Protein AF-A0A935L9M9-F1 (afdb_monomer_lite)

Foldseek 3Di:
DDDDDDDDDDDDDDPVVVVCVCVPVQLVVLLVLLVVVVVVPDDDDDPDDDPVRSLVSNLVVQLVVLVVVVQDSVLSNQLSVQLSVQLVVCVVVVHDNVVSNVVSVVSSVVSSPDDDQPDPVSVVVVVVVPDDCVPVCLVVQCVLLVAPDPQLSVQLVVQLVVCVVVVDDNVVSSVSSSVSSVVSVVVVVVCLDPVNCVVVVPVDCVSVVPCDPQLVVQLVVCVVVVHPNVVSNVRSVVRVVVVVVVVVVLLVPVVNCVVVVNCVSVVPDPLPDQLNVQLVVCVVVVNPNVVSNVVSVVRRVVVVVVVVVVVPPPCVLDPDPDPSHQQPPDPQLVVQLVVCVVVVHDNVVSNVRSVVRVVPPPPDDPDCVNCVVRVPCVVVVCVPLQPAPQLVVQLVVCVVVVNPNVVSNVRSVVRQQVQWFKAADDPVVLVLLPPDPWDKDKAFPVRHRDDSQWDQDSVRNIITGGPQDVPNPQTWMWIDTPNDTDIDTRHPVSTDD

Radius of gyration: 37.52 Å; chains: 1; bounding box: 90×67×126 Å

pLDDT: mean 75.79, std 16.86, range [32.66, 95.81]

Secondary structure (DSSP, 8-state):
---PPP---PPPPPTHHHHGGG--HHHHHHHHHHHHHHHT---S-S-PPPHHHHHHHHHHHHHHHHHHTT--HHHHHHHHHHHHHHHHHHHHTT--HHHHHHHHHHHHHHHHHSPPPSSHHHHHHHHHHSSS-HHHHHHHHHHHHT--SHHHHHHHHHHHHHHHHTT--HHHHHHHHHHHHHHHHHHHHHHTSHHHHHHTS---GGGSTT--HHHHHHHHHHHHTT--HHHHHHHHHHHHHHHHHHHHHHHT-HHHHHHTT-GGGGGGS---SHHHHHHHHHHHTT--HHHHHHHHHHHHHHHHHHHHHHHT-TTGGGTS-STT---TT-HHHHHHHHHHHTTT--HHHHHHHHHHHHHTS------HHHHHHH-SSHHHHSTTT---HHHHHHHHHHHHTT--HHHHHHHHHHHHHHHSEEEEPPHHHHHHHTTS---EEEEETTSPBPPTTEEEETTTTEEEE-SPPTT--SEEEEEEETTEEEEEEE-GGGS--

Sequence (497 aa):
MTMVIPETSQPMAS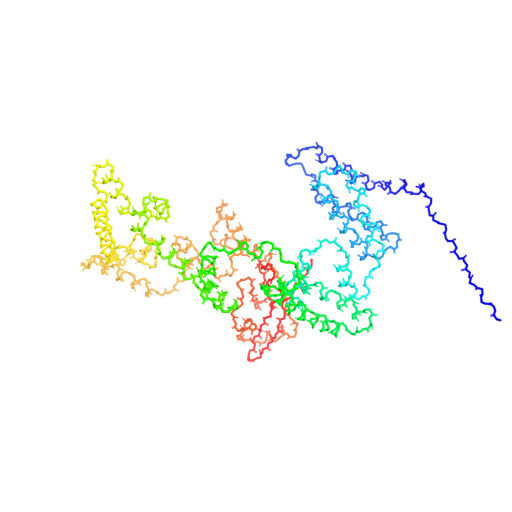PAAFANMVASPVLQVAVSSIQSQAANGGNGDSGGPSTTTALNTLSNAQVTAAVARGMPQEQAQQAGDAYTKALVQHISNGLPMGEAVALAQKTFQIEASFPVPKSPQEAVVKNIASSDMAQNVNAKLAALAGAKTSEGTQAFEKALAVAMLKGGDFSDAVKSAQNAVQQAETLARADKTPQASLANGNAKTDVFAKTSPGYQRALSSLLAKGIPIEQAMAKAEQTAADADAAAEADAKNPMVGLSSGNFSALDKFPLQGSFGKTLGVLMNRGVPAAQAMEMAVKADAEEQRAIQADARSELVGFSKGGNNALPQGDAHFDHALAQAVSRGESPANAIRIARKVVEKLPTEVQTPTTALASGKNVDTLLSSPGNSRIFKQALGNALARGVPVEEAIALARRAEAANAFRYPLPQSLAKLITSSRNKVEVTTDSGKPLPAWLRFDISSKSFVAAEVPSGALPLRAIVALSGQRFTLDVTEGAMPK

Structure (mmCIF, N/CA/C/O backbone):
data_AF-A0A935L9M9-F1
#
_entry.id   AF-A0A935L9M9-F1
#
loop_
_atom_site.group_PDB
_atom_site.id
_atom_site.type_symbol
_atom_site.label_atom_id
_atom_site.label_alt_id
_atom_site.label_comp_id
_atom_site.label_asym_id
_atom_site.label_entity_id
_atom_site.label_seq_id
_atom_site.pdbx_PDB_ins_code
_atom_site.Cartn_x
_atom_site.Cartn_y
_atom_site.Cartn_z
_atom_site.occupancy
_atom_site.B_iso_or_equiv
_atom_site.auth_seq_id
_atom_site.auth_comp_id
_atom_site.auth_asym_id
_atom_site.auth_atom_id
_atom_site.pdbx_PDB_model_num
ATOM 1 N N . MET A 1 1 ? -7.836 -3.723 72.150 1.00 43.94 1 MET A N 1
ATOM 2 C CA . MET A 1 1 ? -8.580 -3.963 70.896 1.00 43.94 1 MET A CA 1
ATOM 3 C C . MET A 1 1 ? -7.611 -4.660 69.959 1.00 43.94 1 MET A C 1
ATOM 5 O O . MET A 1 1 ? -6.756 -4.012 69.375 1.00 43.94 1 MET A O 1
ATOM 9 N N . THR A 1 2 ? -7.622 -5.989 69.980 1.00 33.41 2 THR A N 1
ATOM 10 C CA . THR A 1 2 ? -6.597 -6.836 69.358 1.00 33.41 2 THR A CA 1
ATOM 11 C C . THR A 1 2 ? -7.203 -7.401 68.081 1.00 33.41 2 THR A C 1
ATOM 13 O O . THR A 1 2 ? -8.191 -8.128 68.143 1.00 33.41 2 THR A O 1
ATOM 16 N N . MET A 1 3 ? -6.687 -6.975 66.929 1.00 32.66 3 MET A N 1
ATOM 17 C CA . MET A 1 3 ? -7.228 -7.317 65.615 1.00 32.66 3 MET A CA 1
ATOM 18 C C . MET A 1 3 ? -6.626 -8.652 65.166 1.00 32.66 3 MET A C 1
ATOM 20 O O . MET A 1 3 ? -5.425 -8.750 64.933 1.00 32.66 3 MET A O 1
ATOM 24 N N . VAL A 1 4 ? -7.464 -9.687 65.113 1.00 44.75 4 VAL A N 1
ATOM 25 C CA . VAL A 1 4 ? -7.120 -11.032 64.637 1.00 44.75 4 VAL A CA 1
ATOM 26 C C . VAL A 1 4 ? -7.320 -11.066 63.122 1.00 44.75 4 VAL A C 1
ATOM 28 O O . VAL A 1 4 ? -8.420 -10.799 62.642 1.00 44.75 4 VAL A O 1
ATOM 31 N N . ILE A 1 5 ? -6.260 -11.377 62.377 1.00 42.44 5 ILE A N 1
ATOM 32 C CA . ILE A 1 5 ? -6.297 -11.616 60.927 1.00 42.44 5 ILE A CA 1
ATOM 33 C C . ILE A 1 5 ? -6.445 -13.132 60.719 1.00 42.44 5 ILE A C 1
ATOM 35 O O . ILE A 1 5 ? -5.634 -13.874 61.275 1.00 42.44 5 ILE A O 1
ATOM 39 N N . PRO A 1 6 ? -7.444 -13.625 59.964 1.00 49.66 6 PRO A N 1
ATOM 40 C CA . PRO A 1 6 ? -7.553 -15.044 59.664 1.00 49.66 6 PRO A CA 1
ATOM 41 C C . PRO A 1 6 ? -6.632 -15.417 58.496 1.00 49.66 6 PRO A C 1
ATOM 43 O O . PRO A 1 6 ? -6.707 -14.853 57.406 1.00 49.66 6 PRO A O 1
ATOM 46 N N . GLU A 1 7 ? -5.767 -16.393 58.744 1.00 36.22 7 GLU A N 1
ATOM 47 C CA . GLU A 1 7 ? -4.876 -17.017 57.772 1.00 36.22 7 GLU A CA 1
ATOM 48 C C . GLU A 1 7 ? -5.657 -18.115 57.025 1.00 36.22 7 GLU A C 1
ATOM 50 O O . GLU A 1 7 ? -5.886 -19.208 57.541 1.00 36.22 7 GLU A O 1
ATOM 55 N N . THR A 1 8 ? -6.147 -17.818 55.819 1.00 40.50 8 THR A N 1
ATOM 56 C CA . THR A 1 8 ? -6.743 -18.826 54.925 1.00 40.50 8 THR A CA 1
ATOM 57 C C . THR A 1 8 ? -5.687 -19.377 53.977 1.00 40.50 8 THR A C 1
ATOM 59 O O . THR A 1 8 ? -5.472 -18.848 52.887 1.00 40.50 8 THR A O 1
ATOM 62 N N . SER A 1 9 ? -5.050 -20.468 54.391 1.00 35.41 9 SER A N 1
ATOM 63 C CA . SER A 1 9 ? -4.172 -21.289 53.556 1.00 35.41 9 SER A CA 1
ATOM 64 C C . SER A 1 9 ? -5.013 -22.183 52.639 1.00 35.41 9 SER A C 1
ATOM 66 O O . SER A 1 9 ? -5.570 -23.188 53.080 1.00 35.41 9 SER A O 1
ATOM 68 N N . GLN A 1 10 ? -5.127 -21.824 51.357 1.00 43.59 10 GLN A N 1
ATOM 69 C CA . GLN A 1 10 ? -5.647 -22.731 50.329 1.00 43.59 10 GLN A CA 1
ATOM 70 C C . GLN A 1 10 ? -4.564 -23.749 49.926 1.00 43.59 10 GLN A C 1
ATOM 72 O O . GLN A 1 10 ? -3.423 -23.353 49.674 1.00 43.59 10 GLN A O 1
ATOM 77 N N . PRO A 1 11 ? -4.884 -25.053 49.834 1.00 42.06 11 PRO A N 1
ATOM 78 C CA . PRO A 1 11 ? -3.923 -26.060 49.408 1.00 42.06 11 PRO A CA 1
ATOM 79 C C . PRO A 1 11 ? -3.643 -25.937 47.905 1.00 42.06 11 PRO A C 1
ATOM 81 O O . PRO A 1 11 ? -4.541 -26.051 47.071 1.00 42.06 11 PRO A O 1
ATOM 84 N N . MET A 1 12 ? -2.369 -25.735 47.566 1.00 37.91 12 MET A N 1
ATOM 85 C CA . MET A 1 12 ? -1.852 -25.843 46.202 1.00 37.91 12 MET A CA 1
ATOM 86 C C . MET A 1 12 ? -2.135 -27.248 45.655 1.00 37.91 12 MET A C 1
ATOM 88 O O . MET A 1 12 ? -1.786 -28.253 46.281 1.00 37.91 12 MET A O 1
ATOM 92 N N . ALA A 1 13 ? -2.778 -27.313 44.489 1.00 40.38 13 ALA A N 1
ATOM 93 C CA . ALA A 1 13 ? -3.101 -28.559 43.808 1.00 40.38 13 ALA A CA 1
ATOM 94 C C . ALA A 1 13 ? -1.836 -29.397 43.555 1.00 40.38 13 ALA A C 1
ATOM 96 O O . ALA A 1 13 ? -0.820 -28.905 43.064 1.00 40.38 13 ALA A O 1
ATOM 97 N N . SER A 1 14 ? -1.911 -30.679 43.905 1.00 37.25 14 SER A N 1
ATOM 98 C CA . SER A 1 14 ? -0.801 -31.628 43.845 1.00 37.25 14 SER A CA 1
ATOM 99 C C . SER A 1 14 ? -0.334 -31.878 42.397 1.00 37.25 14 SER A C 1
ATOM 101 O O . SER A 1 14 ? -1.169 -31.902 41.489 1.00 37.25 14 SER A O 1
ATOM 103 N N . PRO A 1 15 ? 0.957 -32.196 42.163 1.00 42.34 15 PRO A N 1
ATOM 104 C CA . PRO A 1 15 ? 1.513 -32.530 40.841 1.00 42.34 15 PRO A CA 1
ATOM 105 C C . PRO A 1 15 ? 0.754 -33.635 40.079 1.00 42.34 15 PRO A C 1
ATOM 107 O O . PRO A 1 15 ? 0.772 -33.670 38.853 1.00 42.34 15 PRO A O 1
ATOM 110 N N . ALA A 1 16 ? 0.033 -34.514 40.783 1.00 36.12 16 ALA A N 1
ATOM 111 C CA . ALA A 1 16 ? -0.784 -35.570 40.182 1.00 36.12 16 ALA A CA 1
ATOM 112 C C . ALA A 1 16 ? -2.016 -35.047 39.410 1.00 36.12 16 ALA A C 1
ATOM 114 O O . ALA A 1 16 ? -2.468 -35.697 38.470 1.00 36.12 16 ALA A O 1
ATOM 115 N N . ALA A 1 17 ? -2.525 -33.851 39.730 1.00 43.69 17 ALA A N 1
ATOM 116 C CA . ALA A 1 17 ? -3.598 -33.217 38.959 1.00 43.69 17 ALA A CA 1
ATOM 117 C C . ALA A 1 17 ? -3.123 -32.741 37.568 1.00 43.69 17 ALA A C 1
ATOM 119 O O . ALA A 1 17 ? -3.931 -32.593 36.652 1.00 43.69 17 ALA A O 1
ATOM 120 N N . PHE A 1 18 ? -1.810 -32.557 37.380 1.00 42.91 18 PHE A N 1
ATOM 121 C CA . PHE A 1 18 ? -1.228 -32.026 36.145 1.00 42.91 18 PHE A CA 1
ATOM 122 C C . PHE A 1 18 ? -1.063 -33.078 35.039 1.00 42.91 18 PHE A C 1
ATOM 124 O O . PHE A 1 18 ? -1.150 -32.732 33.862 1.00 42.91 18 PHE A O 1
ATOM 131 N N . ALA A 1 19 ? -0.918 -34.364 35.378 1.00 42.16 19 ALA A N 1
ATOM 132 C CA . ALA A 1 19 ? -0.866 -35.440 34.380 1.00 42.16 19 ALA A CA 1
ATOM 133 C C . ALA A 1 19 ? -2.224 -35.660 33.678 1.00 42.16 19 ALA A C 1
ATOM 135 O O . ALA A 1 19 ? -2.266 -36.016 32.502 1.00 42.16 19 ALA A O 1
ATOM 136 N N . ASN A 1 20 ? -3.337 -35.348 34.352 1.00 44.62 20 ASN A N 1
ATOM 137 C CA . ASN A 1 20 ? -4.683 -35.445 33.779 1.00 44.62 20 ASN A CA 1
ATOM 138 C C . ASN A 1 20 ? -5.081 -34.241 32.898 1.00 44.62 20 ASN A C 1
ATOM 140 O O . ASN A 1 20 ? -6.114 -34.297 32.233 1.00 44.62 20 ASN A O 1
ATOM 144 N N . MET A 1 21 ? -4.282 -33.164 32.825 1.00 42.84 21 MET A N 1
ATOM 145 C CA . MET A 1 21 ? -4.597 -31.988 31.989 1.00 42.84 21 MET A CA 1
ATOM 146 C C . MET A 1 21 ? -4.291 -32.179 30.493 1.00 42.84 21 MET A C 1
ATOM 148 O O . MET A 1 21 ? -4.889 -31.492 29.668 1.00 42.84 21 MET A O 1
ATOM 152 N N . VAL A 1 22 ? -3.422 -33.128 30.126 1.00 46.25 22 VAL A N 1
ATOM 153 C CA . VAL A 1 22 ? -3.147 -33.508 28.719 1.00 46.25 22 VAL A CA 1
ATOM 154 C C . VAL A 1 22 ? -4.148 -34.565 28.214 1.00 46.25 22 VAL A C 1
ATOM 156 O O . VAL A 1 22 ? -4.186 -34.900 27.032 1.00 46.25 22 VAL A O 1
ATOM 159 N N . ALA A 1 23 ? -5.022 -35.065 29.091 1.00 48.28 23 ALA A N 1
ATOM 160 C CA . ALA A 1 23 ? -5.981 -36.123 28.792 1.00 48.28 23 ALA A CA 1
ATOM 161 C C . ALA A 1 23 ? -7.360 -35.599 28.362 1.00 48.28 23 ALA A C 1
ATOM 163 O O . ALA A 1 23 ? -8.355 -36.301 28.520 1.00 48.28 23 ALA A O 1
ATOM 164 N N . SER A 1 24 ? -7.464 -34.375 27.827 1.00 65.12 24 SER A N 1
ATOM 165 C CA . SER A 1 24 ? -8.711 -34.014 27.152 1.00 65.12 24 SER A CA 1
ATOM 166 C C . SER A 1 24 ? -8.757 -34.788 25.829 1.00 65.12 24 SER A C 1
ATOM 168 O O . SER A 1 24 ? -7.894 -34.546 24.977 1.00 65.12 24 SER A O 1
ATOM 170 N N . PRO A 1 25 ? -9.715 -35.714 25.624 1.00 70.69 25 PRO A N 1
ATOM 171 C CA . PRO A 1 25 ? -9.761 -36.547 24.420 1.00 70.69 25 PRO A CA 1
ATOM 172 C C . PRO A 1 25 ? -9.815 -35.699 23.141 1.00 70.69 25 PRO A C 1
ATOM 174 O O . PRO A 1 25 ? -9.278 -36.091 22.113 1.00 70.69 25 PRO A O 1
ATOM 177 N N . VAL A 1 26 ? -10.360 -34.481 23.225 1.00 66.56 26 VAL A N 1
ATOM 178 C CA . VAL A 1 26 ? -10.398 -33.507 22.125 1.00 66.56 26 VAL A CA 1
ATOM 179 C C . VAL A 1 26 ? -8.996 -33.036 21.715 1.00 66.56 26 VAL A C 1
ATOM 181 O O . VAL A 1 26 ? -8.702 -32.952 20.525 1.00 66.56 26 VAL A O 1
ATOM 184 N N . LEU A 1 27 ? -8.109 -32.765 22.681 1.00 68.31 27 LEU A N 1
ATOM 185 C CA . LEU A 1 27 ? -6.730 -32.350 22.400 1.00 68.31 27 LEU A CA 1
ATOM 186 C C . LEU A 1 27 ? -5.915 -33.505 21.823 1.00 68.31 27 LEU A C 1
ATOM 188 O O . LEU A 1 27 ? -5.141 -33.291 20.898 1.00 68.31 27 LEU A O 1
ATOM 192 N N . GLN A 1 28 ? -6.124 -34.728 22.315 1.00 74.12 28 GLN A N 1
ATOM 193 C CA . GLN A 1 28 ? -5.462 -35.907 21.757 1.00 74.12 28 GLN A CA 1
ATOM 194 C C . GLN A 1 28 ? -5.887 -36.147 20.306 1.00 74.12 28 GLN A C 1
ATOM 196 O O . GLN A 1 28 ? -5.026 -36.289 19.446 1.00 74.12 28 GLN A O 1
ATOM 201 N N . VAL A 1 29 ? -7.189 -36.081 20.004 1.00 76.38 29 VAL A N 1
ATOM 202 C CA . VAL A 1 29 ? -7.703 -36.235 18.631 1.00 76.38 29 VAL A CA 1
ATOM 203 C C . VAL A 1 29 ? -7.146 -35.158 17.693 1.00 76.38 29 VAL A C 1
ATOM 205 O O . VAL A 1 29 ? -6.733 -35.475 16.578 1.00 76.38 29 VAL A O 1
ATOM 208 N N . ALA A 1 30 ? -7.083 -33.901 18.138 1.00 71.62 30 ALA A N 1
ATOM 209 C CA . ALA A 1 30 ? -6.547 -32.800 17.337 1.00 71.62 30 ALA A CA 1
ATOM 210 C C . ALA A 1 30 ? -5.020 -32.880 17.144 1.00 71.62 30 ALA A C 1
ATOM 212 O O . ALA A 1 30 ? -4.516 -32.584 16.064 1.00 71.62 30 ALA A O 1
ATOM 213 N N . VAL A 1 31 ? -4.261 -33.319 18.150 1.00 77.19 31 VAL A N 1
ATOM 214 C CA . VAL A 1 31 ? -2.811 -33.529 18.004 1.00 77.19 31 VAL A CA 1
ATOM 215 C C . VAL A 1 31 ? -2.526 -34.721 17.087 1.00 77.19 31 VAL A C 1
ATOM 217 O O . VAL A 1 31 ? -1.656 -34.626 16.223 1.00 77.19 31 VAL A O 1
ATOM 220 N N . SER A 1 32 ? -3.283 -35.815 17.206 1.00 78.88 32 SER A N 1
ATOM 221 C CA . SER A 1 32 ? -3.149 -36.985 16.332 1.00 78.88 32 SER A CA 1
ATOM 222 C C . SER A 1 32 ? -3.530 -36.685 14.878 1.00 78.88 32 SER A C 1
ATOM 224 O O . SER A 1 32 ? -2.888 -37.201 13.960 1.00 78.88 32 SER A O 1
ATOM 226 N N . SER A 1 33 ? -4.525 -35.824 14.630 1.00 75.81 33 SER A N 1
ATOM 227 C CA . SER A 1 33 ? -4.865 -35.396 13.266 1.00 75.81 33 SER A CA 1
ATOM 228 C C . SER A 1 33 ? -3.763 -34.530 12.645 1.00 75.81 33 SER A C 1
ATOM 230 O O . SER A 1 33 ? -3.410 -34.737 11.487 1.00 75.81 33 SER A O 1
ATOM 232 N N . ILE A 1 34 ? -3.130 -33.644 13.423 1.00 75.56 34 ILE A N 1
ATOM 233 C CA . ILE A 1 34 ? -1.978 -32.854 12.957 1.00 75.56 34 ILE A CA 1
ATOM 234 C C . ILE A 1 34 ? -0.762 -33.752 12.689 1.00 75.56 34 ILE A C 1
ATOM 236 O O . ILE A 1 34 ? -0.104 -33.616 11.659 1.00 75.56 34 ILE A O 1
ATOM 240 N N . GLN A 1 35 ? -0.466 -34.699 13.585 1.00 78.75 35 GLN A N 1
ATOM 241 C CA . GLN A 1 35 ? 0.668 -35.617 13.426 1.00 78.75 35 GLN A CA 1
ATOM 242 C C . GLN A 1 35 ? 0.505 -36.550 12.223 1.00 78.75 35 GLN A C 1
ATOM 244 O O . GLN A 1 35 ? 1.461 -36.748 11.477 1.00 78.75 35 GLN A O 1
ATOM 249 N N . SER A 1 36 ? -0.695 -37.093 12.002 1.00 77.44 36 SER A N 1
ATOM 250 C CA . SER A 1 36 ? -0.966 -37.952 10.840 1.00 77.44 36 SER A CA 1
ATOM 251 C C . SER A 1 36 ? -0.861 -37.195 9.513 1.00 77.44 36 SER A C 1
ATOM 253 O O . SER A 1 36 ? -0.368 -37.753 8.536 1.00 77.44 36 SER A O 1
ATOM 255 N N . GLN A 1 37 ? -1.226 -35.910 9.476 1.00 72.50 37 GLN A N 1
ATOM 256 C CA . GLN A 1 37 ? -1.020 -35.060 8.298 1.00 72.50 37 GLN A CA 1
ATOM 257 C C . GLN A 1 37 ? 0.452 -34.718 8.057 1.00 72.50 37 GLN A C 1
ATOM 259 O O . GLN A 1 37 ? 0.903 -34.749 6.915 1.00 72.50 37 GLN A O 1
ATOM 264 N N . ALA A 1 38 ? 1.212 -34.427 9.117 1.00 69.69 38 ALA A N 1
ATOM 265 C CA . ALA A 1 38 ? 2.644 -34.158 9.006 1.00 69.69 38 ALA A CA 1
ATOM 266 C C . ALA A 1 38 ? 3.433 -35.399 8.545 1.00 69.69 38 ALA A C 1
ATOM 268 O O . ALA A 1 38 ? 4.372 -35.274 7.762 1.00 69.69 38 ALA A O 1
ATOM 269 N N . ALA A 1 39 ? 3.032 -36.596 8.990 1.00 71.94 39 ALA A N 1
ATOM 270 C CA . ALA A 1 39 ? 3.665 -37.858 8.607 1.00 71.94 39 ALA A CA 1
ATOM 271 C C . ALA A 1 39 ? 3.357 -38.282 7.159 1.00 71.94 39 ALA A C 1
ATOM 273 O O . ALA A 1 39 ? 4.190 -38.927 6.526 1.00 71.94 39 ALA A O 1
ATOM 274 N N . ASN A 1 40 ? 2.199 -37.895 6.614 1.00 69.50 40 ASN A N 1
ATOM 275 C CA . ASN A 1 40 ? 1.755 -38.303 5.276 1.00 69.50 40 ASN A CA 1
ATOM 276 C C . ASN A 1 40 ? 2.281 -37.437 4.120 1.00 69.50 40 ASN A C 1
ATOM 278 O O . ASN A 1 40 ? 1.771 -37.568 3.014 1.00 69.50 40 ASN A O 1
ATOM 282 N N . GLY A 1 41 ? 3.303 -36.601 4.351 1.00 52.03 41 GLY A N 1
ATOM 283 C CA . GLY A 1 41 ? 4.137 -36.000 3.303 1.00 52.03 41 GLY A CA 1
ATOM 284 C C . GLY A 1 41 ? 3.346 -35.350 2.165 1.00 52.03 41 GLY A C 1
ATOM 285 O O . GLY A 1 41 ? 3.110 -35.980 1.141 1.00 52.03 41 GLY A O 1
ATOM 286 N N . GLY A 1 42 ? 2.967 -34.083 2.352 1.00 55.19 42 GLY A N 1
ATOM 287 C CA . GLY A 1 42 ? 2.162 -33.285 1.427 1.00 55.19 42 GLY A CA 1
ATOM 288 C C . GLY A 1 42 ? 2.428 -33.534 -0.060 1.00 55.19 42 GLY A C 1
ATOM 289 O O . GLY A 1 42 ? 3.315 -32.931 -0.652 1.00 55.19 42 GLY A O 1
ATOM 290 N N . ASN A 1 43 ? 1.570 -34.347 -0.667 1.00 45.03 43 ASN A N 1
ATOM 291 C CA . ASN A 1 43 ? 1.175 -34.216 -2.057 1.00 45.03 43 ASN A CA 1
ATOM 292 C C . ASN A 1 43 ? -0.340 -34.046 -2.052 1.00 45.03 43 ASN A C 1
ATOM 294 O O . ASN A 1 43 ? -1.071 -34.857 -1.485 1.00 45.03 43 ASN A O 1
ATOM 298 N N . GLY A 1 44 ? -0.769 -32.893 -2.560 1.00 51.53 44 GLY A N 1
ATOM 299 C CA . GLY A 1 44 ? -2.120 -32.381 -2.408 1.00 51.53 44 GLY A CA 1
ATOM 300 C C . GLY A 1 44 ? -3.198 -33.294 -2.981 1.00 51.53 44 GLY A C 1
ATOM 301 O O . GLY A 1 44 ? -2.939 -34.112 -3.859 1.00 51.53 44 GLY A O 1
ATOM 302 N N . ASP A 1 45 ? -4.412 -33.045 -2.488 1.00 49.22 45 ASP A N 1
ATOM 303 C CA . ASP A 1 45 ? -5.715 -33.473 -3.022 1.00 49.22 45 ASP A CA 1
ATOM 304 C C . ASP A 1 45 ? -6.486 -34.571 -2.262 1.00 49.22 45 ASP A C 1
ATOM 306 O O . ASP A 1 45 ? -7.517 -35.049 -2.724 1.00 49.22 45 ASP A O 1
ATOM 310 N N . SER A 1 46 ? -6.094 -34.914 -1.030 1.00 47.16 46 SER A N 1
ATOM 311 C CA . SER A 1 46 ? -6.999 -35.626 -0.111 1.00 47.16 46 SER A CA 1
ATOM 312 C C . SER A 1 46 ? -7.637 -34.631 0.860 1.00 47.16 46 SER A C 1
ATOM 314 O O . SER A 1 46 ? -6.909 -34.011 1.632 1.00 47.16 46 SER A O 1
ATOM 316 N N . GLY A 1 47 ? -8.968 -34.480 0.817 1.00 59.03 47 GLY A N 1
ATOM 317 C CA . GLY A 1 47 ? -9.802 -33.496 1.537 1.00 59.03 47 GLY A CA 1
ATOM 318 C C . GLY A 1 47 ? -9.772 -33.510 3.076 1.00 59.03 47 GLY A C 1
ATOM 319 O O . GLY A 1 47 ? -10.820 -33.476 3.717 1.00 59.03 47 GLY A O 1
ATOM 320 N N . GLY A 1 48 ? -8.587 -33.552 3.683 1.00 56.53 48 GLY A N 1
ATOM 321 C CA . GLY A 1 48 ? -8.374 -33.329 5.106 1.00 56.53 48 GLY A CA 1
ATOM 322 C C . GLY A 1 48 ? -8.357 -31.833 5.457 1.00 56.53 48 GLY A C 1
ATOM 323 O O . GLY A 1 48 ? -8.053 -30.996 4.605 1.00 56.53 48 GLY A O 1
ATOM 324 N N . PRO A 1 49 ? -8.672 -31.473 6.715 1.00 62.00 49 PRO A N 1
ATOM 325 C CA . PRO A 1 49 ? -8.588 -30.092 7.185 1.00 62.00 49 PRO A CA 1
ATOM 326 C C . PRO A 1 49 ? -7.155 -29.568 7.037 1.00 62.00 49 PRO A C 1
ATOM 328 O O . PRO A 1 49 ? -6.213 -30.286 7.351 1.00 62.00 49 PRO A O 1
ATOM 331 N N . SER A 1 50 ? -6.971 -28.330 6.574 1.00 79.56 50 SER A N 1
ATOM 332 C CA . SER A 1 50 ? -5.630 -27.740 6.464 1.00 79.56 50 SER A CA 1
ATOM 333 C C . SER A 1 50 ? -4.967 -27.613 7.844 1.00 79.56 50 SER A C 1
ATOM 335 O O . SER A 1 50 ? -5.656 -27.520 8.864 1.00 79.56 50 SER A O 1
ATOM 337 N N . THR A 1 51 ? -3.633 -27.534 7.893 1.00 79.81 51 THR A N 1
ATOM 338 C CA . THR A 1 51 ? -2.874 -27.289 9.135 1.00 79.81 51 THR A CA 1
ATOM 339 C C . THR A 1 51 ? -3.418 -26.078 9.901 1.00 79.81 51 THR A C 1
ATOM 341 O O . THR A 1 51 ? -3.526 -26.107 11.123 1.00 79.81 51 THR A O 1
ATOM 344 N N . THR A 1 52 ? -3.850 -25.035 9.186 1.00 81.75 52 THR A N 1
ATOM 345 C CA . THR A 1 52 ? -4.505 -23.853 9.762 1.00 81.75 52 THR A CA 1
ATOM 346 C C . THR A 1 52 ? -5.829 -24.199 10.446 1.00 81.75 52 THR A C 1
ATOM 348 O O . THR A 1 52 ? -6.079 -23.753 11.563 1.00 81.75 52 THR A O 1
ATOM 351 N N . THR A 1 53 ? -6.673 -25.025 9.822 1.00 85.19 53 THR A N 1
ATOM 352 C CA . THR A 1 53 ? -7.933 -25.492 10.421 1.00 85.19 53 THR A CA 1
ATOM 353 C C . THR A 1 53 ? -7.684 -26.317 11.685 1.00 85.19 53 THR A C 1
ATOM 355 O O . THR A 1 53 ? -8.387 -26.141 12.683 1.00 85.19 53 THR A O 1
ATOM 358 N N . ALA A 1 54 ? -6.670 -27.183 11.678 1.00 83.88 54 ALA A N 1
ATOM 359 C CA . ALA A 1 54 ? -6.327 -28.000 12.836 1.00 83.88 54 ALA A CA 1
ATOM 360 C C . ALA A 1 54 ? -5.783 -27.156 14.007 1.00 83.88 54 ALA A C 1
ATOM 362 O O . ALA A 1 54 ? -6.216 -27.336 15.147 1.00 83.88 54 ALA A O 1
ATOM 363 N N . LEU A 1 55 ? -4.921 -26.171 13.725 1.00 88.19 55 LEU A N 1
ATOM 364 C CA . LEU A 1 55 ? -4.423 -25.211 14.719 1.00 88.19 55 LEU A CA 1
ATOM 365 C C . LEU A 1 55 ? -5.556 -24.369 15.325 1.00 88.19 55 LEU A C 1
ATOM 367 O O . LEU A 1 55 ? -5.635 -24.237 16.546 1.00 88.19 55 LEU A O 1
ATOM 371 N N . ASN A 1 56 ? -6.480 -23.872 14.497 1.00 87.44 56 ASN A N 1
ATOM 372 C CA . ASN A 1 56 ? -7.647 -23.122 14.969 1.00 87.44 56 ASN A CA 1
ATOM 373 C C . ASN A 1 56 ? -8.560 -23.980 15.853 1.00 87.44 56 ASN A C 1
ATOM 375 O O . ASN A 1 56 ? -9.075 -23.505 16.862 1.00 87.44 56 ASN A O 1
ATOM 379 N N . THR A 1 57 ? -8.737 -25.259 15.511 1.00 88.25 57 THR A N 1
ATOM 380 C CA . THR A 1 57 ? -9.536 -26.196 16.316 1.00 88.25 57 THR A CA 1
ATOM 381 C C . THR A 1 57 ? -8.903 -26.417 17.690 1.00 88.25 57 THR A C 1
ATOM 383 O O . THR A 1 57 ? -9.600 -26.389 18.704 1.00 88.25 57 THR A O 1
ATOM 386 N N . LEU A 1 58 ? -7.580 -26.584 17.736 1.00 88.81 58 LEU A N 1
ATOM 387 C CA . LEU A 1 58 ? -6.839 -26.770 18.980 1.00 88.81 58 LEU A CA 1
ATOM 388 C C . LEU A 1 58 ? -6.887 -25.513 19.866 1.00 88.81 58 LEU A C 1
ATOM 390 O O . LEU A 1 58 ? -7.142 -25.617 21.066 1.00 88.81 58 LEU A O 1
ATOM 394 N N . SER A 1 59 ? -6.715 -24.329 19.269 1.00 92.88 59 SER A N 1
ATOM 395 C CA . SER A 1 59 ? -6.862 -23.043 19.960 1.00 92.88 59 SER A CA 1
ATOM 396 C C . SER A 1 59 ? -8.270 -22.876 20.536 1.00 92.88 59 SER A C 1
ATOM 398 O O . SER A 1 59 ? -8.430 -22.671 21.739 1.00 92.88 59 SER A O 1
ATOM 400 N N . ASN A 1 60 ? -9.310 -23.095 19.727 1.00 92.88 60 ASN A N 1
ATOM 401 C CA . ASN A 1 60 ? -10.702 -23.000 20.170 1.00 92.88 60 ASN A CA 1
ATOM 402 C C . ASN A 1 60 ? -11.032 -23.986 21.300 1.00 92.88 60 ASN A C 1
ATOM 404 O O . ASN A 1 60 ? -11.791 -23.644 22.210 1.00 92.88 60 ASN A O 1
ATOM 408 N N . ALA A 1 61 ? -10.451 -25.189 21.286 1.00 91.88 61 ALA A N 1
ATOM 409 C CA . ALA A 1 61 ? -10.604 -26.149 22.375 1.00 91.88 61 ALA A CA 1
ATOM 410 C C . ALA A 1 61 ? -9.985 -25.634 23.689 1.00 91.88 61 ALA A C 1
ATOM 412 O O . ALA A 1 61 ? -10.607 -25.765 24.744 1.00 91.88 61 ALA A O 1
ATOM 413 N N . GLN A 1 62 ? -8.809 -24.996 23.635 1.00 93.88 62 GLN A N 1
ATOM 414 C CA . GLN A 1 62 ? -8.170 -24.374 24.805 1.00 93.88 62 GLN A CA 1
ATOM 415 C C . GLN A 1 62 ? -8.983 -23.194 25.342 1.00 93.88 62 GLN A C 1
ATOM 417 O O . GLN A 1 62 ? -9.223 -23.116 26.548 1.00 93.88 62 GLN A O 1
ATOM 422 N N . VAL A 1 63 ? -9.473 -22.323 24.453 1.00 95.25 63 VAL A N 1
ATOM 423 C CA . VAL A 1 63 ? -10.355 -21.200 24.811 1.00 95.25 63 VAL A CA 1
ATOM 424 C C . VAL A 1 63 ? -11.614 -21.724 25.502 1.00 95.25 63 VAL A C 1
ATOM 426 O O . VAL A 1 63 ? -11.942 -21.293 26.605 1.00 95.25 63 VA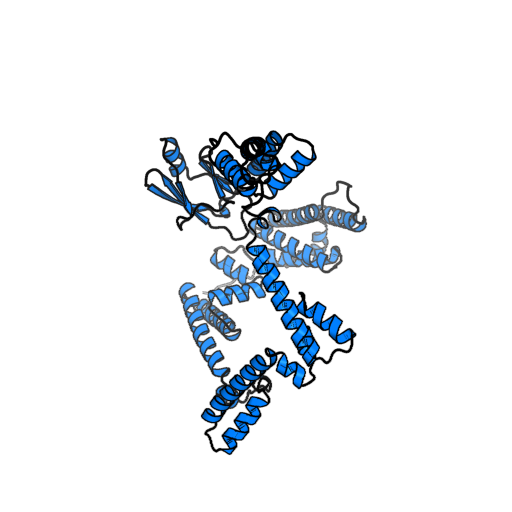L A O 1
ATOM 429 N N . THR A 1 64 ? -12.286 -22.711 24.904 1.00 94.19 64 THR A N 1
ATOM 430 C CA . THR A 1 64 ? -13.514 -23.307 25.455 1.00 94.19 64 THR A CA 1
ATOM 431 C C . THR A 1 64 ? -13.264 -23.937 26.826 1.00 94.19 64 THR A C 1
ATOM 433 O O . THR A 1 64 ? -14.034 -23.719 27.761 1.00 94.19 64 THR A O 1
ATOM 436 N N . ALA A 1 65 ? -12.159 -24.673 26.982 1.00 91.75 65 ALA A N 1
ATOM 437 C CA . ALA A 1 65 ? -11.781 -25.279 28.255 1.00 91.75 65 ALA A CA 1
ATOM 438 C C . ALA A 1 65 ? -11.457 -24.232 29.333 1.00 91.75 65 ALA A C 1
ATOM 440 O O . ALA A 1 65 ? -11.765 -24.448 30.504 1.00 91.75 65 ALA A O 1
ATOM 441 N N . ALA A 1 66 ? -10.847 -23.103 28.968 1.00 93.44 66 ALA A N 1
ATOM 442 C CA . ALA A 1 66 ? -10.558 -22.018 29.899 1.00 93.44 66 ALA A CA 1
ATOM 443 C C . ALA A 1 66 ? -11.828 -21.278 30.340 1.00 93.44 66 ALA A C 1
ATOM 445 O O . ALA A 1 66 ? -12.008 -21.045 31.536 1.00 93.44 66 ALA A O 1
ATOM 446 N N . VAL A 1 67 ? -12.745 -20.994 29.411 1.00 95.50 67 VAL A N 1
ATOM 447 C CA . VAL A 1 67 ? -14.054 -20.400 29.730 1.00 95.50 67 VAL A CA 1
ATOM 448 C C . VAL A 1 67 ? -14.861 -21.315 30.651 1.00 95.50 67 VAL A C 1
ATOM 450 O O . VAL A 1 67 ? -15.419 -20.852 31.643 1.00 95.50 67 VAL A O 1
ATOM 453 N N . ALA A 1 68 ? -14.850 -22.629 30.405 1.00 92.06 68 ALA A N 1
ATOM 454 C CA . ALA A 1 68 ? -15.506 -23.606 31.276 1.00 92.06 68 ALA A CA 1
ATOM 455 C C . ALA A 1 68 ? -14.933 -23.637 32.710 1.00 92.06 68 ALA A C 1
ATOM 457 O O . ALA A 1 68 ? -15.629 -24.040 33.638 1.00 92.06 68 ALA A O 1
ATOM 458 N N . ARG A 1 69 ? -13.687 -23.183 32.913 1.00 94.31 69 ARG A N 1
ATOM 459 C CA . ARG A 1 69 ? -13.057 -23.019 34.238 1.00 94.31 69 ARG A CA 1
ATOM 460 C C . ARG A 1 69 ? -13.333 -21.652 34.880 1.00 94.31 69 ARG A C 1
ATOM 462 O O . ARG A 1 69 ? -12.738 -21.339 35.906 1.00 94.31 69 ARG A O 1
ATOM 469 N N . GLY A 1 70 ? -14.212 -20.840 34.292 1.00 94.00 70 GLY A N 1
ATOM 470 C CA . GLY A 1 70 ? -14.585 -19.521 34.808 1.00 94.00 70 GLY A CA 1
ATOM 471 C C . GLY A 1 70 ? -13.684 -18.376 34.343 1.00 94.00 70 GLY A C 1
ATOM 472 O O . GLY A 1 70 ? -13.790 -17.274 34.875 1.00 94.00 70 GLY A O 1
ATOM 473 N N . MET A 1 71 ? -12.807 -18.601 33.359 1.00 94.44 71 MET A N 1
ATOM 474 C CA . MET A 1 71 ? -12.037 -17.514 32.755 1.00 94.44 71 MET A CA 1
ATOM 475 C C . MET A 1 71 ? -12.958 -16.615 31.911 1.00 94.44 71 MET A C 1
ATOM 477 O O . MET A 1 71 ? -13.748 -17.142 31.122 1.00 94.44 71 MET A O 1
ATOM 481 N N . PRO A 1 72 ? -12.853 -15.277 32.013 1.00 95.00 72 PRO A N 1
ATOM 482 C CA . PRO A 1 72 ? -13.537 -14.359 31.108 1.00 95.00 72 PRO A CA 1
ATOM 483 C C . PRO A 1 72 ? -13.268 -14.709 29.640 1.00 95.00 72 PRO A C 1
ATOM 485 O O . PRO A 1 72 ? -12.128 -14.979 29.263 1.00 95.00 72 PRO A O 1
ATOM 488 N N . GLN A 1 73 ? -14.306 -14.673 28.800 1.00 93.38 73 GLN A N 1
ATOM 489 C CA . GLN A 1 73 ? -14.212 -15.071 27.390 1.00 93.38 73 GLN A CA 1
ATOM 490 C C . GLN A 1 73 ? -13.121 -14.307 26.628 1.00 93.38 73 GLN A C 1
ATOM 492 O O . GLN A 1 73 ? -12.382 -14.909 25.856 1.00 93.38 73 GLN A O 1
ATOM 497 N N . GLU A 1 74 ? -12.987 -13.006 26.880 1.00 90.00 74 GLU A N 1
ATOM 498 C CA . GLU A 1 74 ? -11.972 -12.157 26.250 1.00 90.00 74 GLU A CA 1
ATOM 499 C C . GLU A 1 74 ? -10.546 -12.553 26.665 1.00 90.00 74 GLU A C 1
ATOM 501 O O . GLU A 1 74 ? -9.660 -12.671 25.823 1.00 90.00 74 GLU A O 1
ATOM 506 N N . GLN A 1 75 ? -10.340 -12.865 27.948 1.00 92.12 75 GLN A N 1
ATOM 507 C CA . GLN A 1 75 ? -9.057 -13.347 28.466 1.00 92.12 75 GLN A CA 1
ATOM 508 C C . GLN A 1 75 ? -8.695 -14.720 27.888 1.00 92.12 75 GLN A C 1
ATOM 510 O O . GLN A 1 75 ? -7.552 -14.957 27.501 1.00 92.12 75 GLN A O 1
ATOM 515 N N . ALA A 1 76 ? -9.682 -15.614 27.785 1.00 94.69 76 ALA A N 1
ATOM 516 C CA . ALA A 1 76 ? -9.499 -16.935 27.201 1.00 94.69 76 ALA A CA 1
ATOM 517 C C . ALA A 1 76 ? -9.139 -16.846 25.713 1.00 94.69 76 ALA A C 1
ATOM 519 O O . ALA A 1 76 ? -8.221 -17.537 25.276 1.00 94.69 76 ALA A O 1
ATOM 520 N N . GLN A 1 77 ? -9.810 -15.971 24.953 1.00 94.75 77 GLN A N 1
ATOM 521 C CA . GLN A 1 77 ? -9.491 -15.702 23.547 1.00 94.75 77 GLN A CA 1
ATOM 522 C C . GLN A 1 77 ? -8.075 -15.141 23.393 1.00 94.75 77 GLN A C 1
ATOM 524 O O . GLN A 1 77 ? -7.301 -15.668 22.597 1.00 94.75 77 GLN A O 1
ATOM 529 N N . GLN A 1 78 ? -7.699 -14.152 24.211 1.00 89.94 78 GLN A N 1
ATOM 530 C CA . GLN A 1 78 ? -6.359 -13.566 24.180 1.00 89.94 78 GLN A CA 1
ATOM 531 C C . GLN A 1 78 ? -5.268 -14.619 24.455 1.00 89.94 78 GLN A C 1
ATOM 533 O O . GLN A 1 78 ? -4.261 -14.681 23.745 1.00 89.94 78 GLN A O 1
ATOM 538 N N . ALA A 1 79 ? -5.486 -15.490 25.444 1.00 93.19 79 ALA A N 1
ATOM 539 C CA . ALA A 1 79 ? -4.578 -16.594 25.739 1.00 93.19 79 ALA A CA 1
ATOM 540 C C . ALA A 1 79 ? -4.518 -17.622 24.591 1.00 93.19 79 ALA A C 1
ATOM 542 O O . ALA A 1 79 ? -3.435 -18.116 24.268 1.00 93.19 79 ALA A O 1
ATOM 543 N N . GLY A 1 80 ? -5.647 -17.914 23.934 1.00 95.19 80 GLY A N 1
ATOM 544 C CA . GLY A 1 80 ? -5.718 -18.798 22.762 1.00 95.19 80 GLY A CA 1
ATOM 545 C C . GLY A 1 80 ? -4.942 -18.268 21.551 1.00 95.19 80 GLY A C 1
ATOM 546 O O . GLY A 1 80 ? -4.224 -19.018 20.879 1.00 95.19 80 GLY A O 1
ATOM 547 N N . ASP A 1 81 ? -4.999 -16.959 21.309 1.00 93.81 81 ASP A N 1
ATOM 548 C CA . ASP A 1 81 ? -4.225 -16.308 20.249 1.00 93.81 81 ASP A CA 1
ATOM 549 C C . ASP A 1 81 ? -2.717 -16.377 20.529 1.00 93.81 81 ASP A C 1
ATOM 551 O O . ASP A 1 81 ? -1.927 -16.716 19.640 1.00 93.81 81 ASP A O 1
ATOM 555 N N . ALA A 1 82 ? -2.307 -16.103 21.773 1.00 91.00 82 ALA A N 1
ATOM 556 C CA . ALA A 1 82 ? -0.912 -16.208 22.204 1.00 91.00 82 ALA A CA 1
ATOM 557 C C . ALA A 1 82 ? -0.384 -17.648 22.080 1.00 91.00 82 ALA A C 1
ATOM 559 O O . ALA A 1 82 ? 0.716 -17.870 21.569 1.00 91.00 82 ALA A O 1
ATOM 560 N N . TYR A 1 83 ? -1.200 -18.633 22.467 1.00 95.69 83 TYR A N 1
ATOM 561 C CA . TYR A 1 83 ? -0.910 -20.053 22.286 1.00 95.69 83 TYR A CA 1
ATOM 562 C C . TYR A 1 83 ? -0.673 -20.409 20.816 1.00 95.69 83 TYR A C 1
ATOM 564 O O . TYR A 1 83 ? 0.317 -21.059 20.489 1.00 95.69 83 TYR A O 1
ATOM 572 N N . THR A 1 84 ? -1.555 -19.960 19.919 1.00 94.12 84 THR A N 1
ATOM 573 C CA . THR A 1 84 ? -1.470 -20.282 18.485 1.00 94.12 84 THR A CA 1
ATOM 574 C C . THR A 1 84 ? -0.192 -19.718 17.872 1.00 94.12 84 THR A C 1
ATOM 576 O O . THR A 1 84 ? 0.510 -20.424 17.148 1.00 94.12 84 THR A O 1
ATOM 579 N N . LYS A 1 85 ? 0.154 -18.468 18.205 1.00 93.12 85 LYS A N 1
ATOM 580 C CA . LYS A 1 85 ? 1.396 -17.827 17.749 1.00 93.12 85 LYS A CA 1
ATOM 581 C C . LYS A 1 85 ? 2.634 -18.571 18.245 1.00 93.12 85 LYS A C 1
ATOM 583 O O . LYS A 1 85 ? 3.498 -18.894 17.434 1.00 93.12 85 LYS A O 1
ATOM 588 N N . ALA A 1 86 ? 2.687 -18.891 19.539 1.00 92.88 86 ALA A N 1
ATOM 589 C CA . ALA A 1 86 ? 3.799 -19.639 20.120 1.00 92.88 86 ALA A CA 1
ATOM 590 C C . ALA A 1 86 ? 3.938 -21.028 19.479 1.00 92.88 86 ALA A C 1
ATOM 592 O O . ALA A 1 86 ? 5.040 -21.444 19.130 1.00 92.88 86 ALA A O 1
ATOM 593 N N . LEU A 1 87 ? 2.823 -21.728 19.254 1.00 94.25 87 LEU A N 1
ATOM 594 C CA . LEU A 1 87 ? 2.825 -23.044 18.622 1.00 94.25 87 LEU A CA 1
ATOM 595 C C . LEU A 1 87 ? 3.381 -22.986 17.193 1.00 94.25 87 LEU A C 1
ATOM 597 O O . LEU A 1 87 ? 4.269 -23.765 16.856 1.00 94.25 87 LEU A O 1
ATOM 601 N N . VAL A 1 88 ? 2.912 -22.038 16.374 1.00 93.62 88 VAL A N 1
ATOM 602 C CA . VAL A 1 88 ? 3.422 -21.834 15.008 1.00 93.62 88 VAL A CA 1
ATOM 603 C C . VAL A 1 88 ? 4.915 -21.509 15.027 1.00 93.62 88 VAL A C 1
ATOM 605 O O . VAL A 1 88 ? 5.666 -22.105 14.260 1.00 93.62 88 VAL A O 1
ATOM 608 N N . GLN A 1 89 ? 5.354 -20.626 15.928 1.00 93.75 89 GLN A N 1
ATOM 609 C CA . GLN A 1 89 ? 6.758 -20.232 16.059 1.00 93.75 89 GLN A CA 1
ATOM 610 C C . GLN A 1 89 ? 7.659 -21.414 16.448 1.00 93.75 89 GLN A C 1
ATOM 612 O O . GLN A 1 89 ? 8.723 -21.612 15.860 1.00 93.75 89 GLN A O 1
ATOM 617 N N . HIS A 1 90 ? 7.240 -22.237 17.411 1.00 94.56 90 HIS A N 1
ATOM 618 C CA . HIS A 1 90 ? 8.009 -23.411 17.821 1.00 94.56 90 HIS A CA 1
ATOM 619 C C . HIS A 1 90 ? 8.071 -24.470 16.715 1.00 94.56 90 HIS A C 1
ATOM 621 O O . HIS A 1 90 ? 9.149 -25.005 16.456 1.00 94.56 90 HIS A O 1
ATOM 627 N N . ILE A 1 91 ? 6.966 -24.716 16.004 1.00 93.25 91 ILE A N 1
ATOM 628 C CA . ILE A 1 91 ? 6.955 -25.626 14.849 1.00 93.25 91 ILE A CA 1
ATOM 629 C C . ILE A 1 91 ? 7.873 -25.096 13.737 1.00 93.25 91 ILE A C 1
ATOM 631 O O . ILE A 1 91 ? 8.657 -25.863 13.181 1.00 93.25 91 ILE A O 1
ATOM 635 N N . SER A 1 92 ? 7.842 -23.791 13.438 1.00 89.88 92 SER A N 1
ATOM 636 C CA . SER A 1 92 ? 8.722 -23.194 12.421 1.00 89.88 92 SER A CA 1
ATOM 637 C C . SER A 1 92 ? 10.204 -23.254 12.794 1.00 89.88 92 SER A C 1
ATOM 639 O O . SER A 1 92 ? 11.052 -23.315 11.909 1.00 89.88 92 SER A O 1
ATOM 641 N N . ASN A 1 93 ? 10.515 -23.301 14.091 1.00 93.19 93 ASN A N 1
ATOM 642 C CA . ASN A 1 93 ? 11.875 -23.482 14.601 1.00 93.19 93 ASN A CA 1
ATOM 643 C C . ASN A 1 93 ? 12.321 -24.956 14.611 1.00 93.19 93 ASN A C 1
ATOM 645 O O . ASN A 1 93 ? 13.392 -25.266 15.128 1.00 93.19 93 ASN A O 1
ATOM 649 N N . GLY A 1 94 ? 11.515 -25.867 14.058 1.00 94.75 94 GLY A N 1
ATOM 650 C CA . GLY A 1 94 ? 11.840 -27.286 13.954 1.00 94.75 94 GLY A CA 1
ATOM 651 C C . GLY A 1 94 ? 11.637 -28.077 15.247 1.00 94.75 94 GLY A C 1
ATOM 652 O O . GLY A 1 94 ? 12.129 -29.202 15.336 1.00 94.75 94 GLY A O 1
ATOM 653 N N . LEU A 1 95 ? 10.928 -27.533 16.247 1.00 94.06 95 LEU A N 1
ATOM 654 C CA . LEU A 1 95 ? 10.622 -28.302 17.452 1.00 94.06 95 LEU A CA 1
ATOM 655 C C . LEU A 1 95 ? 9.615 -29.416 17.129 1.00 94.06 95 LEU A C 1
ATOM 657 O O . LEU A 1 95 ? 8.649 -29.189 16.391 1.00 94.06 95 LEU A O 1
ATOM 661 N N . PRO A 1 96 ? 9.782 -30.613 17.718 1.00 92.12 96 PRO A N 1
ATOM 662 C CA . PRO A 1 96 ? 8.802 -31.676 17.577 1.00 92.12 96 PRO A CA 1
ATOM 663 C C . PRO A 1 96 ? 7.454 -31.229 18.157 1.00 92.12 96 PRO A C 1
ATOM 665 O O . PRO A 1 96 ? 7.393 -30.573 19.197 1.00 92.12 96 PRO A O 1
ATOM 668 N N . MET A 1 97 ? 6.353 -31.622 17.505 1.00 88.25 97 MET A N 1
ATOM 669 C CA . MET A 1 97 ? 4.995 -31.149 17.823 1.00 88.25 97 MET A CA 1
ATOM 670 C C . MET A 1 97 ? 4.637 -31.266 19.315 1.00 88.25 97 MET A C 1
ATOM 672 O O . MET A 1 97 ? 4.025 -30.362 19.873 1.00 88.25 97 MET A O 1
ATOM 676 N N . GLY A 1 98 ? 5.040 -32.354 19.982 1.00 89.38 98 GLY A N 1
ATOM 677 C CA . GLY A 1 98 ? 4.776 -32.540 21.413 1.00 89.38 98 GLY A CA 1
ATOM 678 C C . GLY A 1 98 ? 5.458 -31.491 22.299 1.00 89.38 98 GLY A C 1
ATOM 679 O O . GLY A 1 98 ? 4.843 -30.980 23.233 1.00 89.38 98 GLY A O 1
ATOM 680 N N . GLU A 1 99 ? 6.698 -31.120 21.978 1.00 93.44 99 GLU A N 1
ATOM 681 C CA . GLU A 1 99 ? 7.451 -30.096 22.708 1.00 93.44 99 GLU A CA 1
ATOM 682 C C . GLU A 1 99 ? 6.932 -28.690 22.387 1.00 93.44 99 GLU A C 1
ATOM 684 O O . GLU A 1 99 ? 6.723 -27.883 23.292 1.00 93.44 99 GLU A O 1
ATOM 689 N N . ALA A 1 100 ? 6.619 -28.427 21.114 1.00 93.62 100 ALA A N 1
ATOM 690 C CA . ALA A 1 100 ? 6.013 -27.174 20.676 1.00 93.62 100 ALA A CA 1
ATOM 691 C C . ALA A 1 100 ? 4.663 -26.912 21.372 1.00 93.62 100 ALA A C 1
ATOM 693 O O . ALA A 1 100 ? 4.422 -25.809 21.860 1.00 93.62 100 ALA A O 1
ATOM 694 N N . VAL A 1 101 ? 3.809 -27.938 21.491 1.00 93.25 101 VAL A N 1
ATOM 695 C CA . VAL A 1 101 ? 2.536 -27.870 22.229 1.00 93.25 101 VAL A CA 1
ATOM 696 C C . VAL A 1 101 ? 2.766 -27.613 23.717 1.00 93.25 101 VAL A C 1
ATOM 698 O O . VAL A 1 101 ? 2.058 -26.793 24.300 1.00 93.25 101 VAL A O 1
ATOM 701 N N . ALA A 1 102 ? 3.752 -28.267 24.338 1.00 92.62 102 ALA A N 1
ATOM 702 C CA . ALA A 1 102 ? 4.063 -28.069 25.752 1.00 92.62 102 ALA A CA 1
ATOM 703 C C . ALA A 1 102 ? 4.555 -26.640 26.049 1.00 92.62 102 ALA A C 1
ATOM 705 O O . ALA A 1 102 ? 4.145 -26.041 27.045 1.00 92.62 102 ALA A O 1
ATOM 706 N N . LEU A 1 103 ? 5.397 -26.071 25.180 1.00 93.56 103 LEU A N 1
ATOM 707 C CA . LEU A 1 103 ? 5.864 -24.687 25.305 1.00 93.56 103 LEU A CA 1
ATOM 708 C C . LEU A 1 103 ? 4.744 -23.680 25.032 1.00 93.56 103 LEU A C 1
ATOM 710 O O . LEU A 1 103 ? 4.539 -22.772 25.835 1.00 93.56 103 LEU A O 1
ATOM 714 N N . ALA A 1 104 ? 3.947 -23.889 23.982 1.00 93.94 104 ALA A N 1
ATOM 715 C CA . ALA A 1 104 ? 2.779 -23.058 23.705 1.00 93.94 104 ALA A CA 1
ATOM 716 C C . ALA A 1 104 ? 1.773 -23.079 24.869 1.00 93.94 104 ALA A C 1
ATOM 718 O O . ALA A 1 104 ? 1.207 -22.044 25.221 1.00 93.94 104 ALA A O 1
ATOM 719 N N . GLN A 1 105 ? 1.594 -24.227 25.534 1.00 95.31 105 GLN A N 1
ATOM 720 C CA . GLN A 1 105 ? 0.739 -24.336 26.718 1.00 95.31 105 GLN A CA 1
ATOM 721 C C . GLN A 1 105 ? 1.254 -23.485 27.885 1.00 95.31 105 GLN A C 1
ATOM 723 O O . GLN A 1 105 ? 0.444 -22.894 28.601 1.00 95.31 105 GLN A O 1
ATOM 728 N N . LYS A 1 106 ? 2.577 -23.387 28.079 1.00 93.06 106 LYS A N 1
ATOM 729 C CA . LYS A 1 106 ? 3.154 -22.472 29.078 1.00 93.06 106 LYS A CA 1
ATOM 730 C C . LYS A 1 106 ? 2.819 -21.022 28.739 1.00 93.06 106 LYS A C 1
ATOM 732 O O . LYS A 1 106 ? 2.382 -20.293 29.623 1.00 93.06 106 LYS A O 1
ATOM 737 N N . THR A 1 107 ? 2.931 -20.630 27.469 1.00 92.50 107 THR A N 1
ATOM 738 C CA . THR A 1 107 ? 2.534 -19.290 27.005 1.00 92.50 107 THR A CA 1
ATOM 739 C C . THR A 1 107 ? 1.053 -19.018 27.264 1.00 92.50 107 THR A C 1
ATOM 741 O O . THR A 1 107 ? 0.715 -17.958 27.784 1.00 92.50 107 THR A O 1
ATOM 744 N N . PHE A 1 108 ? 0.172 -19.989 26.997 1.00 94.50 108 PHE A N 1
ATOM 745 C CA . PHE A 1 108 ? -1.252 -19.873 27.326 1.00 94.50 108 PHE A CA 1
ATOM 746 C C . PHE A 1 108 ? -1.474 -19.625 28.816 1.00 94.50 108 PHE A C 1
ATOM 748 O O . PHE A 1 108 ? -2.254 -18.755 29.170 1.00 94.50 108 PHE A O 1
ATOM 755 N N . GLN A 1 109 ? -0.800 -20.374 29.695 1.00 92.12 109 GLN A N 1
ATOM 756 C CA . GLN A 1 109 ? -0.949 -20.225 31.148 1.00 92.12 109 GLN A CA 1
ATOM 757 C C . GLN A 1 109 ? -0.445 -18.870 31.651 1.00 92.12 109 GLN A C 1
ATOM 759 O O . GLN A 1 109 ? -1.079 -18.267 32.514 1.00 92.12 109 GLN A O 1
ATOM 764 N N . ILE A 1 110 ? 0.670 -18.389 31.097 1.00 90.06 110 ILE A N 1
ATOM 765 C CA . ILE A 1 110 ? 1.205 -17.061 31.393 1.00 90.06 110 ILE A CA 1
ATOM 766 C C . ILE A 1 110 ? 0.179 -16.001 30.984 1.00 90.06 110 ILE A C 1
ATOM 768 O O . ILE A 1 110 ? -0.229 -15.205 31.827 1.00 90.06 110 ILE A O 1
ATOM 772 N N . GLU A 1 111 ? -0.328 -16.042 29.748 1.00 89.94 111 GLU A N 1
ATOM 773 C CA . GLU A 1 111 ? -1.299 -15.050 29.269 1.00 89.94 111 GLU A CA 1
ATOM 774 C C . GLU A 1 111 ? -2.630 -15.120 30.035 1.00 89.94 111 GLU A C 1
ATOM 776 O O . GLU A 1 111 ? -3.190 -14.101 30.436 1.00 89.94 111 GLU A O 1
ATOM 781 N N . ALA A 1 112 ? -3.086 -16.336 30.336 1.00 90.19 112 ALA A N 1
ATOM 782 C CA . ALA A 1 112 ? -4.258 -16.618 31.155 1.00 90.19 112 ALA A CA 1
ATOM 783 C C . ALA A 1 112 ? -4.153 -16.099 32.596 1.00 90.19 112 ALA A C 1
ATOM 785 O O . ALA A 1 112 ? -5.178 -15.955 33.257 1.00 90.19 112 ALA A O 1
ATOM 786 N N . SER A 1 113 ? -2.950 -15.840 33.110 1.00 88.56 113 SER A N 1
ATOM 787 C CA . SER A 1 113 ? -2.765 -15.294 34.459 1.00 88.56 113 SER A CA 1
ATOM 788 C C . SER A 1 113 ? -2.863 -13.766 34.510 1.00 88.56 113 SER A C 1
ATOM 790 O O . SER A 1 113 ? -3.070 -13.204 35.586 1.00 88.56 113 SER A O 1
ATOM 792 N N . PHE A 1 114 ? -2.775 -13.082 33.363 1.00 82.88 114 PHE A N 1
ATOM 793 C CA . PHE A 1 114 ? -2.886 -11.629 33.322 1.00 82.88 114 PHE A CA 1
ATOM 794 C C . PHE A 1 114 ? -4.352 -11.193 33.336 1.00 82.88 114 PHE A C 1
ATOM 796 O O . PHE A 1 114 ? -5.089 -11.554 32.416 1.00 82.88 114 PHE A O 1
ATOM 803 N N . PRO A 1 115 ? -4.787 -10.378 34.314 1.00 79.25 115 PRO A N 1
ATOM 804 C CA . PRO A 1 115 ? -6.142 -9.846 34.320 1.00 79.25 115 PRO A CA 1
ATOM 805 C C . PRO A 1 115 ? -6.410 -9.030 33.048 1.00 79.25 115 PRO A C 1
ATOM 807 O O . PRO A 1 115 ? -5.511 -8.377 32.508 1.00 79.25 115 PRO A O 1
ATOM 810 N N . VAL A 1 116 ? -7.658 -9.066 32.572 1.00 75.25 116 VAL A N 1
ATOM 811 C CA . VAL A 1 116 ? -8.099 -8.218 31.457 1.00 75.25 116 VAL A CA 1
ATOM 812 C C . VAL A 1 116 ? -7.900 -6.754 31.867 1.00 75.25 116 VAL A C 1
ATOM 814 O O . VAL A 1 116 ? -8.376 -6.373 32.943 1.00 75.25 116 VAL A O 1
ATOM 817 N N . PRO A 1 117 ? -7.188 -5.938 31.068 1.00 66.19 117 PRO A N 1
ATOM 818 C CA . PRO A 1 117 ? -7.013 -4.525 31.374 1.00 66.19 117 PRO A CA 1
ATOM 819 C C . PRO A 1 117 ? -8.387 -3.855 31.453 1.00 66.19 117 PRO A C 1
ATOM 821 O O . PRO A 1 117 ? -9.193 -3.943 30.530 1.00 66.19 117 PRO A O 1
ATOM 824 N N . LYS A 1 118 ? -8.666 -3.189 32.574 1.00 70.81 118 LYS A N 1
ATOM 825 C CA . LYS A 1 118 ? -9.958 -2.545 32.848 1.00 70.81 118 LYS A CA 1
ATOM 826 C C . LYS A 1 118 ? -10.101 -1.214 32.116 1.00 70.81 118 LYS A C 1
ATOM 828 O O . LYS A 1 118 ? -11.176 -0.619 32.124 1.00 70.81 118 LYS A O 1
ATOM 833 N N . SER A 1 119 ? -9.018 -0.727 31.511 1.00 69.88 119 SER A N 1
ATOM 834 C CA . SER A 1 119 ? -8.987 0.529 30.776 1.00 69.88 119 SER A CA 1
ATOM 835 C C . SER A 1 119 ? -8.122 0.439 29.510 1.00 69.88 119 SER A C 1
ATOM 837 O O . SER A 1 119 ? -7.149 -0.321 29.474 1.00 69.88 119 SER A O 1
ATOM 839 N N . PRO A 1 120 ? -8.416 1.252 28.478 1.00 51.41 120 PRO A N 1
ATOM 840 C CA . PRO A 1 120 ? -7.550 1.406 27.308 1.00 51.41 120 PRO A CA 1
ATOM 841 C C . PRO A 1 120 ? -6.105 1.784 27.671 1.00 51.41 120 PRO A C 1
ATOM 843 O O . PRO A 1 120 ? -5.168 1.386 26.988 1.00 51.41 120 PRO A O 1
ATOM 846 N N . GLN A 1 121 ? -5.911 2.514 28.770 1.00 51.34 121 GLN A N 1
ATOM 847 C CA . GLN A 1 121 ? -4.605 2.916 29.286 1.00 51.34 121 GLN A CA 1
ATOM 848 C C . GLN A 1 121 ? -3.833 1.720 29.866 1.00 51.34 121 GLN A C 1
ATOM 850 O O . GLN A 1 121 ? -2.656 1.549 29.554 1.00 51.34 121 GLN A O 1
ATOM 855 N N . GLU A 1 122 ? -4.493 0.841 30.627 1.00 57.41 122 GLU A N 1
ATOM 856 C CA . GLU A 1 122 ? -3.902 -0.430 31.078 1.00 57.41 122 GLU A CA 1
ATOM 857 C C . GLU A 1 122 ? -3.606 -1.369 29.902 1.00 57.41 122 GLU A C 1
ATOM 859 O O . GLU A 1 122 ? -2.599 -2.072 29.922 1.00 57.41 122 GLU A O 1
ATOM 864 N N . ALA A 1 123 ? -4.424 -1.346 28.844 1.00 54.88 123 ALA A N 1
ATOM 865 C CA . ALA A 1 123 ? -4.176 -2.123 27.631 1.00 54.88 123 ALA A CA 1
ATOM 866 C C . ALA A 1 123 ? -2.927 -1.632 26.878 1.00 54.88 123 ALA A C 1
ATOM 868 O O . ALA A 1 123 ? -2.152 -2.441 26.371 1.00 54.88 123 ALA A O 1
ATOM 869 N N . VAL A 1 124 ? -2.683 -0.317 26.846 1.00 54.09 124 VAL A N 1
ATOM 870 C CA . VAL A 1 124 ? -1.459 0.267 26.274 1.00 54.09 124 VAL A CA 1
ATOM 871 C C . VAL A 1 124 ? -0.233 -0.106 27.110 1.00 54.09 124 VAL A C 1
ATOM 873 O O . VAL A 1 124 ? 0.763 -0.548 26.546 1.00 54.09 124 VAL A O 1
ATOM 876 N N . VAL A 1 125 ? -0.311 -0.018 28.441 1.00 52.28 125 VAL A N 1
ATOM 877 C CA . VAL A 1 125 ? 0.789 -0.418 29.340 1.00 52.28 125 VAL A CA 1
ATOM 878 C C . VAL A 1 125 ? 1.074 -1.925 29.246 1.00 52.28 125 VAL A C 1
ATOM 880 O O . VAL A 1 125 ? 2.236 -2.323 29.200 1.00 52.28 125 VAL A O 1
ATOM 883 N N . LYS A 1 126 ? 0.041 -2.771 29.121 1.00 54.09 126 LYS A N 1
ATOM 884 C CA . LYS A 1 126 ? 0.182 -4.225 28.921 1.00 54.09 126 LYS A CA 1
ATOM 885 C C . LYS A 1 126 ? 0.809 -4.561 27.563 1.00 54.09 126 LYS A C 1
ATOM 887 O O . LYS A 1 126 ? 1.729 -5.369 27.516 1.00 54.09 126 LYS A O 1
ATOM 892 N N . ASN A 1 127 ? 0.391 -3.891 26.486 1.00 53.53 127 ASN A N 1
ATOM 893 C CA . ASN A 1 127 ? 0.982 -4.057 25.151 1.00 53.53 127 ASN A CA 1
ATOM 894 C C . ASN A 1 127 ? 2.450 -3.601 25.079 1.00 53.53 127 ASN A C 1
ATOM 896 O O . ASN A 1 127 ? 3.190 -4.059 24.211 1.00 53.53 127 ASN A O 1
ATOM 900 N N . ILE A 1 128 ? 2.871 -2.709 25.979 1.00 52.72 128 ILE A N 1
ATOM 901 C CA . ILE A 1 128 ? 4.276 -2.317 26.152 1.00 52.72 128 ILE A CA 1
ATOM 902 C C . ILE A 1 128 ? 5.049 -3.380 26.960 1.00 52.72 128 ILE A C 1
ATOM 904 O O . ILE A 1 128 ? 6.229 -3.598 26.697 1.00 52.72 128 ILE A O 1
ATOM 908 N N . ALA A 1 129 ? 4.399 -4.067 27.908 1.00 47.91 129 ALA A N 1
ATOM 909 C CA . ALA A 1 129 ? 5.028 -5.041 28.806 1.00 47.91 129 ALA A CA 1
ATOM 910 C C . ALA A 1 129 ? 5.119 -6.480 28.250 1.00 47.91 129 ALA A C 1
ATOM 912 O O . ALA A 1 129 ? 6.031 -7.215 28.628 1.00 47.91 129 ALA A O 1
ATOM 913 N N . SER A 1 130 ? 4.214 -6.907 27.361 1.00 49.78 130 SER A N 1
ATOM 914 C CA . SER A 1 130 ? 4.257 -8.240 26.738 1.00 49.78 130 SER A CA 1
ATOM 915 C C . SER A 1 130 ? 5.191 -8.242 25.518 1.00 49.78 130 SER A C 1
ATOM 917 O O . SER A 1 130 ? 4.842 -7.783 24.429 1.00 49.78 130 SER A O 1
ATOM 919 N N . SER A 1 131 ? 6.411 -8.723 25.730 1.00 53.91 131 SER A N 1
ATOM 920 C CA . SER A 1 131 ? 7.551 -8.717 24.811 1.00 53.91 131 SER A CA 1
ATOM 921 C C . SER A 1 131 ? 7.363 -9.567 23.544 1.00 53.91 131 SER A C 1
ATOM 923 O O . SER A 1 131 ? 7.352 -10.789 23.648 1.00 53.91 131 SER A O 1
ATOM 925 N N . ASP A 1 132 ? 7.304 -8.920 22.367 1.00 43.50 132 ASP A N 1
ATOM 926 C CA . ASP A 1 132 ? 8.134 -9.273 21.184 1.00 43.50 132 ASP A CA 1
ATOM 927 C C . ASP A 1 132 ? 8.171 -8.177 20.076 1.00 43.50 132 ASP A C 1
ATOM 929 O O . ASP A 1 132 ? 8.370 -8.443 18.893 1.00 43.50 132 ASP A O 1
ATOM 933 N N . MET A 1 133 ? 7.979 -6.894 20.427 1.00 44.38 133 MET A N 1
ATOM 934 C CA . MET A 1 133 ? 8.029 -5.761 19.477 1.00 44.38 133 MET A CA 1
ATOM 935 C C . MET A 1 133 ? 9.214 -4.804 19.711 1.00 44.38 133 MET A C 1
ATOM 937 O O . MET A 1 133 ? 9.103 -3.611 19.444 1.00 44.38 133 MET A O 1
ATOM 941 N N . ALA A 1 134 ? 10.374 -5.280 20.172 1.00 46.22 134 ALA A N 1
ATOM 942 C CA . ALA A 1 134 ? 11.496 -4.408 20.558 1.00 46.22 134 ALA A CA 1
ATOM 943 C C . ALA A 1 134 ? 11.967 -3.432 19.450 1.00 46.22 134 ALA A C 1
ATOM 945 O O . ALA A 1 134 ? 12.294 -2.283 19.735 1.00 46.22 134 ALA A O 1
ATOM 946 N N . GLN A 1 135 ? 11.940 -3.829 18.171 1.00 51.28 135 GLN A N 1
ATOM 947 C CA . GLN A 1 135 ? 12.368 -2.937 17.079 1.00 51.28 135 GLN A CA 1
ATOM 948 C C . GLN A 1 135 ? 11.308 -1.902 16.678 1.00 51.28 135 GLN A C 1
ATOM 950 O O . GLN A 1 135 ? 11.637 -0.761 16.358 1.00 51.28 135 GLN A O 1
ATOM 955 N N . ASN A 1 136 ? 10.027 -2.273 16.725 1.00 51.19 136 ASN A N 1
ATOM 956 C CA . ASN A 1 136 ? 8.930 -1.390 16.321 1.00 51.19 136 ASN A CA 1
ATOM 957 C C . ASN A 1 136 ? 8.498 -0.457 17.463 1.00 51.19 136 ASN A C 1
ATOM 959 O O . ASN A 1 136 ? 8.066 0.668 17.222 1.00 51.19 136 ASN A O 1
ATOM 963 N N . VAL A 1 137 ? 8.663 -0.903 18.711 1.00 56.12 137 VAL A N 1
ATOM 964 C CA . VAL A 1 137 ? 8.456 -0.107 19.925 1.00 56.12 137 VAL A CA 1
ATOM 965 C C . VAL A 1 137 ? 9.543 0.950 20.045 1.00 56.12 137 VAL A C 1
ATOM 967 O O . VAL A 1 137 ? 9.181 2.104 20.206 1.00 56.12 137 VAL A O 1
ATOM 970 N N . ASN A 1 138 ? 10.826 0.634 19.823 1.00 55.50 138 ASN A N 1
ATOM 971 C CA . ASN A 1 138 ? 11.875 1.662 19.803 1.00 55.50 138 ASN A CA 1
ATOM 972 C C . ASN A 1 138 ? 11.650 2.704 18.705 1.00 55.50 138 ASN A C 1
ATOM 974 O O . ASN A 1 138 ? 11.816 3.889 18.960 1.00 55.50 138 ASN A O 1
ATOM 978 N N . ALA A 1 139 ? 11.218 2.299 17.507 1.00 57.41 139 ALA A N 1
ATOM 979 C CA . ALA A 1 139 ? 10.916 3.246 16.434 1.00 57.41 139 ALA A CA 1
ATOM 980 C C . ALA A 1 139 ? 9.697 4.131 16.758 1.00 57.41 139 ALA A C 1
ATOM 982 O O . ALA A 1 139 ? 9.728 5.337 16.516 1.00 57.41 139 ALA A O 1
ATOM 983 N N . LYS A 1 140 ? 8.633 3.559 17.341 1.00 59.81 140 LYS A N 1
ATOM 984 C CA . LYS A 1 140 ? 7.426 4.304 17.732 1.00 59.81 140 LYS A CA 1
ATOM 985 C C . LYS A 1 140 ? 7.640 5.168 18.975 1.00 59.81 140 LYS A C 1
ATOM 987 O O . LYS A 1 140 ? 7.165 6.297 18.983 1.00 59.81 140 LYS A O 1
ATOM 992 N N . LEU A 1 141 ? 8.379 4.694 19.981 1.00 57.44 141 LEU A N 1
ATOM 993 C CA . LEU A 1 141 ? 8.795 5.496 21.133 1.00 57.44 141 LEU A CA 1
ATOM 994 C C . LEU A 1 141 ? 9.749 6.602 20.703 1.00 57.44 141 LEU A C 1
ATOM 996 O O . LEU A 1 141 ? 9.520 7.735 21.092 1.00 57.44 141 LEU A O 1
ATOM 1000 N N . ALA A 1 142 ? 10.746 6.333 19.855 1.00 61.97 142 ALA A N 1
ATOM 1001 C CA . ALA A 1 142 ? 11.623 7.375 19.322 1.00 61.97 142 ALA A CA 1
ATOM 1002 C C . ALA A 1 142 ? 10.836 8.419 18.514 1.00 61.97 142 ALA A C 1
ATOM 1004 O O . ALA A 1 142 ? 11.088 9.615 18.654 1.00 61.97 142 ALA A O 1
ATOM 1005 N N . ALA A 1 143 ? 9.830 7.994 17.739 1.00 70.44 143 ALA A N 1
ATOM 1006 C CA . ALA A 1 143 ? 8.938 8.898 17.013 1.00 70.44 143 ALA A CA 1
ATOM 1007 C C . ALA A 1 143 ? 8.042 9.739 17.945 1.00 70.44 143 ALA A C 1
ATOM 1009 O O . ALA A 1 143 ? 7.889 10.936 17.714 1.00 70.44 143 ALA A O 1
ATOM 1010 N N . LEU A 1 144 ? 7.487 9.152 19.013 1.00 70.62 144 LEU A N 1
ATOM 1011 C CA . LEU A 1 144 ? 6.705 9.867 20.037 1.00 70.62 144 LEU A CA 1
ATOM 1012 C C . LEU A 1 144 ? 7.571 10.789 20.915 1.00 70.62 144 LEU A C 1
ATOM 1014 O O . LEU A 1 144 ? 7.113 11.838 21.371 1.00 70.62 144 LEU A O 1
ATOM 1018 N N . ALA A 1 145 ? 8.822 10.400 21.145 1.00 74.25 145 ALA A N 1
ATOM 1019 C CA . ALA A 1 145 ? 9.785 11.103 21.980 1.00 74.25 145 ALA A CA 1
ATOM 1020 C C . ALA A 1 145 ? 10.571 12.186 21.223 1.00 74.25 145 ALA A C 1
ATOM 1022 O O . ALA A 1 145 ? 11.181 13.049 21.850 1.00 74.25 145 ALA A O 1
ATOM 1023 N N . GLY A 1 146 ? 10.595 12.134 19.886 1.00 86.88 146 GLY A N 1
ATOM 1024 C CA . GLY A 1 146 ? 11.482 12.951 19.054 1.00 86.88 146 GLY A CA 1
ATOM 1025 C C . GLY A 1 146 ? 12.970 12.603 19.207 1.00 86.88 146 GLY A C 1
ATOM 1026 O O . GLY A 1 146 ? 13.824 13.409 18.829 1.00 86.88 146 GLY A O 1
ATOM 1027 N N . ALA A 1 147 ? 13.291 11.432 19.766 1.00 89.38 147 ALA A N 1
ATOM 1028 C CA . ALA A 1 147 ? 14.661 10.984 19.996 1.00 89.38 147 ALA A CA 1
ATOM 1029 C C . ALA A 1 147 ? 15.329 10.570 18.676 1.00 89.38 147 ALA A C 1
ATOM 1031 O O . ALA A 1 147 ? 14.770 9.811 17.886 1.00 89.38 147 ALA A O 1
ATOM 1032 N N . LYS A 1 148 ? 16.544 11.069 18.438 1.00 90.25 148 LYS A N 1
ATOM 1033 C CA . LYS A 1 148 ? 17.384 10.742 17.272 1.00 90.25 148 LYS A CA 1
ATOM 1034 C C . LYS A 1 148 ? 18.544 9.815 17.639 1.00 90.25 148 LYS A C 1
ATOM 1036 O O . LYS A 1 148 ? 19.246 9.329 16.755 1.00 90.25 148 LYS A O 1
ATOM 1041 N N . THR A 1 149 ? 18.757 9.596 18.932 1.00 89.25 149 THR A N 1
ATOM 1042 C CA . THR A 1 149 ? 19.850 8.815 19.506 1.00 89.25 149 THR A CA 1
ATOM 1043 C C . THR A 1 149 ? 19.324 7.752 20.472 1.00 89.25 149 THR A C 1
ATOM 1045 O O . THR A 1 149 ? 18.215 7.850 21.012 1.00 89.25 149 THR A O 1
ATOM 1048 N N . SER A 1 150 ? 20.133 6.716 20.703 1.00 84.00 150 SER A N 1
ATOM 1049 C CA . SER A 1 150 ? 19.870 5.689 21.719 1.00 84.00 150 SER A CA 1
ATOM 1050 C C . SER A 1 150 ? 19.768 6.293 23.120 1.00 84.00 150 SER A C 1
ATOM 1052 O O . SER A 1 150 ? 18.906 5.910 23.906 1.00 84.00 150 SER A O 1
ATOM 1054 N N . GLU A 1 151 ? 20.604 7.286 23.403 1.00 86.94 151 GLU A N 1
ATOM 1055 C CA . GLU A 1 151 ? 20.674 8.031 24.654 1.00 86.94 151 GLU A CA 1
ATOM 1056 C C . GLU A 1 151 ? 19.392 8.840 24.879 1.00 86.94 151 GLU A C 1
ATOM 1058 O O . GLU A 1 151 ? 18.818 8.796 25.967 1.00 86.94 151 GLU A O 1
ATOM 1063 N N . GLY A 1 152 ? 18.884 9.503 23.833 1.00 90.81 152 GLY A N 1
ATOM 1064 C CA . GLY A 1 152 ? 17.588 10.182 23.861 1.00 90.81 152 GLY A CA 1
ATOM 1065 C C . GLY A 1 152 ? 16.424 9.228 24.145 1.00 90.81 152 GLY A C 1
ATOM 1066 O O . GLY A 1 152 ? 15.533 9.556 24.924 1.00 90.81 152 GLY A O 1
ATOM 1067 N N . THR A 1 153 ? 16.456 8.018 23.582 1.00 87.75 153 THR A N 1
ATOM 1068 C CA . THR A 1 153 ? 15.408 7.003 23.806 1.00 87.75 153 THR A CA 1
ATOM 1069 C C . THR A 1 153 ? 15.416 6.510 25.258 1.00 87.75 153 THR A C 1
ATOM 1071 O O . THR A 1 153 ? 14.379 6.497 25.917 1.00 87.75 153 THR A O 1
ATOM 1074 N N . GLN A 1 154 ? 16.596 6.211 25.810 1.00 86.19 154 GLN A N 1
ATOM 1075 C CA . GLN A 1 154 ? 16.735 5.808 27.214 1.00 86.19 154 GLN A CA 1
ATOM 1076 C C . GLN A 1 154 ? 16.349 6.926 28.194 1.00 86.19 154 GLN A C 1
ATOM 1078 O O . GLN A 1 154 ? 15.781 6.657 29.255 1.00 86.19 154 GLN A O 1
ATOM 1083 N N . ALA A 1 155 ? 16.658 8.184 27.861 1.00 89.31 155 ALA A N 1
ATOM 1084 C CA . ALA A 1 155 ? 16.265 9.335 28.668 1.00 89.31 155 ALA A CA 1
ATOM 1085 C C . ALA A 1 155 ? 14.739 9.494 28.717 1.00 89.31 155 ALA A C 1
ATOM 1087 O O . ALA A 1 155 ? 14.193 9.735 29.795 1.00 89.31 155 ALA A O 1
ATOM 1088 N N . PHE A 1 156 ? 14.055 9.287 27.585 1.00 93.50 156 PHE A N 1
ATOM 1089 C CA . PHE A 1 156 ? 12.595 9.289 27.523 1.00 93.50 156 PHE A CA 1
ATOM 1090 C C . PHE A 1 156 ? 11.990 8.219 28.433 1.00 93.50 156 PHE A C 1
ATOM 1092 O O . PHE A 1 156 ? 11.145 8.528 29.267 1.00 93.50 156 PHE A O 1
ATOM 1099 N N . GLU A 1 157 ? 12.445 6.971 28.305 1.00 89.69 157 GLU A N 1
ATOM 1100 C CA . GLU A 1 157 ? 11.915 5.840 29.073 1.00 89.69 157 GLU A CA 1
ATOM 1101 C C . GLU A 1 157 ? 12.077 6.048 30.581 1.00 89.69 157 GLU A C 1
ATOM 1103 O O . GLU A 1 157 ? 11.119 5.886 31.340 1.00 89.69 157 GLU A O 1
ATOM 1108 N N . LYS A 1 158 ? 13.266 6.480 31.025 1.00 90.19 158 LYS A N 1
ATOM 1109 C CA . LYS A 1 158 ? 13.532 6.760 32.443 1.00 90.19 158 LYS A CA 1
ATOM 1110 C C . LYS A 1 158 ? 12.670 7.903 32.967 1.00 90.19 158 LYS A C 1
ATOM 1112 O O . LYS A 1 158 ? 12.098 7.791 34.050 1.00 90.19 158 LYS A O 1
ATOM 1117 N N . ALA A 1 159 ? 12.570 8.998 32.217 1.00 91.50 159 ALA A N 1
ATOM 1118 C CA . ALA A 1 159 ? 11.802 10.162 32.637 1.00 91.50 159 ALA A CA 1
ATOM 1119 C C . ALA A 1 159 ? 10.293 9.877 32.662 1.00 91.50 159 ALA A C 1
ATOM 1121 O O . ALA A 1 159 ? 9.617 10.286 33.607 1.00 91.50 159 ALA A O 1
ATOM 1122 N N . LEU A 1 160 ? 9.785 9.114 31.690 1.00 92.31 160 LEU A N 1
ATOM 1123 C CA . LEU A 1 160 ? 8.395 8.670 31.658 1.00 92.31 160 LEU A CA 1
ATOM 1124 C C . LEU A 1 160 ? 8.094 7.744 32.841 1.00 92.31 160 LEU A C 1
ATOM 1126 O O . LEU A 1 160 ? 7.127 7.977 33.561 1.00 92.31 160 LEU A O 1
ATOM 1130 N N . ALA A 1 161 ? 8.947 6.750 33.101 1.00 88.38 161 ALA A N 1
ATOM 1131 C CA . ALA A 1 161 ? 8.780 5.835 34.229 1.00 88.38 161 ALA A CA 1
ATOM 1132 C C . ALA A 1 161 ? 8.766 6.576 35.577 1.00 88.38 161 ALA A C 1
ATOM 1134 O O . ALA A 1 161 ? 7.888 6.343 36.407 1.00 88.38 161 ALA A O 1
ATOM 1135 N N . VAL A 1 162 ? 9.688 7.522 35.783 1.00 91.31 162 VAL A N 1
ATOM 1136 C CA . VAL A 1 162 ? 9.738 8.339 37.006 1.00 91.31 162 VAL A CA 1
ATOM 1137 C C . VAL A 1 162 ? 8.503 9.231 37.141 1.00 91.31 162 VAL A C 1
ATOM 1139 O O . VAL A 1 162 ? 7.977 9.377 38.243 1.00 91.31 162 VAL A O 1
ATOM 1142 N N . ALA A 1 163 ? 8.028 9.835 36.052 1.00 91.81 163 ALA A N 1
ATOM 1143 C CA . ALA A 1 163 ? 6.845 10.689 36.090 1.00 91.81 163 ALA A CA 1
ATOM 1144 C C . ALA A 1 163 ? 5.557 9.892 36.366 1.00 91.81 163 ALA A C 1
ATOM 1146 O O . ALA A 1 163 ? 4.724 10.337 37.155 1.00 91.81 163 ALA A O 1
ATOM 1147 N N . MET A 1 164 ? 5.443 8.684 35.809 1.00 91.38 164 MET A N 1
ATOM 1148 C CA . MET A 1 164 ? 4.336 7.764 36.085 1.00 91.38 164 MET A CA 1
ATOM 1149 C C . MET A 1 164 ? 4.355 7.263 37.535 1.00 91.38 164 MET A C 1
ATOM 1151 O O . MET A 1 164 ? 3.314 7.231 38.186 1.00 91.38 164 MET A O 1
ATOM 1155 N N . LEU A 1 165 ? 5.534 6.951 38.088 1.00 87.94 165 LEU A N 1
ATOM 1156 C CA . LEU A 1 165 ? 5.681 6.559 39.498 1.00 87.94 165 LEU A CA 1
ATOM 1157 C C . LEU A 1 165 ? 5.293 7.673 40.476 1.00 87.94 165 LEU A C 1
ATOM 1159 O O . LEU A 1 165 ? 4.848 7.392 41.585 1.00 87.94 165 LEU A O 1
ATOM 1163 N N . LYS A 1 166 ? 5.437 8.938 40.072 1.00 93.12 166 LYS A N 1
ATOM 1164 C CA . LYS A 1 166 ? 5.008 10.099 40.866 1.00 93.12 166 LYS A CA 1
ATOM 1165 C C . LYS A 1 166 ? 3.495 10.344 40.817 1.00 93.12 166 LYS A C 1
ATOM 1167 O O . LYS A 1 166 ? 3.032 11.283 41.456 1.00 93.12 166 LYS A O 1
ATOM 1172 N N . GLY A 1 167 ? 2.737 9.529 40.078 1.00 92.94 167 GLY A N 1
ATOM 1173 C CA . GLY A 1 167 ? 1.284 9.656 39.957 1.00 92.94 167 GLY A CA 1
ATOM 1174 C C . GLY A 1 167 ? 0.833 10.892 39.175 1.00 92.94 167 GLY A C 1
ATOM 1175 O O . GLY A 1 167 ? -0.281 11.365 39.384 1.00 92.94 167 GLY A O 1
ATOM 1176 N N . GLY A 1 168 ? 1.700 11.448 38.321 1.00 88.06 168 GLY A N 1
ATOM 1177 C CA . GLY A 1 168 ? 1.345 12.574 37.457 1.00 88.06 168 GLY A CA 1
ATOM 1178 C C . GLY A 1 168 ? 0.393 12.165 36.332 1.00 88.06 168 GLY A C 1
ATOM 1179 O O . GLY A 1 168 ? 0.320 10.992 35.961 1.00 88.06 168 GLY A O 1
ATOM 1180 N N . ASP A 1 169 ? -0.313 13.144 35.763 1.00 92.94 169 ASP A N 1
ATOM 1181 C CA . ASP A 1 169 ? -1.095 12.926 34.546 1.00 92.94 169 ASP A CA 1
ATOM 1182 C C . ASP A 1 169 ? -0.182 12.456 33.401 1.00 92.94 169 ASP A C 1
ATOM 1184 O O . ASP A 1 169 ? 0.951 12.925 33.249 1.00 92.94 169 ASP A O 1
ATOM 1188 N N . PHE A 1 170 ? -0.671 11.524 32.581 1.00 87.31 170 PHE A N 1
ATOM 1189 C CA . PHE A 1 170 ? 0.115 10.933 31.499 1.00 87.31 170 PHE A CA 1
ATOM 1190 C C . PHE A 1 170 ? 0.614 11.985 30.496 1.00 87.31 170 PHE A C 1
ATOM 1192 O O . PHE A 1 170 ? 1.750 11.896 30.034 1.00 87.31 170 PHE A O 1
ATOM 1199 N N . SER A 1 171 ? -0.186 13.013 30.186 1.00 88.06 171 SER A N 1
ATOM 1200 C CA . SER A 1 171 ? 0.235 14.102 29.295 1.00 88.06 171 SER A CA 1
ATOM 1201 C C . SER A 1 171 ? 1.429 14.867 29.877 1.00 88.06 171 SER A C 1
ATOM 1203 O O . SER A 1 171 ? 2.369 15.203 29.152 1.00 88.06 171 SER A O 1
ATOM 1205 N N . ASP A 1 172 ? 1.436 15.112 31.187 1.00 90.94 172 ASP A N 1
ATOM 1206 C CA . ASP A 1 172 ? 2.542 15.798 31.859 1.00 90.94 172 ASP A CA 1
ATOM 1207 C C . ASP A 1 172 ? 3.779 14.900 31.981 1.00 90.94 172 ASP A C 1
ATOM 1209 O O . ASP A 1 172 ? 4.911 15.366 31.811 1.00 90.94 172 ASP A O 1
ATOM 1213 N N . ALA A 1 173 ? 3.576 13.594 32.173 1.00 92.12 173 ALA A N 1
ATOM 1214 C CA . ALA A 1 173 ? 4.640 12.598 32.157 1.00 92.12 173 ALA A CA 1
ATOM 1215 C C . ALA A 1 173 ? 5.335 12.514 30.788 1.00 92.12 173 ALA A C 1
ATOM 1217 O O . ALA A 1 173 ? 6.566 12.507 30.721 1.00 92.12 173 ALA A O 1
ATOM 1218 N N . VAL A 1 174 ? 4.568 12.543 29.693 1.00 92.12 174 VAL A N 1
ATOM 1219 C CA . VAL A 1 174 ? 5.107 12.568 28.324 1.00 92.12 174 VAL A CA 1
ATOM 1220 C C . VAL A 1 174 ? 5.872 13.863 28.044 1.00 92.12 174 VAL A C 1
ATOM 1222 O O . VAL A 1 174 ? 6.975 13.801 27.504 1.00 92.12 174 VAL A O 1
ATOM 1225 N N . LYS A 1 175 ? 5.358 15.033 28.452 1.00 92.75 175 LYS A N 1
ATOM 1226 C CA . LYS A 1 175 ? 6.079 16.315 28.296 1.00 92.75 175 LYS A CA 1
ATOM 1227 C C . LYS A 1 175 ? 7.400 16.330 29.066 1.00 92.75 175 LYS A C 1
ATOM 1229 O O . LYS A 1 175 ? 8.423 16.754 28.533 1.00 92.75 175 LYS A O 1
ATOM 1234 N N . SER A 1 176 ? 7.389 15.842 30.307 1.00 92.75 176 SER A N 1
ATOM 1235 C CA . SER A 1 176 ? 8.599 15.697 31.124 1.00 92.75 176 SER A CA 1
ATOM 1236 C C . SER A 1 176 ? 9.621 14.778 30.446 1.00 92.75 176 SER A C 1
ATOM 1238 O O . SER A 1 176 ? 10.804 15.111 30.353 1.00 92.75 176 SER A O 1
ATOM 1240 N N . ALA A 1 177 ? 9.152 13.663 29.879 1.00 93.25 177 ALA A N 1
ATOM 1241 C CA . ALA A 1 177 ? 9.994 12.733 29.143 1.00 93.25 177 ALA A CA 1
ATOM 1242 C C . ALA A 1 177 ? 10.582 13.341 27.861 1.00 93.25 177 ALA A C 1
ATOM 1244 O O . ALA A 1 177 ? 11.775 13.185 27.612 1.00 93.25 177 ALA A O 1
ATOM 1245 N N . GLN A 1 178 ? 9.803 14.102 27.087 1.00 95.06 178 GLN A N 1
ATOM 1246 C CA . GLN A 1 178 ? 10.294 14.817 25.899 1.00 95.06 178 GLN A CA 1
ATOM 1247 C C . GLN A 1 178 ? 11.365 15.865 26.244 1.00 95.06 178 GLN A C 1
ATOM 1249 O O . GLN A 1 178 ? 12.359 15.985 25.528 1.00 95.06 178 GLN A O 1
ATOM 1254 N N . ASN A 1 179 ? 11.222 16.582 27.363 1.00 94.25 179 ASN A N 1
ATOM 1255 C CA . ASN A 1 179 ? 12.249 17.520 27.828 1.00 94.25 179 ASN A CA 1
ATOM 1256 C C . ASN A 1 179 ? 13.562 16.802 28.183 1.00 94.25 179 ASN A C 1
ATOM 1258 O O . ASN A 1 179 ? 14.642 17.286 27.843 1.00 94.25 179 ASN A O 1
ATOM 1262 N N . ALA A 1 180 ? 13.479 15.623 28.810 1.00 93.06 180 ALA A N 1
ATOM 1263 C CA . ALA A 1 180 ? 14.651 14.798 29.100 1.00 93.06 180 ALA A CA 1
ATOM 1264 C C . ALA A 1 180 ? 15.352 14.317 27.816 1.00 93.06 180 ALA A C 1
ATOM 1266 O O . ALA A 1 180 ? 16.582 14.302 27.761 1.00 93.06 180 ALA A O 1
ATOM 1267 N N . VAL A 1 181 ? 14.594 14.002 26.756 1.00 95.12 181 VAL A N 1
ATOM 1268 C CA . VAL A 1 181 ? 15.167 13.684 25.436 1.00 95.12 181 VAL A CA 1
ATOM 1269 C C . VAL A 1 181 ? 15.929 14.858 24.861 1.00 95.12 181 VAL A C 1
ATOM 1271 O O . VAL A 1 181 ? 17.055 14.676 24.414 1.00 95.12 181 VAL A O 1
ATOM 1274 N N . GLN A 1 182 ? 15.356 16.062 24.879 1.00 94.25 182 GLN A N 1
ATOM 1275 C CA . GLN A 1 182 ? 16.035 17.240 24.336 1.00 94.25 182 GLN A CA 1
ATOM 1276 C C . GLN A 1 182 ? 17.371 17.486 25.044 1.00 94.25 182 GLN A C 1
ATOM 1278 O O . GLN A 1 182 ? 18.378 17.721 24.380 1.00 94.25 182 GLN A O 1
ATOM 1283 N N . GLN A 1 183 ? 17.404 17.350 26.372 1.00 93.31 183 GLN A N 1
ATOM 1284 C CA . GLN A 1 183 ? 18.637 17.472 27.149 1.00 93.31 183 GLN A CA 1
ATOM 1285 C C . GLN A 1 183 ? 19.652 16.376 26.793 1.00 93.31 183 GLN A C 1
ATOM 1287 O O . GLN A 1 183 ? 20.814 16.677 26.514 1.00 93.31 183 GLN A O 1
ATOM 1292 N N . ALA A 1 184 ? 19.219 15.117 26.718 1.00 92.12 184 ALA A N 1
ATOM 1293 C CA . ALA A 1 184 ? 20.087 14.004 26.339 1.00 92.12 184 ALA A CA 1
ATOM 1294 C C . ALA A 1 184 ? 20.645 14.153 24.913 1.00 92.12 184 ALA A C 1
ATOM 1296 O O . ALA A 1 184 ? 21.828 13.922 24.688 1.00 92.12 184 ALA A O 1
ATOM 1297 N N . GLU A 1 185 ? 19.837 14.621 23.962 1.00 92.50 185 GLU A N 1
ATOM 1298 C CA . GLU A 1 185 ? 20.264 14.915 22.590 1.00 92.50 185 GLU A CA 1
ATOM 1299 C C . GLU A 1 185 ? 21.284 16.058 22.536 1.00 92.50 185 GLU A C 1
ATOM 1301 O O . GLU A 1 185 ? 22.239 15.999 21.760 1.00 92.50 185 GLU A O 1
ATOM 1306 N N . THR A 1 186 ? 21.117 17.100 23.361 1.00 88.88 186 THR A N 1
ATOM 1307 C CA . THR A 1 186 ? 22.104 18.187 23.443 1.00 88.88 186 THR A CA 1
ATOM 1308 C C . THR A 1 186 ? 23.437 17.713 24.015 1.00 88.88 186 THR A C 1
ATOM 1310 O O . THR A 1 186 ? 24.480 18.068 23.470 1.00 88.88 186 THR A O 1
ATOM 1313 N N . LEU A 1 187 ? 23.412 16.851 25.036 1.00 85.44 187 LEU A N 1
ATOM 1314 C CA . LEU A 1 187 ? 24.618 16.266 25.629 1.00 85.44 187 LEU A CA 1
ATOM 1315 C C . LEU A 1 187 ? 25.302 15.295 24.660 1.00 85.44 187 LEU A C 1
ATOM 1317 O O . LEU A 1 187 ? 26.497 15.416 24.413 1.00 85.44 187 LEU A O 1
ATOM 1321 N N . ALA A 1 188 ? 24.538 14.423 24.000 1.00 85.38 188 ALA A N 1
ATOM 1322 C CA . ALA A 1 188 ? 25.065 13.491 23.007 1.00 85.38 188 ALA A CA 1
ATOM 1323 C C . ALA A 1 188 ? 25.680 14.202 21.786 1.00 85.38 188 ALA A C 1
ATOM 1325 O O . ALA A 1 188 ? 26.596 13.676 21.152 1.00 85.38 188 ALA A O 1
ATOM 1326 N N . ARG A 1 189 ? 25.196 15.401 21.431 1.00 82.50 189 ARG A N 1
ATOM 1327 C CA . ARG A 1 189 ? 25.830 16.249 20.406 1.00 82.50 189 ARG A CA 1
ATOM 1328 C C . ARG A 1 189 ? 27.103 16.914 20.911 1.00 82.50 189 ARG A C 1
ATOM 1330 O O . ARG A 1 189 ? 28.065 16.980 20.151 1.00 82.50 189 ARG A O 1
ATOM 1337 N N . ALA A 1 190 ? 27.113 17.386 22.156 1.00 76.00 190 ALA A N 1
ATOM 1338 C CA . ALA A 1 190 ? 28.297 17.980 22.768 1.00 76.00 190 ALA A CA 1
ATOM 1339 C C . ALA A 1 190 ? 29.438 16.954 22.889 1.00 76.00 190 ALA A C 1
ATOM 1341 O O . ALA A 1 190 ? 30.568 17.261 22.513 1.00 76.00 190 ALA A O 1
ATOM 1342 N N . ASP A 1 191 ? 29.131 15.716 23.284 1.00 75.81 191 ASP A N 1
ATOM 1343 C CA . ASP A 1 191 ? 30.109 14.629 23.445 1.00 75.81 191 ASP A CA 1
ATOM 1344 C C . ASP A 1 191 ? 30.743 14.168 22.125 1.00 75.81 191 ASP A C 1
ATOM 1346 O O . ASP A 1 191 ? 31.894 13.726 22.098 1.00 75.81 191 ASP A O 1
ATOM 1350 N N . LYS A 1 192 ? 30.029 14.321 21.004 1.00 69.56 192 LYS A N 1
ATOM 1351 C CA . LYS A 1 192 ? 30.543 14.006 19.661 1.00 69.56 192 LYS A CA 1
ATOM 1352 C C . LYS A 1 192 ? 31.477 15.073 19.094 1.00 69.56 192 LYS A C 1
ATOM 1354 O O . LYS A 1 192 ? 31.995 14.893 17.993 1.00 69.56 192 LYS A O 1
ATOM 1359 N N . THR A 1 193 ? 31.710 16.173 19.809 1.00 72.69 193 THR A N 1
ATOM 1360 C CA . THR A 1 193 ? 32.739 17.127 19.397 1.00 72.69 193 THR A CA 1
ATOM 1361 C C . THR A 1 193 ? 34.131 16.539 19.674 1.00 72.69 193 THR A C 1
ATOM 1363 O O . THR A 1 193 ? 34.344 15.934 20.731 1.00 72.69 193 THR A O 1
ATOM 1366 N N . PRO A 1 194 ? 35.112 16.726 18.769 1.00 61.00 194 PRO A N 1
ATOM 1367 C CA . PRO A 1 194 ? 36.489 16.275 18.996 1.00 61.00 194 PRO A CA 1
ATOM 1368 C C . PRO A 1 194 ? 37.068 16.793 20.321 1.00 61.00 194 PRO A C 1
ATOM 1370 O O . PRO A 1 194 ? 37.827 16.099 20.991 1.00 61.00 194 PRO A O 1
ATOM 1373 N N . GLN A 1 195 ? 36.650 17.994 20.726 1.00 64.94 195 GLN A N 1
ATOM 1374 C CA . GLN A 1 195 ? 37.073 18.664 21.951 1.00 64.94 195 GLN A CA 1
ATOM 1375 C C . GLN A 1 195 ? 36.514 17.985 23.214 1.00 64.94 195 GLN A C 1
ATOM 1377 O O . GLN A 1 195 ? 37.269 17.762 24.157 1.00 64.94 195 GLN A O 1
ATOM 1382 N N . ALA A 1 196 ? 35.242 17.564 23.220 1.00 61.16 196 ALA A N 1
ATOM 1383 C CA . ALA A 1 196 ? 34.659 16.797 24.326 1.00 61.16 196 ALA A CA 1
ATOM 1384 C C . ALA A 1 196 ? 35.210 15.365 24.402 1.00 61.16 196 ALA A C 1
ATOM 1386 O O . ALA A 1 196 ? 35.478 14.857 25.488 1.00 61.16 196 ALA A O 1
ATOM 1387 N N . SER A 1 197 ? 35.462 14.735 23.251 1.00 57.91 197 SER A N 1
ATOM 1388 C CA . SER A 1 197 ? 36.098 13.412 23.191 1.00 57.91 197 SER A CA 1
ATOM 1389 C C . SER A 1 197 ? 37.530 13.423 23.748 1.00 57.91 197 SER A C 1
ATOM 1391 O O . SER A 1 197 ? 37.947 12.456 24.386 1.00 57.91 197 SER A O 1
ATOM 1393 N N . LEU A 1 198 ? 38.264 14.527 23.560 1.00 59.69 198 LEU A N 1
ATOM 1394 C CA . LEU A 1 198 ? 39.581 14.755 24.164 1.00 59.69 198 LEU A CA 1
ATOM 1395 C C . LEU A 1 198 ? 39.488 15.095 25.660 1.00 59.69 198 LEU A C 1
ATOM 1397 O O . LEU A 1 198 ? 40.269 14.569 26.448 1.00 59.69 198 LEU A O 1
ATOM 1401 N N . ALA A 1 199 ? 38.529 15.933 26.062 1.00 67.00 199 ALA A N 1
ATOM 1402 C CA . ALA A 1 199 ? 38.355 16.347 27.455 1.00 67.00 199 ALA A CA 1
ATOM 1403 C C . ALA A 1 199 ? 37.889 15.201 28.374 1.00 67.00 199 ALA A C 1
ATOM 1405 O O . ALA A 1 199 ? 38.289 15.143 29.534 1.00 67.00 199 ALA A O 1
ATOM 1406 N N . ASN A 1 200 ? 37.088 14.266 27.852 1.00 58.31 200 ASN A N 1
ATOM 1407 C CA . ASN A 1 200 ? 36.488 13.178 28.630 1.00 58.31 200 ASN A CA 1
ATOM 1408 C C . ASN A 1 200 ? 37.353 11.902 28.692 1.00 58.31 200 ASN A C 1
ATOM 1410 O O . ASN A 1 200 ? 36.897 10.890 29.219 1.00 58.31 200 ASN A O 1
ATOM 1414 N N . GLY A 1 201 ? 38.569 11.901 28.126 1.00 51.19 201 GLY A N 1
ATOM 1415 C CA . GLY A 1 201 ? 39.497 10.756 28.170 1.00 51.19 201 GLY A CA 1
ATOM 1416 C C . GLY A 1 201 ? 39.019 9.483 27.448 1.00 51.19 201 GLY A C 1
ATOM 1417 O O . GLY A 1 201 ? 39.706 8.467 27.477 1.00 51.19 201 GLY A O 1
ATOM 1418 N N . ASN A 1 202 ? 37.866 9.540 26.774 1.00 51.38 202 ASN A N 1
ATOM 1419 C CA . ASN A 1 202 ? 37.189 8.419 26.114 1.00 51.38 202 ASN A CA 1
ATOM 1420 C C . ASN A 1 202 ? 37.341 8.451 24.584 1.00 51.38 202 ASN A C 1
ATOM 1422 O O . ASN A 1 202 ? 36.488 7.943 23.851 1.00 51.38 202 ASN A O 1
ATOM 1426 N N . ALA A 1 203 ? 38.417 9.056 24.081 1.00 51.81 203 ALA A N 1
ATOM 1427 C CA . ALA A 1 203 ? 38.701 9.112 22.656 1.00 51.81 203 ALA A CA 1
ATOM 1428 C C . ALA A 1 203 ? 38.947 7.699 22.094 1.00 51.81 203 ALA A C 1
ATOM 1430 O O . ALA A 1 203 ? 40.059 7.174 22.132 1.00 51.81 203 ALA A O 1
ATOM 1431 N N . LYS A 1 204 ? 37.899 7.071 21.550 1.00 51.56 204 LYS A N 1
ATOM 1432 C CA . LYS A 1 204 ? 38.047 5.876 20.715 1.00 51.56 204 LYS A CA 1
ATOM 1433 C C . LYS A 1 204 ? 38.830 6.267 19.462 1.00 51.56 204 LYS A C 1
ATOM 1435 O O . LYS A 1 204 ? 38.499 7.258 18.810 1.00 51.56 204 LYS A O 1
ATOM 1440 N N . THR A 1 205 ? 39.836 5.472 19.104 1.00 50.72 205 THR A N 1
ATOM 1441 C CA . THR A 1 205 ? 40.668 5.637 17.893 1.00 50.72 205 THR A CA 1
ATOM 1442 C C . THR A 1 205 ? 39.843 5.771 16.611 1.00 50.72 205 THR A C 1
ATOM 1444 O O . THR A 1 205 ? 40.275 6.400 15.648 1.00 50.72 205 THR A O 1
ATOM 1447 N N . ASP A 1 206 ? 38.613 5.267 16.632 1.00 54.28 206 ASP A N 1
ATOM 1448 C CA . ASP A 1 206 ? 37.675 5.267 15.512 1.00 54.28 206 ASP A CA 1
ATOM 1449 C C . ASP A 1 206 ? 37.093 6.662 15.213 1.00 54.28 206 ASP A C 1
ATOM 1451 O O . ASP A 1 206 ? 36.677 6.927 14.087 1.00 54.28 206 ASP A O 1
ATOM 1455 N N . VAL A 1 207 ? 37.123 7.592 16.180 1.00 52.84 207 VAL A N 1
ATOM 1456 C CA . VAL A 1 207 ? 36.734 9.001 15.965 1.00 52.84 207 VAL A CA 1
ATOM 1457 C C . VAL A 1 207 ? 37.784 9.734 15.115 1.00 52.84 207 VAL A C 1
ATOM 1459 O O . VAL A 1 207 ? 37.454 10.660 14.378 1.00 52.84 207 VAL A O 1
ATOM 1462 N N . PHE A 1 208 ? 39.035 9.261 15.126 1.00 52.03 20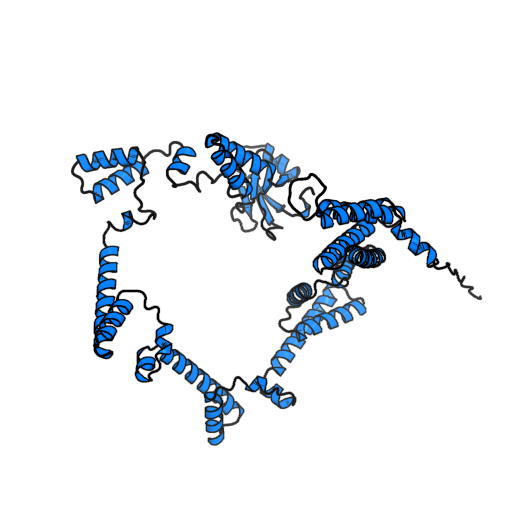8 PHE A N 1
ATOM 1463 C CA . PHE A 1 208 ? 40.124 9.759 14.278 1.00 52.03 208 PHE A CA 1
ATOM 1464 C C . PHE A 1 208 ? 40.353 8.915 13.013 1.00 52.03 208 PHE A C 1
ATOM 1466 O O . PHE A 1 208 ? 41.147 9.304 12.153 1.00 52.03 208 PHE A O 1
ATOM 1473 N N . ALA A 1 209 ? 39.638 7.796 12.842 1.00 46.50 209 ALA A N 1
ATOM 1474 C CA . ALA A 1 209 ? 39.804 6.879 11.709 1.00 46.50 209 ALA A CA 1
ATOM 1475 C C . ALA A 1 209 ? 39.311 7.444 10.358 1.00 46.50 209 ALA A C 1
ATOM 1477 O O . ALA A 1 209 ? 39.558 6.845 9.315 1.00 46.50 209 ALA A O 1
ATOM 1478 N N . LYS A 1 210 ? 38.677 8.627 10.351 1.00 48.59 210 LYS A N 1
ATOM 1479 C CA . LYS A 1 210 ? 38.415 9.426 9.138 1.00 48.59 210 LYS A CA 1
ATOM 1480 C C . LYS A 1 210 ? 39.417 10.563 8.909 1.00 48.59 210 LYS A C 1
ATOM 1482 O O . LYS A 1 210 ? 39.136 11.475 8.139 1.00 48.59 210 LYS A O 1
ATOM 1487 N N . THR A 1 211 ? 40.590 10.547 9.538 1.00 59.56 211 THR A N 1
ATOM 1488 C CA . THR A 1 211 ? 41.639 11.506 9.169 1.00 59.56 211 THR A CA 1
ATOM 1489 C C . THR A 1 211 ? 42.302 11.035 7.880 1.00 59.56 211 THR A C 1
ATOM 1491 O O . THR A 1 211 ? 43.211 10.207 7.892 1.00 59.56 211 THR A O 1
ATOM 1494 N N . SER A 1 212 ? 41.809 11.531 6.741 1.00 76.75 212 SER A N 1
ATOM 1495 C CA . SER A 1 212 ? 42.453 11.289 5.451 1.00 76.75 212 SER A CA 1
ATOM 1496 C C . SER A 1 212 ? 43.947 11.647 5.557 1.00 76.75 212 SER A C 1
ATOM 1498 O O . SER A 1 212 ? 44.314 12.579 6.287 1.00 76.75 212 SER A O 1
ATOM 1500 N N . PRO A 1 213 ? 44.851 10.957 4.838 1.00 82.88 213 PRO A N 1
ATOM 1501 C CA . PRO A 1 213 ? 46.270 11.317 4.822 1.00 82.88 213 PRO A CA 1
ATOM 1502 C C . PRO A 1 213 ? 46.522 12.787 4.439 1.00 82.88 213 PRO A C 1
ATOM 1504 O O . PRO A 1 213 ? 47.595 13.322 4.722 1.00 82.88 213 PRO A O 1
ATOM 1507 N N . GLY A 1 214 ? 45.555 13.436 3.775 1.00 84.19 214 GLY A N 1
ATOM 1508 C CA . GLY A 1 214 ? 45.543 14.873 3.503 1.00 84.19 214 GLY A CA 1
ATOM 1509 C C . GLY A 1 214 ? 45.340 15.716 4.765 1.00 84.19 214 GLY A C 1
ATOM 1510 O O . GLY A 1 214 ? 46.127 16.629 5.005 1.00 84.19 214 GLY A O 1
ATOM 1511 N N . TYR A 1 215 ? 44.376 15.364 5.621 1.00 89.44 215 TYR A N 1
ATOM 1512 C CA . TYR A 1 215 ? 44.123 16.060 6.887 1.00 89.44 215 TYR A CA 1
ATOM 1513 C C . TYR A 1 215 ? 45.341 16.038 7.818 1.00 89.44 215 TYR A C 1
ATOM 1515 O O . TYR A 1 215 ? 45.739 17.074 8.340 1.00 89.44 215 TYR A O 1
ATOM 1523 N N . GLN A 1 216 ? 45.990 14.880 7.990 1.00 89.19 216 GLN A N 1
ATOM 1524 C CA . GLN A 1 216 ? 47.158 14.761 8.876 1.00 89.19 216 GLN A CA 1
ATOM 1525 C C . GLN A 1 216 ? 48.361 15.581 8.377 1.00 89.19 216 GLN A C 1
ATOM 1527 O O . GLN A 1 216 ? 49.078 16.189 9.175 1.00 89.19 216 GLN A O 1
ATOM 1532 N N . ARG A 1 217 ? 48.569 15.641 7.054 1.00 89.12 217 ARG A N 1
ATOM 1533 C CA . ARG A 1 217 ? 49.606 16.480 6.428 1.00 89.12 217 ARG A CA 1
ATOM 1534 C C . ARG A 1 217 ? 49.286 17.970 6.535 1.00 89.12 217 ARG A C 1
ATOM 1536 O O . ARG A 1 217 ? 50.179 18.765 6.821 1.00 89.12 217 ARG A O 1
ATOM 1543 N N . ALA A 1 218 ? 48.024 18.349 6.342 1.00 91.69 218 ALA A N 1
ATOM 1544 C CA . ALA A 1 218 ? 47.588 19.730 6.497 1.00 91.69 218 ALA A CA 1
ATOM 1545 C C . ALA A 1 218 ? 47.721 20.183 7.957 1.00 91.69 218 ALA A C 1
ATOM 1547 O O . ALA A 1 218 ? 48.320 21.222 8.226 1.00 91.69 218 ALA A O 1
ATOM 1548 N N . LEU A 1 219 ? 47.258 19.370 8.908 1.00 91.88 219 LEU A N 1
ATOM 1549 C CA . LEU A 1 219 ? 47.326 19.677 10.332 1.00 91.88 219 LEU A CA 1
ATOM 1550 C C . LEU A 1 219 ? 48.773 19.791 10.820 1.00 91.88 219 LEU A C 1
ATOM 1552 O O . LEU A 1 219 ? 49.112 20.775 11.471 1.00 91.88 219 LEU A O 1
ATOM 1556 N N . SER A 1 220 ? 49.651 18.846 10.463 1.00 88.44 220 SER A N 1
ATOM 1557 C CA . SER A 1 220 ? 51.067 18.919 10.849 1.00 88.44 220 SER A CA 1
ATOM 1558 C C . SER A 1 220 ? 51.764 20.152 10.265 1.00 88.44 220 SER A C 1
ATOM 1560 O O . SER A 1 220 ? 52.510 20.823 10.977 1.00 88.44 220 SER A O 1
ATOM 1562 N N . SER A 1 221 ? 51.462 20.524 9.015 1.00 94.69 221 SER A N 1
ATOM 1563 C CA . SER A 1 221 ? 51.977 21.752 8.395 1.00 94.69 221 SER A CA 1
ATOM 1564 C C . SER A 1 221 ? 51.477 23.022 9.091 1.00 94.69 221 SER A C 1
ATOM 1566 O O . SER A 1 221 ? 52.245 23.962 9.288 1.00 94.69 221 SER A O 1
ATOM 1568 N N . LEU A 1 222 ? 50.200 23.070 9.476 1.00 94.62 222 LEU A N 1
ATOM 1569 C CA . LEU A 1 222 ? 49.595 24.233 10.133 1.00 94.62 222 LEU A CA 1
ATOM 1570 C C . LEU A 1 222 ? 50.102 24.396 11.572 1.00 94.62 222 LEU A C 1
ATOM 1572 O O . LEU A 1 222 ? 50.393 25.516 11.991 1.00 94.62 222 LEU A O 1
ATOM 1576 N N . LEU A 1 223 ? 50.291 23.289 12.293 1.00 93.75 223 LEU A N 1
ATOM 1577 C CA . LEU A 1 223 ? 50.900 23.294 13.624 1.00 93.75 223 LEU A CA 1
ATOM 1578 C C . LEU A 1 223 ? 52.380 23.692 13.568 1.00 93.75 223 LEU A C 1
ATOM 1580 O O . LEU A 1 223 ? 52.819 24.507 14.375 1.00 93.75 223 LEU A O 1
ATOM 1584 N N . ALA A 1 224 ? 53.134 23.215 12.571 1.00 92.44 224 ALA A N 1
ATOM 1585 C CA . ALA A 1 224 ? 54.519 23.642 12.352 1.00 92.44 224 ALA A CA 1
ATOM 1586 C C . ALA A 1 224 ? 54.640 25.148 12.043 1.00 92.44 224 ALA A C 1
ATOM 1588 O O . ALA A 1 224 ? 55.676 25.753 12.306 1.00 92.44 224 ALA A O 1
ATOM 1589 N N . LYS A 1 225 ? 53.573 25.772 11.525 1.00 95.81 225 LYS A N 1
ATOM 1590 C CA . LYS A 1 225 ? 53.473 27.223 11.292 1.00 95.81 225 LYS A CA 1
ATOM 1591 C C . LYS A 1 225 ? 53.033 28.017 12.531 1.00 95.81 225 LYS A C 1
ATOM 1593 O O . LYS A 1 225 ? 52.817 29.221 12.421 1.00 95.81 225 LYS A O 1
ATOM 1598 N N . GLY A 1 226 ? 52.878 27.370 13.688 1.00 94.56 226 GLY A N 1
ATOM 1599 C CA . GLY A 1 226 ? 52.481 28.019 14.939 1.00 94.56 226 GLY A CA 1
ATOM 1600 C C . GLY A 1 226 ? 51.022 28.482 14.970 1.00 94.56 226 GLY A C 1
ATOM 1601 O O . GLY A 1 226 ? 50.673 29.351 15.767 1.00 94.56 226 GLY A O 1
ATOM 1602 N N . ILE A 1 227 ? 50.161 27.942 14.102 1.00 94.25 227 ILE A N 1
ATOM 1603 C CA . ILE A 1 227 ? 48.734 28.280 14.101 1.00 94.25 227 ILE A CA 1
ATOM 1604 C C . ILE A 1 227 ? 48.080 27.644 15.340 1.00 94.25 227 ILE A C 1
ATOM 1606 O O . ILE A 1 227 ? 48.317 26.459 15.593 1.00 94.25 227 ILE A O 1
ATOM 1610 N N . PRO A 1 228 ? 47.245 28.383 16.101 1.00 94.06 228 PRO A N 1
ATOM 1611 C CA . PRO A 1 228 ? 46.527 27.832 17.246 1.00 94.06 228 PRO A CA 1
ATOM 1612 C C . PRO A 1 228 ? 45.752 26.573 16.866 1.00 94.06 228 PRO A C 1
ATOM 1614 O O . PRO A 1 228 ? 45.139 26.525 15.799 1.00 94.06 228 PRO A O 1
ATOM 1617 N N . ILE A 1 229 ? 45.756 25.569 17.744 1.00 86.06 229 ILE A N 1
ATOM 1618 C CA . ILE A 1 229 ? 45.261 24.223 17.424 1.00 86.06 229 ILE A CA 1
ATOM 1619 C C . ILE A 1 229 ? 43.822 24.219 16.886 1.00 86.06 229 ILE A C 1
ATOM 1621 O O . ILE A 1 229 ? 43.547 23.531 15.908 1.00 86.06 229 ILE A O 1
ATOM 1625 N N . GLU A 1 230 ? 42.939 25.065 17.424 1.00 84.25 230 GLU A N 1
ATOM 1626 C CA . GLU A 1 230 ? 41.554 25.187 16.946 1.00 84.25 230 GLU A CA 1
ATOM 1627 C C . GLU A 1 230 ? 41.477 25.707 15.501 1.00 84.25 230 GLU A C 1
ATOM 1629 O O . GLU A 1 230 ? 40.759 25.157 14.666 1.00 84.25 230 GLU A O 1
ATOM 1634 N N . GLN A 1 231 ? 42.279 26.720 15.161 1.00 90.00 231 GLN A N 1
ATOM 1635 C CA . GLN A 1 231 ? 42.347 27.255 13.798 1.00 90.00 231 GLN A CA 1
ATOM 1636 C C . GLN A 1 231 ? 43.062 26.298 12.837 1.00 90.00 231 GLN A C 1
ATOM 1638 O O . GLN A 1 231 ? 42.729 26.249 11.651 1.00 90.00 231 GLN A O 1
ATOM 1643 N N . ALA A 1 232 ? 44.048 25.546 13.331 1.00 90.94 232 ALA A N 1
ATOM 1644 C CA . ALA A 1 232 ? 44.780 24.557 12.551 1.00 90.94 232 ALA A CA 1
ATOM 1645 C C . ALA A 1 232 ? 43.882 23.370 12.174 1.00 90.94 232 ALA A C 1
ATOM 1647 O O . ALA A 1 232 ? 43.928 22.922 11.033 1.00 90.94 232 ALA A O 1
ATOM 1648 N N . MET A 1 233 ? 43.021 22.912 13.087 1.00 87.75 233 MET A N 1
ATOM 1649 C CA . MET A 1 233 ? 42.059 21.839 12.818 1.00 87.75 233 MET A CA 1
ATOM 1650 C C . MET A 1 233 ? 41.016 22.253 11.777 1.00 87.75 233 MET A C 1
ATOM 1652 O O . MET A 1 233 ? 40.856 21.554 10.779 1.00 87.75 233 MET A O 1
ATOM 1656 N N . ALA A 1 234 ? 40.392 23.427 11.933 1.00 86.69 234 ALA A N 1
ATOM 1657 C CA . ALA A 1 234 ? 39.404 23.923 10.970 1.00 86.69 234 ALA A CA 1
ATOM 1658 C C . ALA A 1 234 ? 39.997 24.098 9.557 1.00 86.69 234 ALA A C 1
ATOM 1660 O O . ALA A 1 234 ? 39.397 23.696 8.561 1.00 86.69 234 ALA A O 1
ATOM 1661 N N . LYS A 1 235 ? 41.217 24.647 9.460 1.00 90.69 235 LYS A N 1
ATOM 1662 C CA . LYS A 1 235 ? 41.917 24.793 8.174 1.00 90.69 235 LYS A CA 1
ATOM 1663 C C . LYS A 1 235 ? 42.357 23.453 7.588 1.00 90.69 235 LYS A C 1
ATOM 1665 O O . LYS A 1 235 ? 42.328 23.298 6.368 1.00 90.69 235 LYS A O 1
ATOM 1670 N N . ALA A 1 236 ? 42.771 22.494 8.416 1.00 91.44 236 ALA A N 1
ATOM 1671 C CA . ALA A 1 236 ? 43.144 21.162 7.952 1.00 91.44 236 ALA A CA 1
ATOM 1672 C C . ALA A 1 236 ? 41.939 20.401 7.387 1.00 91.44 236 ALA A C 1
ATOM 1674 O O . ALA A 1 236 ? 42.077 19.726 6.370 1.00 91.44 236 ALA A O 1
ATOM 1675 N N . GLU A 1 237 ? 40.765 20.548 8.003 1.00 88.81 237 GLU A N 1
ATOM 1676 C CA . GLU A 1 237 ? 39.516 19.939 7.539 1.00 88.81 237 GLU A CA 1
ATOM 1677 C C . GLU A 1 237 ? 39.072 20.527 6.200 1.00 88.81 237 GLU A C 1
ATOM 1679 O O . GLU A 1 237 ? 38.814 19.779 5.261 1.00 88.81 237 GLU A O 1
ATOM 1684 N N . GLN A 1 238 ? 39.105 21.856 6.070 1.00 88.75 238 GLN A N 1
ATOM 1685 C CA . GLN A 1 238 ? 38.830 22.528 4.800 1.00 88.75 238 GLN A CA 1
ATOM 1686 C C . GLN A 1 238 ? 39.809 22.091 3.699 1.00 88.75 238 GLN A C 1
ATOM 1688 O O . GLN A 1 238 ? 39.389 21.720 2.609 1.00 88.75 238 GLN A O 1
ATOM 1693 N N . THR A 1 239 ? 41.110 22.051 4.001 1.00 89.25 239 THR A N 1
ATOM 1694 C CA . THR A 1 239 ? 42.139 21.632 3.032 1.00 89.25 239 THR A CA 1
ATOM 1695 C C . THR A 1 239 ? 41.952 20.174 2.602 1.00 89.25 239 THR A C 1
ATOM 1697 O O . THR A 1 239 ? 42.187 19.835 1.444 1.00 89.25 239 THR A O 1
ATOM 1700 N N . ALA A 1 240 ? 41.542 19.296 3.522 1.00 87.00 240 ALA A N 1
ATOM 1701 C CA . ALA A 1 240 ? 41.251 17.904 3.206 1.00 87.00 240 ALA A CA 1
ATOM 1702 C C . ALA A 1 240 ? 39.999 17.772 2.326 1.00 87.00 240 ALA A C 1
ATOM 1704 O O . ALA A 1 240 ? 40.038 17.044 1.340 1.00 87.00 240 ALA A O 1
ATOM 1705 N N . ALA A 1 241 ? 38.935 18.520 2.631 1.00 82.31 241 ALA A N 1
ATOM 1706 C CA . ALA A 1 241 ? 37.716 18.541 1.828 1.00 82.31 241 ALA A CA 1
ATOM 1707 C C . ALA A 1 241 ? 37.965 19.068 0.404 1.00 82.31 241 ALA A C 1
ATOM 1709 O O . ALA A 1 241 ? 37.487 18.475 -0.561 1.00 82.31 241 ALA A O 1
ATOM 1710 N N . ASP A 1 242 ? 38.762 20.130 0.260 1.00 83.81 242 ASP A N 1
ATOM 1711 C CA . ASP A 1 242 ? 39.136 20.686 -1.045 1.00 83.81 242 ASP A CA 1
ATOM 1712 C C . ASP A 1 242 ? 39.986 19.693 -1.858 1.00 83.81 242 ASP A C 1
ATOM 1714 O O . ASP A 1 242 ? 39.802 19.554 -3.068 1.00 83.81 242 ASP A O 1
ATOM 1718 N N . ALA A 1 243 ? 40.890 18.960 -1.199 1.00 83.75 243 ALA A N 1
ATOM 1719 C CA . ALA A 1 243 ? 41.700 17.926 -1.838 1.00 83.75 243 ALA A CA 1
ATOM 1720 C C . ALA A 1 243 ? 40.864 16.716 -2.286 1.00 83.75 243 ALA A C 1
ATOM 1722 O O . ALA A 1 243 ? 41.085 16.201 -3.382 1.00 83.75 243 ALA A O 1
ATOM 1723 N N . ASP A 1 244 ? 39.892 16.286 -1.480 1.00 79.25 244 ASP A N 1
ATOM 1724 C CA . ASP A 1 244 ? 38.978 15.199 -1.840 1.00 79.25 244 ASP A CA 1
ATOM 1725 C C . ASP A 1 244 ? 38.056 15.618 -3.001 1.00 79.25 244 ASP A C 1
ATOM 1727 O O . ASP A 1 244 ? 37.858 14.849 -3.942 1.00 79.25 244 ASP A O 1
ATOM 1731 N N . ALA A 1 245 ? 37.564 16.863 -3.001 1.00 78.50 245 ALA A N 1
ATOM 1732 C CA . ALA A 1 245 ? 36.774 17.418 -4.100 1.00 78.50 245 ALA A CA 1
ATOM 1733 C C . ALA A 1 245 ? 37.586 17.535 -5.403 1.00 78.50 245 ALA A C 1
ATOM 1735 O O . ALA A 1 245 ? 37.074 17.221 -6.481 1.00 78.50 245 ALA A O 1
ATOM 1736 N N . ALA A 1 246 ? 38.857 17.939 -5.316 1.00 78.69 246 ALA A N 1
ATOM 1737 C CA . ALA A 1 246 ? 39.769 17.966 -6.456 1.00 78.69 246 ALA A CA 1
ATOM 1738 C C . ALA A 1 246 ? 40.060 16.551 -6.980 1.00 78.69 246 ALA A C 1
ATOM 1740 O O . ALA A 1 246 ? 39.966 16.317 -8.182 1.00 78.69 246 ALA A O 1
ATOM 1741 N N . ALA A 1 247 ? 40.314 15.584 -6.093 1.00 78.00 247 ALA A N 1
ATOM 1742 C CA . ALA A 1 247 ? 40.518 14.188 -6.473 1.00 78.00 247 ALA A CA 1
ATOM 1743 C C . ALA A 1 247 ? 39.270 13.575 -7.132 1.00 78.00 247 ALA A C 1
ATOM 1745 O O . ALA A 1 247 ? 39.386 12.798 -8.079 1.00 78.00 247 ALA A O 1
ATOM 1746 N N . GLU A 1 248 ? 38.068 13.938 -6.677 1.00 77.94 248 GLU A N 1
ATOM 1747 C CA . GLU A 1 248 ? 36.818 13.506 -7.303 1.00 77.94 248 GLU A CA 1
ATOM 1748 C C . GLU A 1 248 ? 36.596 14.168 -8.674 1.00 77.94 248 GLU A C 1
ATOM 1750 O O . GLU A 1 248 ? 36.118 13.517 -9.607 1.00 77.94 248 GLU A O 1
ATOM 1755 N N . ALA A 1 249 ? 36.956 15.445 -8.826 1.00 74.69 249 ALA A N 1
ATOM 1756 C CA . ALA A 1 249 ? 36.921 16.143 -10.110 1.00 74.69 249 ALA A CA 1
ATOM 1757 C C . ALA A 1 249 ? 37.923 15.540 -11.112 1.00 74.69 249 ALA A C 1
ATOM 1759 O O . ALA A 1 249 ? 37.570 15.307 -12.270 1.00 74.69 249 ALA A O 1
ATOM 1760 N N . ASP A 1 250 ? 39.126 15.198 -10.653 1.00 75.94 250 ASP A N 1
ATOM 1761 C CA . ASP A 1 250 ? 40.157 14.532 -11.450 1.00 75.94 250 ASP A CA 1
ATOM 1762 C C . ASP A 1 250 ? 39.752 13.102 -11.827 1.00 75.94 250 ASP A C 1
ATOM 1764 O O . ASP A 1 250 ? 39.942 12.687 -12.969 1.00 75.94 250 ASP A O 1
ATOM 1768 N N . ALA A 1 251 ? 39.100 12.365 -10.921 1.00 70.44 251 ALA A N 1
ATOM 1769 C CA . ALA A 1 251 ? 38.555 11.036 -11.206 1.00 70.44 251 ALA A CA 1
ATOM 1770 C C . ALA A 1 251 ? 37.436 11.057 -12.266 1.00 70.44 251 ALA A C 1
ATOM 1772 O O . ALA A 1 251 ? 37.186 10.044 -12.921 1.00 70.44 251 ALA A O 1
ATOM 1773 N N . LYS A 1 252 ? 36.768 12.203 -12.453 1.00 74.56 252 LYS A N 1
ATOM 1774 C CA . LYS A 1 252 ? 35.773 12.422 -13.515 1.00 74.56 252 LYS A CA 1
ATOM 1775 C C . LYS A 1 252 ? 36.407 12.846 -14.843 1.00 74.56 252 LYS A C 1
ATOM 1777 O O . LYS A 1 252 ? 35.717 12.827 -15.861 1.00 74.56 252 LYS A O 1
ATOM 1782 N N . ASN A 1 253 ? 37.694 13.200 -14.862 1.00 73.75 253 ASN A N 1
ATOM 1783 C CA . ASN A 1 253 ? 38.413 13.567 -16.075 1.00 73.75 253 ASN A CA 1
ATOM 1784 C C . ASN A 1 253 ? 39.151 12.343 -16.664 1.00 73.75 253 ASN A C 1
ATOM 1786 O O . ASN A 1 253 ? 40.194 11.935 -16.143 1.00 73.75 253 ASN A O 1
ATOM 1790 N N . PRO A 1 254 ? 38.672 11.760 -17.780 1.00 62.34 254 PRO A N 1
ATOM 1791 C CA . PRO A 1 254 ? 39.245 10.534 -18.342 1.00 62.34 254 PRO A CA 1
ATOM 1792 C C . PRO A 1 254 ? 40.711 10.696 -18.774 1.00 62.34 254 PRO A C 1
ATOM 1794 O O . PRO A 1 254 ? 41.465 9.723 -18.772 1.00 62.34 254 PRO A O 1
ATOM 1797 N N . MET A 1 255 ? 41.153 11.923 -19.072 1.00 62.59 255 MET A N 1
ATOM 1798 C CA . MET A 1 255 ? 42.543 12.206 -19.444 1.00 62.59 255 MET A CA 1
ATOM 1799 C C . MET A 1 255 ? 43.529 11.985 -18.287 1.00 62.59 255 MET A C 1
ATOM 1801 O O . MET A 1 255 ? 44.682 11.635 -18.535 1.00 62.59 255 MET A O 1
ATOM 1805 N N . VAL A 1 256 ? 43.086 12.144 -17.033 1.00 64.25 256 VAL A N 1
ATOM 1806 C CA . VAL A 1 256 ? 43.926 11.966 -15.833 1.00 64.25 256 VAL A CA 1
ATOM 1807 C C . VAL A 1 256 ? 44.104 10.479 -15.497 1.00 64.25 256 VAL A C 1
ATOM 1809 O O . VAL A 1 256 ? 45.192 10.044 -15.115 1.00 64.25 256 VAL A O 1
ATOM 1812 N N . GLY A 1 257 ? 43.071 9.659 -15.719 1.00 59.97 257 GLY A N 1
ATOM 1813 C CA . GLY A 1 257 ? 43.173 8.197 -15.605 1.00 59.97 257 GLY A CA 1
ATOM 1814 C C . GLY A 1 257 ? 44.104 7.584 -16.659 1.00 59.97 257 GLY A C 1
ATOM 1815 O O . GLY A 1 257 ? 44.881 6.678 -16.361 1.00 59.97 257 GLY A O 1
ATOM 1816 N N . LEU A 1 258 ? 44.089 8.133 -17.879 1.00 60.81 258 LEU A N 1
ATOM 1817 C CA . LEU A 1 258 ? 44.924 7.667 -18.990 1.00 60.81 258 LEU A CA 1
ATOM 1818 C C . LEU A 1 258 ? 46.401 8.066 -18.848 1.00 60.81 258 LEU A C 1
ATOM 1820 O O . LEU A 1 258 ? 47.274 7.261 -19.161 1.00 60.81 258 LEU A O 1
ATOM 1824 N N . SER A 1 259 ? 46.702 9.271 -18.350 1.00 62.72 259 SER A N 1
ATOM 1825 C CA . SER A 1 259 ? 48.088 9.718 -18.134 1.00 62.72 259 SER A CA 1
ATOM 1826 C C . SER A 1 259 ? 48.756 9.059 -16.922 1.00 62.72 259 SER A C 1
ATOM 1828 O O . SER A 1 259 ? 49.976 8.909 -16.902 1.00 62.72 259 SER A O 1
ATOM 1830 N N . SER A 1 260 ? 47.965 8.621 -15.938 1.00 63.12 260 SER A N 1
ATOM 1831 C CA . SER A 1 260 ? 48.442 7.892 -14.754 1.00 63.12 260 SER A CA 1
ATOM 1832 C C . SER A 1 260 ? 48.580 6.377 -14.967 1.00 63.12 260 SER A C 1
ATOM 1834 O O . SER A 1 260 ? 49.015 5.674 -14.056 1.00 63.12 260 SER A O 1
ATOM 1836 N N . GLY A 1 261 ? 48.223 5.858 -16.151 1.00 62.69 261 GLY A N 1
ATOM 1837 C CA . GLY A 1 261 ? 48.261 4.423 -16.456 1.00 62.69 261 GLY A CA 1
ATOM 1838 C C . GLY A 1 261 ? 47.212 3.592 -15.704 1.00 62.69 261 GLY A C 1
ATOM 1839 O O . GLY A 1 261 ? 47.301 2.365 -15.689 1.00 62.69 261 GLY A O 1
ATOM 1840 N N . ASN A 1 262 ? 46.220 4.234 -15.074 1.00 62.72 262 ASN A N 1
ATOM 1841 C CA . ASN A 1 262 ? 45.178 3.562 -14.307 1.00 62.72 262 ASN A CA 1
ATOM 1842 C C . ASN A 1 262 ? 43.903 3.385 -15.148 1.00 62.72 262 ASN A C 1
ATOM 1844 O O . ASN A 1 262 ? 42.998 4.221 -15.147 1.00 62.72 262 ASN A O 1
ATOM 1848 N N . PHE A 1 263 ? 43.816 2.249 -15.844 1.00 61.97 263 PHE A N 1
ATOM 1849 C CA . PHE A 1 263 ? 42.689 1.912 -16.721 1.00 61.97 263 PHE A CA 1
ATOM 1850 C C . PHE A 1 263 ? 41.392 1.557 -15.975 1.00 61.97 263 PHE A C 1
ATOM 1852 O O . PHE A 1 263 ? 40.336 1.499 -16.594 1.00 61.97 263 PHE A O 1
ATOM 1859 N N . SER A 1 264 ? 41.423 1.404 -14.648 1.00 59.47 264 SER A N 1
ATOM 1860 C CA . SER A 1 264 ? 40.241 1.077 -13.827 1.00 59.47 264 SER A CA 1
ATOM 1861 C C . SER A 1 264 ? 39.145 2.157 -13.881 1.00 59.47 264 SER A C 1
ATOM 1863 O O . SER A 1 264 ? 37.989 1.902 -13.551 1.00 59.47 264 SER A O 1
ATOM 1865 N N . ALA A 1 265 ? 39.494 3.383 -14.290 1.00 60.91 265 ALA A N 1
ATOM 1866 C CA . ALA A 1 265 ? 38.532 4.462 -14.517 1.00 60.91 265 ALA A CA 1
ATOM 1867 C C . ALA A 1 265 ? 37.687 4.254 -15.792 1.00 60.91 265 ALA A C 1
ATOM 1869 O O . ALA A 1 265 ? 36.572 4.771 -15.872 1.00 60.91 265 ALA A O 1
ATOM 1870 N N . LEU A 1 266 ? 38.176 3.471 -16.764 1.00 57.00 266 LEU A N 1
ATOM 1871 C CA . LEU A 1 266 ? 37.452 3.159 -18.003 1.00 57.00 266 LEU A CA 1
ATOM 1872 C C . LEU A 1 266 ? 36.329 2.138 -17.786 1.00 57.00 266 LEU A C 1
ATOM 1874 O O . LEU A 1 266 ? 35.321 2.223 -18.479 1.00 57.00 266 LEU A O 1
ATOM 1878 N N . ASP A 1 267 ? 36.435 1.256 -16.787 1.00 57.62 267 ASP A N 1
ATOM 1879 C CA . ASP A 1 267 ? 35.387 0.270 -16.457 1.00 57.62 267 ASP A CA 1
ATOM 1880 C C . ASP A 1 267 ? 34.075 0.917 -15.983 1.00 57.62 267 ASP A C 1
ATOM 1882 O O . ASP A 1 267 ? 33.008 0.304 -16.034 1.00 57.62 267 ASP A O 1
ATOM 1886 N N . LYS A 1 268 ? 34.135 2.171 -15.520 1.00 58.28 268 LYS A N 1
ATOM 1887 C CA . LYS A 1 268 ? 32.962 2.942 -15.082 1.00 58.28 268 LYS A CA 1
ATOM 1888 C C . LYS A 1 268 ? 32.349 3.794 -16.189 1.00 58.28 268 LYS A C 1
ATOM 1890 O O . LYS A 1 268 ? 31.261 4.333 -15.992 1.00 58.28 268 LYS A O 1
ATOM 1895 N N . PHE A 1 269 ? 33.017 3.925 -17.335 1.00 58.72 269 PHE A N 1
ATOM 1896 C CA . PHE A 1 269 ? 32.445 4.608 -18.485 1.00 58.72 269 PHE A CA 1
ATOM 1897 C C . PHE A 1 269 ? 31.568 3.621 -19.261 1.00 58.72 269 PHE A C 1
ATOM 1899 O O . PHE A 1 269 ? 32.064 2.589 -19.715 1.00 58.72 269 PHE A O 1
ATOM 1906 N N . PRO A 1 270 ? 30.264 3.896 -19.440 1.00 53.31 270 PRO A N 1
ATOM 1907 C CA . PRO A 1 270 ? 29.428 3.059 -20.280 1.00 53.31 270 PRO A CA 1
ATOM 1908 C C . PRO A 1 270 ? 29.932 3.175 -21.723 1.00 53.31 270 PRO A C 1
ATOM 1910 O O . PRO A 1 270 ? 29.616 4.128 -22.426 1.00 53.31 270 PRO A O 1
ATOM 1913 N N . LEU A 1 271 ? 30.712 2.193 -22.183 1.00 63.28 271 LEU A N 1
ATOM 1914 C CA . LEU A 1 271 ? 31.192 2.072 -23.567 1.00 63.28 271 LEU A CA 1
ATOM 1915 C C . LEU A 1 271 ? 30.060 1.672 -24.539 1.00 63.28 271 LEU A C 1
ATOM 1917 O O . LEU A 1 271 ? 30.268 0.907 -25.480 1.00 63.28 271 LEU A O 1
ATOM 1921 N N . GLN A 1 272 ? 28.836 2.146 -24.302 1.00 61.75 272 GLN A N 1
ATOM 1922 C CA . GLN A 1 272 ? 27.711 1.939 -25.205 1.00 61.75 272 GLN A CA 1
ATOM 1923 C C . GLN A 1 272 ? 27.680 3.063 -26.246 1.00 61.75 272 GLN A C 1
ATOM 1925 O O . GLN A 1 272 ? 27.771 4.232 -25.893 1.00 61.75 272 GLN A O 1
ATOM 1930 N N . GLY A 1 273 ? 27.558 2.697 -27.526 1.00 80.00 273 GLY A N 1
ATOM 1931 C CA . GLY A 1 273 ? 27.535 3.634 -28.660 1.00 80.00 273 GLY A CA 1
ATOM 1932 C C . GLY A 1 273 ? 28.653 3.386 -29.676 1.00 80.00 273 GLY A C 1
ATOM 1933 O O . GLY A 1 273 ? 29.425 2.425 -29.562 1.00 80.00 273 GLY A O 1
ATOM 1934 N N . SER A 1 274 ? 28.732 4.226 -30.706 1.00 85.00 274 SER A N 1
ATOM 1935 C CA . SER A 1 274 ? 29.784 4.157 -31.727 1.00 85.00 274 SER A CA 1
ATOM 1936 C C . SER A 1 274 ? 31.169 4.498 -31.178 1.00 85.00 274 SER A C 1
ATOM 1938 O O . SER A 1 274 ? 32.141 3.930 -31.681 1.00 85.00 274 SER A O 1
ATOM 1940 N N . PHE A 1 275 ? 31.282 5.308 -30.114 1.00 89.94 275 PHE A N 1
ATOM 1941 C CA . PHE A 1 275 ? 32.562 5.607 -29.458 1.00 89.94 275 PHE A CA 1
ATOM 1942 C C . PHE A 1 275 ? 33.297 4.335 -29.008 1.00 89.94 275 PHE A C 1
ATOM 1944 O O . PHE A 1 275 ? 34.403 4.052 -29.469 1.00 89.94 275 PHE A O 1
ATOM 1951 N N . GLY A 1 276 ? 32.664 3.524 -28.150 1.00 85.38 276 GLY A N 1
ATOM 1952 C CA . GLY A 1 276 ? 33.279 2.317 -27.585 1.00 85.38 276 GLY A CA 1
ATOM 1953 C C . GLY A 1 276 ? 33.609 1.263 -28.645 1.00 85.38 276 GLY A C 1
ATOM 1954 O O . GLY A 1 276 ? 34.684 0.664 -28.618 1.00 85.38 276 GLY A O 1
ATOM 1955 N N . LYS A 1 277 ? 32.724 1.088 -29.638 1.00 87.88 277 LYS A N 1
ATOM 1956 C CA . LYS A 1 277 ? 32.946 0.169 -30.769 1.00 87.88 277 LYS A CA 1
ATOM 1957 C C . LYS A 1 277 ? 34.119 0.613 -31.641 1.00 87.88 277 LYS A C 1
ATOM 1959 O O . LYS A 1 277 ? 34.964 -0.207 -31.993 1.00 87.88 277 LYS A O 1
ATOM 1964 N N . THR A 1 278 ? 34.184 1.900 -31.974 1.00 90.94 278 THR A N 1
ATOM 1965 C CA . THR A 1 278 ? 35.241 2.460 -32.827 1.00 90.94 278 THR A CA 1
ATOM 1966 C C . THR A 1 278 ? 36.584 2.425 -32.110 1.00 90.94 278 THR A C 1
ATOM 1968 O O . THR A 1 278 ? 37.570 1.972 -32.690 1.00 90.94 278 THR A O 1
ATOM 1971 N N . LEU A 1 279 ? 36.614 2.800 -30.828 1.00 90.75 279 LEU A N 1
ATOM 1972 C CA . LEU A 1 279 ? 37.822 2.756 -30.011 1.00 90.75 279 LEU A CA 1
ATOM 1973 C C . LEU A 1 279 ? 38.365 1.325 -29.889 1.00 90.75 279 LEU A C 1
ATOM 1975 O O . LEU A 1 279 ? 39.540 1.096 -30.168 1.00 90.75 279 LEU A O 1
ATOM 1979 N N . GLY A 1 280 ? 37.508 0.348 -29.570 1.00 86.25 280 GLY A N 1
ATOM 1980 C CA . GLY A 1 280 ? 37.911 -1.058 -29.467 1.00 86.25 280 GLY A CA 1
ATOM 1981 C C . GLY A 1 280 ? 38.452 -1.631 -30.782 1.00 86.25 280 GLY A C 1
ATOM 1982 O O . GLY A 1 280 ? 39.473 -2.317 -30.791 1.00 86.25 280 GLY A O 1
ATOM 1983 N N . VAL A 1 281 ? 37.821 -1.308 -31.918 1.00 92.00 281 VAL A N 1
ATOM 1984 C CA . VAL A 1 281 ? 38.284 -1.755 -33.244 1.00 92.00 281 VAL A CA 1
ATOM 1985 C C . VAL A 1 281 ? 39.619 -1.112 -33.629 1.00 92.00 281 VAL A C 1
ATOM 1987 O O . VAL A 1 281 ? 40.483 -1.798 -34.172 1.00 92.00 281 VAL A O 1
ATOM 1990 N N . LEU A 1 282 ? 39.810 0.183 -33.362 1.00 92.88 282 LEU A N 1
ATOM 1991 C CA . LEU A 1 282 ? 41.049 0.893 -33.695 1.00 92.88 282 LEU A CA 1
ATOM 1992 C C . LEU A 1 282 ? 42.218 0.434 -32.821 1.00 92.88 282 LEU A C 1
ATOM 1994 O O . LEU A 1 282 ? 43.307 0.194 -33.342 1.00 92.88 282 LEU A O 1
ATOM 1998 N N . MET A 1 283 ? 41.980 0.222 -31.526 1.00 90.62 283 MET A N 1
ATOM 1999 C CA . MET A 1 283 ? 42.993 -0.333 -30.629 1.00 90.62 283 MET A CA 1
ATOM 2000 C C . MET A 1 283 ? 43.391 -1.758 -31.031 1.00 90.62 283 MET A C 1
ATOM 2002 O O . MET A 1 283 ? 44.581 -2.050 -31.117 1.00 90.62 283 MET A O 1
ATOM 2006 N N . ASN A 1 284 ? 42.432 -2.618 -31.395 1.00 89.00 284 ASN A N 1
ATOM 2007 C CA . ASN A 1 284 ? 42.728 -3.967 -31.901 1.00 89.00 284 ASN A CA 1
ATOM 2008 C C . ASN A 1 284 ? 43.489 -3.970 -33.238 1.00 89.00 284 ASN A C 1
ATOM 2010 O O . ASN A 1 284 ? 44.114 -4.968 -33.589 1.00 89.00 284 ASN A O 1
ATOM 2014 N N . ARG A 1 285 ? 43.455 -2.865 -33.990 1.00 93.88 285 ARG A N 1
ATOM 2015 C CA . ARG A 1 285 ? 44.216 -2.675 -35.236 1.00 93.88 285 ARG A CA 1
ATOM 2016 C C . ARG A 1 285 ? 45.591 -2.037 -35.017 1.00 93.88 285 ARG A C 1
ATOM 2018 O O . ARG A 1 285 ? 46.272 -1.743 -35.995 1.00 93.88 285 ARG A O 1
ATOM 2025 N N . GLY A 1 286 ? 45.999 -1.821 -33.765 1.00 93.31 286 GLY A N 1
ATOM 2026 C CA . GLY A 1 286 ? 47.298 -1.237 -33.426 1.00 93.31 286 GLY A CA 1
ATOM 2027 C C . GLY A 1 286 ? 47.393 0.270 -33.674 1.00 93.31 286 GLY A C 1
ATOM 2028 O O . GLY A 1 286 ? 48.497 0.802 -33.761 1.00 93.31 286 GLY A O 1
ATOM 2029 N N . VAL A 1 287 ? 46.262 0.972 -33.800 1.00 94.31 287 VAL A N 1
ATOM 2030 C CA . VAL A 1 287 ? 46.259 2.437 -33.918 1.00 94.31 287 VAL A CA 1
ATOM 2031 C C . VAL A 1 287 ? 46.700 3.044 -32.577 1.00 94.31 287 VAL A C 1
ATOM 2033 O O . VAL A 1 287 ? 46.177 2.632 -31.537 1.00 94.31 287 VAL A O 1
ATOM 2036 N N . PRO A 1 288 ? 47.629 4.024 -32.560 1.00 93.81 288 PRO A N 1
ATOM 2037 C CA . PRO A 1 288 ? 48.061 4.676 -31.326 1.00 93.81 288 PRO A CA 1
ATOM 2038 C C . PRO A 1 288 ? 46.876 5.243 -30.539 1.00 93.81 288 PRO A C 1
ATOM 2040 O O . PRO A 1 288 ? 45.989 5.866 -31.121 1.00 93.81 288 PRO A O 1
ATOM 2043 N N . ALA A 1 289 ? 46.872 5.069 -29.214 1.00 86.44 289 ALA A N 1
ATOM 2044 C CA . ALA A 1 289 ? 45.713 5.370 -28.365 1.00 86.44 289 ALA A CA 1
ATOM 2045 C C . ALA A 1 289 ? 45.178 6.806 -28.52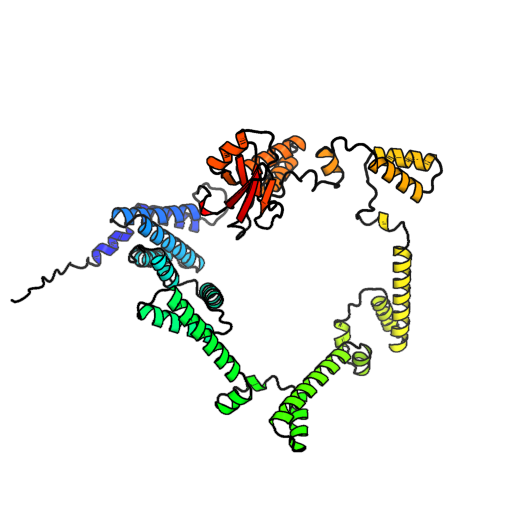7 1.00 86.44 289 ALA A C 1
ATOM 2047 O O . ALA A 1 289 ? 43.967 7.009 -28.561 1.00 86.44 289 ALA A O 1
ATOM 2048 N N . ALA A 1 290 ? 46.069 7.791 -28.689 1.00 86.88 290 ALA A N 1
ATOM 2049 C CA . ALA A 1 290 ? 45.688 9.184 -28.928 1.00 86.88 290 ALA A CA 1
ATOM 2050 C C . ALA A 1 290 ? 44.900 9.355 -30.241 1.00 86.88 290 ALA A C 1
ATOM 2052 O O . ALA A 1 290 ? 43.846 9.984 -30.259 1.00 86.88 290 ALA A O 1
ATOM 2053 N N . GLN A 1 291 ? 45.370 8.724 -31.319 1.00 91.69 291 GLN A N 1
ATOM 2054 C CA . GLN A 1 291 ? 44.721 8.771 -32.628 1.00 91.69 291 GLN A CA 1
ATOM 2055 C C . GLN A 1 291 ? 43.423 7.949 -32.645 1.00 91.69 291 GLN A C 1
ATOM 2057 O O . GLN A 1 291 ? 42.428 8.364 -33.236 1.00 91.69 291 GLN A O 1
ATOM 2062 N N . ALA A 1 292 ? 43.398 6.809 -31.949 1.00 90.00 292 ALA A N 1
ATOM 2063 C CA . ALA A 1 292 ? 42.202 5.984 -31.802 1.00 90.00 292 ALA A CA 1
ATOM 2064 C C . ALA A 1 292 ? 41.080 6.723 -31.050 1.00 90.00 292 ALA A C 1
ATOM 2066 O O . ALA A 1 292 ? 39.919 6.642 -31.451 1.00 90.00 292 ALA A O 1
ATOM 2067 N N . MET A 1 293 ? 41.423 7.485 -30.004 1.00 86.94 293 MET A N 1
ATOM 2068 C CA . MET A 1 293 ? 40.469 8.330 -29.279 1.00 86.94 293 MET A CA 1
ATOM 2069 C C . MET A 1 293 ? 39.921 9.462 -30.142 1.00 86.94 293 MET A C 1
ATOM 2071 O O . MET A 1 293 ? 38.708 9.647 -30.180 1.00 86.94 293 MET A O 1
ATOM 2075 N N . GLU A 1 294 ? 40.773 10.188 -30.867 1.00 90.94 294 GLU A N 1
ATOM 2076 C CA . GLU A 1 294 ? 40.327 11.276 -31.746 1.00 90.94 294 GLU A CA 1
ATOM 2077 C C . GLU A 1 294 ? 39.321 10.778 -32.798 1.00 90.94 294 GLU A C 1
ATOM 2079 O O . GLU A 1 294 ? 38.262 11.376 -33.011 1.00 90.94 294 GLU A O 1
ATOM 2084 N N . MET A 1 295 ? 39.602 9.621 -33.402 1.00 89.69 295 MET A N 1
ATOM 2085 C CA . MET A 1 295 ? 38.704 8.989 -34.368 1.00 89.69 295 MET A CA 1
ATOM 2086 C C . MET A 1 295 ? 37.404 8.483 -33.729 1.00 89.69 295 MET A C 1
ATOM 2088 O O . MET A 1 295 ? 36.340 8.614 -34.335 1.00 89.69 295 MET A O 1
ATOM 2092 N N . ALA A 1 296 ? 37.463 7.935 -32.514 1.00 91.12 296 ALA A N 1
ATOM 2093 C CA . ALA A 1 296 ? 36.278 7.478 -31.795 1.00 91.12 296 ALA A CA 1
ATOM 2094 C C . ALA A 1 296 ? 35.355 8.644 -31.401 1.00 91.12 296 ALA A C 1
ATOM 2096 O O . ALA A 1 296 ? 34.142 8.533 -31.570 1.00 91.12 296 ALA A O 1
ATOM 2097 N N . VAL A 1 297 ? 35.907 9.781 -30.951 1.00 89.94 297 VAL A N 1
ATOM 2098 C CA . VAL A 1 297 ? 35.130 11.003 -30.657 1.00 89.94 297 VAL A CA 1
ATOM 2099 C C . VAL A 1 297 ? 34.434 11.519 -31.915 1.00 89.94 297 VAL A C 1
ATOM 2101 O O . VAL A 1 297 ? 33.266 11.905 -31.868 1.00 89.94 297 VAL A O 1
ATOM 2104 N N . LYS A 1 298 ? 35.128 11.510 -33.058 1.00 91.44 298 LYS A N 1
ATOM 2105 C CA . LYS A 1 298 ? 34.544 11.946 -34.330 1.00 91.44 298 LYS A CA 1
ATOM 2106 C C . LYS A 1 298 ? 33.392 11.039 -34.775 1.00 91.44 298 LYS A C 1
ATOM 2108 O O . LYS A 1 298 ? 32.360 11.554 -35.197 1.00 91.44 298 LYS A O 1
ATOM 2113 N N . ALA A 1 299 ? 33.550 9.722 -34.639 1.00 89.75 299 ALA A N 1
ATOM 2114 C CA . ALA A 1 299 ? 32.502 8.753 -34.955 1.00 89.75 299 ALA A CA 1
ATOM 2115 C C . ALA A 1 299 ? 31.254 8.946 -34.074 1.00 89.75 299 ALA A C 1
ATOM 2117 O O . ALA A 1 299 ? 30.138 8.944 -34.587 1.00 89.75 299 ALA A O 1
ATOM 2118 N N . ASP A 1 300 ? 31.445 9.204 -32.778 1.00 88.12 300 ASP A N 1
ATOM 2119 C CA . ASP A 1 300 ? 30.343 9.477 -31.849 1.00 88.12 300 ASP A CA 1
ATOM 2120 C C . ASP A 1 300 ? 29.612 10.779 -32.184 1.00 88.12 300 ASP A C 1
ATOM 2122 O O . ASP A 1 300 ? 28.385 10.818 -32.257 1.00 88.12 300 ASP A O 1
ATOM 2126 N N . ALA A 1 301 ? 30.355 11.841 -32.505 1.00 86.56 301 ALA A N 1
ATOM 2127 C CA . ALA A 1 301 ? 29.767 13.101 -32.947 1.00 86.56 301 ALA A CA 1
ATOM 2128 C C . ALA A 1 301 ? 28.955 12.951 -34.251 1.00 86.56 301 ALA A C 1
ATOM 2130 O O . ALA A 1 301 ? 27.932 13.619 -34.423 1.00 86.56 301 ALA A O 1
ATOM 2131 N N . GLU A 1 302 ? 29.388 12.089 -35.173 1.00 88.88 302 GLU A N 1
ATOM 2132 C CA . GLU A 1 302 ? 28.652 11.771 -36.401 1.00 88.88 302 GLU A CA 1
ATOM 2133 C C . GLU A 1 302 ? 27.392 10.941 -36.119 1.00 88.88 302 GLU A C 1
ATOM 2135 O O . GLU A 1 302 ? 26.331 11.263 -36.655 1.00 88.88 302 GLU A O 1
ATOM 2140 N N . GLU A 1 303 ? 27.459 9.950 -35.226 1.00 87.25 303 GLU A N 1
ATOM 2141 C CA . GLU A 1 303 ? 26.286 9.186 -34.784 1.00 87.25 303 GLU A CA 1
ATOM 2142 C C . GLU A 1 303 ? 25.261 10.092 -34.088 1.00 87.25 303 GLU A C 1
ATOM 2144 O O . GLU A 1 303 ? 24.077 10.047 -34.412 1.00 87.25 303 GLU A O 1
ATOM 2149 N N . GLN A 1 304 ? 25.699 10.992 -33.205 1.00 84.25 304 GLN A N 1
ATOM 2150 C CA . GLN A 1 304 ? 24.816 11.963 -32.554 1.00 84.25 304 GLN A CA 1
ATOM 2151 C C . GLN A 1 304 ? 24.167 12.916 -33.564 1.00 84.25 304 GLN A C 1
ATOM 2153 O O . GLN A 1 304 ? 22.985 13.241 -33.438 1.00 84.25 304 GLN A O 1
ATOM 2158 N N . ARG A 1 305 ? 24.894 13.342 -34.606 1.00 83.62 305 ARG A N 1
ATOM 2159 C CA . ARG A 1 305 ? 24.313 14.134 -35.703 1.00 83.62 305 ARG A CA 1
ATOM 2160 C C . ARG A 1 305 ? 23.302 13.332 -36.513 1.00 83.62 305 ARG A C 1
ATOM 2162 O O . ARG A 1 305 ? 22.265 13.889 -36.863 1.00 83.62 305 ARG A O 1
ATOM 2169 N N . ALA A 1 306 ? 23.571 12.056 -36.781 1.00 76.81 306 ALA A N 1
ATOM 2170 C CA . ALA A 1 306 ? 22.631 11.171 -37.458 1.00 76.81 306 ALA A CA 1
ATOM 2171 C C . ALA A 1 306 ? 21.366 10.965 -36.616 1.00 76.81 306 ALA A C 1
ATOM 2173 O O . ALA A 1 306 ? 20.271 11.149 -37.131 1.00 76.81 306 ALA A O 1
ATOM 2174 N N . ILE A 1 307 ? 21.499 10.713 -35.311 1.00 74.06 307 ILE A N 1
ATOM 2175 C CA . ILE A 1 307 ? 20.366 10.593 -34.385 1.00 74.06 307 ILE A CA 1
ATOM 2176 C C . ILE A 1 307 ? 19.560 11.896 -34.335 1.00 74.06 307 ILE A C 1
ATOM 2178 O O . ILE A 1 307 ? 18.334 11.857 -34.360 1.00 74.06 307 ILE A O 1
ATOM 2182 N N . GLN A 1 308 ? 20.212 13.061 -34.296 1.00 77.69 308 GLN A N 1
ATOM 2183 C CA . GLN A 1 308 ? 19.519 14.354 -34.310 1.00 77.69 308 GLN A CA 1
ATOM 2184 C C . GLN A 1 308 ? 18.841 14.651 -35.653 1.00 77.69 308 GLN A C 1
ATOM 2186 O O . GLN A 1 308 ? 17.774 15.263 -35.672 1.00 77.69 308 GLN A O 1
ATOM 2191 N N . ALA A 1 309 ? 19.440 14.236 -36.771 1.00 71.75 309 ALA A N 1
ATOM 2192 C CA . ALA A 1 309 ? 18.834 14.352 -38.093 1.00 71.75 309 ALA A CA 1
ATOM 2193 C C . ALA A 1 309 ? 17.615 13.428 -38.226 1.00 71.75 309 ALA A C 1
ATOM 2195 O O . ALA A 1 309 ? 16.574 13.855 -38.721 1.00 71.75 309 ALA A O 1
ATOM 2196 N N . ASP A 1 310 ? 17.711 12.207 -37.704 1.00 67.75 310 ASP A N 1
ATOM 2197 C CA . ASP A 1 310 ? 16.631 11.222 -37.719 1.00 67.75 310 ASP A CA 1
ATOM 2198 C C . ASP A 1 310 ? 15.499 11.627 -36.761 1.00 67.75 310 ASP A C 1
ATOM 2200 O O . ASP A 1 310 ? 14.327 11.585 -37.118 1.00 67.75 310 ASP A O 1
ATOM 2204 N N . ALA A 1 311 ? 15.822 12.183 -35.589 1.00 65.44 311 ALA A N 1
ATOM 2205 C CA . ALA A 1 311 ? 14.839 12.756 -34.666 1.00 65.44 311 ALA A CA 1
ATOM 2206 C C . ALA A 1 311 ? 14.073 13.961 -35.249 1.00 65.44 311 ALA A C 1
ATOM 2208 O O . ALA A 1 311 ? 12.982 14.280 -34.779 1.00 65.44 311 ALA A O 1
ATOM 2209 N N . ARG A 1 312 ? 14.628 14.633 -36.267 1.00 66.88 312 ARG A N 1
ATOM 2210 C CA . ARG A 1 312 ? 13.954 15.704 -37.023 1.00 66.88 312 ARG A CA 1
ATOM 2211 C C . ARG A 1 312 ? 13.141 15.181 -38.209 1.00 66.88 312 ARG A C 1
ATOM 2213 O O . ARG A 1 312 ? 12.387 15.952 -38.797 1.00 66.88 312 ARG A O 1
ATOM 2220 N N . SER A 1 313 ? 13.268 13.902 -38.559 1.00 61.94 313 SER A N 1
ATOM 2221 C CA . SER A 1 313 ? 12.446 13.270 -39.585 1.00 61.94 313 SER A CA 1
ATOM 2222 C C . SER A 1 313 ? 11.052 12.992 -39.022 1.00 61.94 313 SER A C 1
ATOM 2224 O O . SER A 1 313 ? 10.879 12.199 -38.095 1.00 61.94 313 SER A O 1
ATOM 2226 N N . GLU A 1 314 ? 10.030 13.621 -39.611 1.00 56.00 314 GLU A N 1
ATOM 2227 C CA . GLU A 1 314 ? 8.615 13.449 -39.231 1.00 56.00 314 GLU A CA 1
ATOM 2228 C C . GLU A 1 314 ? 8.139 11.983 -39.319 1.00 56.00 314 GLU A C 1
ATOM 2230 O O . GLU A 1 314 ? 7.089 11.630 -38.782 1.00 56.00 314 GLU A O 1
ATOM 2235 N N . LEU A 1 315 ? 8.927 11.111 -39.960 1.00 54.19 315 LEU A N 1
ATOM 2236 C CA . LEU A 1 315 ? 8.647 9.689 -40.117 1.00 54.19 315 LEU A CA 1
ATOM 2237 C C . LEU A 1 315 ? 9.032 8.822 -38.902 1.00 54.19 315 LEU A C 1
ATOM 2239 O O . LEU A 1 315 ? 8.526 7.709 -38.760 1.00 54.19 315 LEU A O 1
ATOM 2243 N N . VAL A 1 316 ? 9.872 9.305 -37.982 1.00 52.94 316 VAL A N 1
ATOM 2244 C CA . VAL A 1 316 ? 10.321 8.498 -36.826 1.00 52.94 316 VAL A CA 1
ATOM 2245 C C . VAL A 1 316 ? 9.215 8.323 -35.774 1.00 52.94 316 VAL A C 1
ATOM 2247 O O . VAL A 1 316 ? 9.224 7.364 -35.000 1.00 52.94 316 VAL A O 1
ATOM 2250 N N . GLY A 1 317 ? 8.174 9.162 -35.814 1.00 51.75 317 GLY A N 1
ATOM 2251 C CA . GLY A 1 317 ? 6.967 8.997 -35.000 1.00 51.75 317 GLY A CA 1
ATOM 2252 C C . GLY A 1 317 ? 6.101 7.779 -35.359 1.00 51.75 317 GLY A C 1
ATOM 2253 O O . GLY A 1 317 ? 5.169 7.480 -34.614 1.00 51.75 317 GLY A O 1
ATOM 2254 N N . PHE A 1 318 ? 6.382 7.079 -36.468 1.00 54.31 318 PHE A N 1
ATOM 2255 C CA . PHE A 1 318 ? 5.556 5.964 -36.948 1.00 54.31 318 PHE A CA 1
ATOM 2256 C C . PHE A 1 318 ? 5.937 4.587 -36.383 1.00 54.31 318 PHE A C 1
ATOM 2258 O O . PHE A 1 318 ? 5.091 3.697 -36.393 1.00 54.31 318 PHE A O 1
ATOM 2265 N N . SER A 1 319 ? 7.165 4.388 -35.883 1.00 46.44 319 SER A N 1
ATOM 2266 C CA . SER A 1 319 ? 7.657 3.051 -35.489 1.00 46.44 319 SER A CA 1
ATOM 2267 C C . SER A 1 319 ? 7.624 2.762 -33.984 1.00 46.44 319 SER A C 1
ATOM 2269 O O . SER A 1 319 ? 7.638 1.599 -33.584 1.00 46.44 319 SER A O 1
ATOM 2271 N N . LYS A 1 320 ? 7.558 3.790 -33.131 1.00 46.66 320 LYS A N 1
ATOM 2272 C CA . LYS A 1 320 ? 7.500 3.636 -31.669 1.00 46.66 320 LYS A CA 1
ATOM 2273 C C . LYS A 1 320 ? 6.125 4.075 -31.183 1.00 46.66 320 LYS A C 1
ATOM 2275 O O . LYS A 1 320 ? 5.759 5.226 -31.387 1.00 46.66 320 LYS A O 1
ATOM 2280 N N . GLY A 1 321 ? 5.375 3.159 -30.567 1.00 45.66 321 GLY A N 1
ATOM 2281 C CA . GLY A 1 321 ? 3.970 3.293 -30.150 1.00 45.66 321 GLY A CA 1
ATOM 2282 C C . GLY A 1 321 ? 3.646 4.392 -29.122 1.00 45.66 321 GLY A C 1
ATOM 2283 O O . GLY A 1 321 ? 3.063 4.102 -28.086 1.00 45.66 321 GLY A O 1
ATOM 2284 N N . GLY A 1 322 ? 4.021 5.644 -29.385 1.00 53.59 322 GLY A N 1
ATOM 2285 C CA . GLY A 1 322 ? 3.602 6.825 -28.629 1.00 53.59 322 GLY A CA 1
ATOM 2286 C C . GLY A 1 322 ? 2.336 7.463 -29.209 1.00 53.59 322 GLY A C 1
ATOM 2287 O O . GLY A 1 322 ? 1.710 6.928 -30.120 1.00 53.59 322 GLY A O 1
ATOM 2288 N N . ASN A 1 323 ? 1.986 8.662 -28.737 1.00 53.69 323 ASN A N 1
ATOM 2289 C CA . ASN A 1 323 ? 0.769 9.400 -29.134 1.00 53.69 323 ASN A CA 1
ATOM 2290 C C . ASN A 1 323 ? 0.643 9.684 -30.649 1.00 53.69 323 ASN A C 1
ATOM 2292 O O . ASN A 1 323 ? -0.435 10.039 -31.125 1.00 53.69 323 ASN A O 1
ATOM 2296 N N . ASN A 1 324 ? 1.722 9.483 -31.411 1.00 54.53 324 ASN A N 1
ATOM 2297 C CA . ASN A 1 324 ? 1.771 9.626 -32.865 1.00 54.53 324 ASN A CA 1
ATOM 2298 C C . ASN A 1 324 ? 1.658 8.297 -33.626 1.00 54.53 324 ASN A C 1
ATOM 2300 O O . ASN A 1 324 ? 1.683 8.309 -34.858 1.00 54.53 324 ASN A O 1
ATOM 2304 N N . ALA A 1 325 ? 1.456 7.166 -32.946 1.00 61.41 325 ALA A N 1
ATOM 2305 C CA . ALA A 1 325 ? 1.180 5.896 -33.603 1.00 61.41 325 ALA A CA 1
ATOM 2306 C C . ALA A 1 325 ? -0.031 6.033 -34.542 1.00 61.41 325 ALA A C 1
ATOM 2308 O O . ALA A 1 325 ? -1.012 6.732 -34.238 1.00 61.41 325 ALA A O 1
ATOM 2309 N N . LEU A 1 326 ? 0.066 5.425 -35.725 1.00 61.31 326 LEU A N 1
ATOM 2310 C CA . LEU A 1 326 ? -1.072 5.317 -36.632 1.00 61.31 326 LEU A CA 1
ATOM 2311 C C . LEU A 1 326 ? -2.143 4.462 -35.940 1.00 61.31 326 LEU A C 1
ATOM 2313 O O . LEU A 1 326 ? -1.796 3.422 -35.379 1.00 61.31 326 LEU A O 1
ATOM 2317 N N . PRO A 1 327 ? -3.417 4.887 -35.924 1.00 64.94 327 PRO A N 1
ATOM 2318 C CA . PRO A 1 327 ? -4.498 4.025 -35.473 1.00 64.94 327 PRO A CA 1
ATOM 2319 C C . PRO A 1 327 ? -4.636 2.875 -36.478 1.00 64.94 327 PRO A C 1
ATOM 2321 O O . PRO A 1 327 ? -5.261 3.023 -37.520 1.00 64.94 327 PRO A O 1
ATOM 2324 N N . GLN A 1 328 ? -3.965 1.758 -36.201 1.00 60.75 328 GLN A N 1
ATOM 2325 C CA . GLN A 1 328 ? -4.059 0.551 -37.014 1.00 60.75 328 GLN A CA 1
ATOM 2326 C C . GLN A 1 328 ? -5.417 -0.117 -36.761 1.00 60.75 328 GLN A C 1
ATOM 2328 O O . GLN A 1 328 ? -5.779 -0.342 -35.607 1.00 60.75 328 GLN A O 1
ATOM 2333 N N . GLY A 1 329 ? -6.154 -0.427 -37.831 1.00 63.53 329 GLY A N 1
ATOM 2334 C CA . GLY A 1 329 ? -7.428 -1.155 -37.765 1.00 63.53 329 GLY A CA 1
ATOM 2335 C C . GLY A 1 329 ? -8.684 -0.296 -37.570 1.00 63.53 329 GLY A C 1
ATOM 2336 O O . GLY A 1 329 ? -9.751 -0.848 -37.313 1.00 63.53 329 GLY A O 1
ATOM 2337 N N . ASP A 1 330 ? -8.589 1.032 -37.688 1.00 77.56 330 ASP A N 1
ATOM 2338 C CA . ASP A 1 330 ? -9.758 1.919 -37.689 1.00 77.56 330 ASP A CA 1
ATOM 2339 C C . ASP A 1 330 ? -10.271 2.112 -39.127 1.00 77.56 330 ASP A C 1
ATOM 2341 O O . ASP A 1 330 ? -9.645 2.791 -39.944 1.00 77.56 330 ASP A O 1
ATOM 2345 N N . ALA A 1 331 ? -11.435 1.532 -39.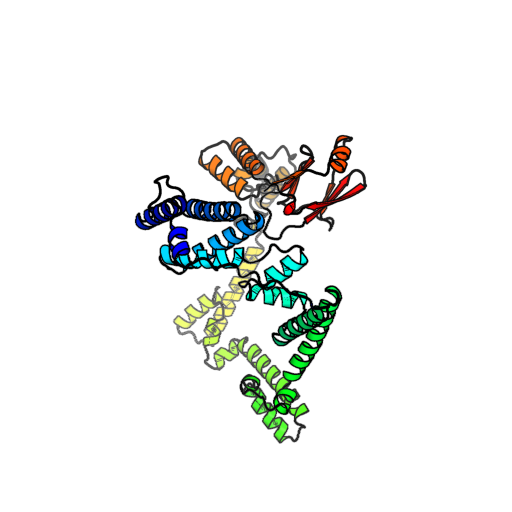435 1.00 77.88 331 ALA A N 1
ATOM 2346 C CA . ALA A 1 331 ? -12.027 1.575 -40.774 1.00 77.88 331 ALA A CA 1
ATOM 2347 C C . ALA A 1 331 ? -12.319 3.006 -41.268 1.00 77.88 331 ALA A C 1
ATOM 2349 O O . ALA A 1 331 ? -12.276 3.269 -42.472 1.00 77.88 331 ALA A O 1
ATOM 2350 N N . HIS A 1 332 ? -12.588 3.949 -40.360 1.00 78.94 332 HIS A N 1
ATOM 2351 C CA . HIS A 1 332 ? -12.812 5.349 -40.715 1.00 78.94 332 HIS A CA 1
ATOM 2352 C C . HIS A 1 332 ? -11.498 6.064 -41.014 1.00 78.94 332 HIS A C 1
ATOM 2354 O O . HIS A 1 332 ? -11.439 6.873 -41.944 1.00 78.94 332 HIS A O 1
ATOM 2360 N N . PHE A 1 333 ? -10.436 5.742 -40.271 1.00 86.25 333 PHE A N 1
ATOM 2361 C CA . PHE A 1 333 ? -9.093 6.228 -40.571 1.00 86.25 333 PHE A CA 1
ATOM 2362 C C . PHE A 1 333 ? -8.613 5.728 -41.936 1.00 86.25 333 PHE A C 1
ATOM 2364 O O . PHE A 1 333 ? -8.162 6.534 -42.750 1.00 86.25 333 PHE A O 1
ATOM 2371 N N . ASP A 1 334 ? -8.764 4.432 -42.211 1.00 85.25 334 ASP A N 1
ATOM 2372 C CA . ASP A 1 334 ? -8.321 3.813 -43.462 1.00 85.25 334 ASP A CA 1
ATOM 2373 C C . ASP A 1 334 ? -9.090 4.367 -44.667 1.00 85.25 334 ASP A C 1
ATOM 2375 O O . ASP A 1 334 ? -8.491 4.718 -45.687 1.00 85.25 334 ASP A O 1
ATOM 2379 N N . HIS A 1 335 ? -10.407 4.557 -44.533 1.00 86.56 335 HIS A N 1
ATOM 2380 C CA . HIS A 1 335 ? -11.212 5.204 -45.567 1.00 86.56 335 HIS A CA 1
ATOM 2381 C C . HIS A 1 335 ? -10.798 6.672 -45.777 1.00 86.56 335 HIS A C 1
ATOM 2383 O O . HIS A 1 335 ? -10.681 7.131 -46.917 1.00 86.56 335 HIS A O 1
ATOM 2389 N N . ALA A 1 336 ? -10.566 7.436 -44.705 1.00 87.38 336 ALA A N 1
ATOM 2390 C CA . ALA A 1 336 ? -10.151 8.834 -44.813 1.00 87.38 336 ALA A CA 1
ATOM 2391 C C . ALA A 1 336 ? -8.744 8.973 -45.420 1.00 87.38 336 ALA A C 1
ATOM 2393 O O . ALA A 1 336 ? -8.499 9.891 -46.208 1.00 87.38 336 ALA A O 1
ATOM 2394 N N . LEU A 1 337 ? -7.841 8.041 -45.103 1.00 90.56 337 LEU A N 1
ATOM 2395 C CA . LEU A 1 337 ? -6.497 7.971 -45.662 1.00 90.56 337 LEU A CA 1
ATOM 2396 C C . LEU A 1 337 ? -6.544 7.623 -47.152 1.00 90.56 337 LEU A C 1
ATOM 2398 O O . LEU A 1 337 ? -5.965 8.351 -47.957 1.00 90.56 337 LEU A O 1
ATOM 2402 N N . ALA A 1 338 ? -7.294 6.589 -47.542 1.00 89.12 338 ALA A N 1
ATOM 2403 C CA . ALA A 1 338 ? -7.486 6.218 -48.944 1.00 89.12 338 ALA A CA 1
ATOM 2404 C C . ALA A 1 338 ? -8.095 7.372 -49.764 1.00 89.12 338 ALA A C 1
ATOM 2406 O O . ALA A 1 338 ? -7.671 7.645 -50.890 1.00 89.12 338 ALA A O 1
ATOM 2407 N N . GLN A 1 339 ? -9.039 8.119 -49.184 1.00 91.56 339 GLN A N 1
ATOM 2408 C CA . GLN A 1 339 ? -9.644 9.286 -49.828 1.00 91.56 339 GLN A CA 1
ATOM 2409 C C . GLN A 1 339 ? -8.688 10.489 -49.920 1.00 91.56 339 GLN A C 1
ATOM 2411 O O . GLN A 1 339 ? -8.817 11.318 -50.818 1.00 91.56 339 GLN A O 1
ATOM 2416 N N . ALA A 1 340 ? -7.745 10.648 -48.990 1.00 90.50 340 ALA A N 1
ATOM 2417 C CA . ALA A 1 340 ? -6.739 11.706 -49.064 1.00 90.50 340 ALA A CA 1
ATOM 2418 C C . ALA A 1 340 ? -5.628 11.363 -50.072 1.00 90.50 340 ALA A C 1
ATOM 2420 O O . ALA A 1 340 ? -5.262 12.203 -50.888 1.00 90.50 340 ALA A O 1
ATOM 2421 N N . VAL A 1 341 ? -5.168 10.109 -50.094 1.00 92.31 341 VAL A N 1
ATOM 2422 C CA . VAL A 1 341 ? -4.177 9.624 -51.068 1.00 92.31 341 VAL A CA 1
ATOM 2423 C C . VAL A 1 341 ? -4.729 9.674 -52.495 1.00 92.31 341 VAL A C 1
ATOM 2425 O O . VAL A 1 341 ? -4.050 10.151 -53.398 1.00 92.31 341 VAL A O 1
ATOM 2428 N N . SER A 1 342 ? -5.986 9.273 -52.711 1.00 89.50 342 SER A N 1
ATOM 2429 C CA . SER A 1 342 ? -6.634 9.373 -54.033 1.00 89.50 342 SER A CA 1
ATOM 2430 C C . SER A 1 342 ? -6.848 10.813 -54.515 1.00 89.50 342 SER A C 1
ATOM 2432 O O . SER A 1 342 ? -7.000 11.035 -55.713 1.00 89.50 342 SER A O 1
ATOM 2434 N N . ARG A 1 343 ? -6.799 11.804 -53.614 1.00 92.44 343 ARG A N 1
ATOM 2435 C CA . ARG A 1 343 ? -6.790 13.238 -53.951 1.00 92.44 343 ARG A CA 1
ATOM 2436 C C . ARG A 1 343 ? -5.394 13.784 -54.282 1.00 92.44 343 ARG A C 1
ATOM 2438 O O . ARG A 1 343 ? -5.268 14.973 -54.551 1.00 92.44 343 ARG A O 1
ATOM 2445 N N . GLY A 1 344 ? -4.363 12.935 -54.284 1.00 91.94 344 GLY A N 1
ATOM 2446 C CA . GLY A 1 344 ? -2.983 13.318 -54.592 1.00 91.94 344 GLY A CA 1
ATOM 2447 C C . GLY A 1 344 ? -2.246 13.991 -53.432 1.00 91.94 344 GLY A C 1
ATOM 2448 O O . GLY A 1 344 ? -1.205 14.608 -53.648 1.00 91.94 344 GLY A O 1
ATOM 2449 N N . GLU A 1 345 ? -2.767 13.895 -52.206 1.00 92.88 345 GLU A N 1
ATOM 2450 C CA . GLU A 1 345 ? -2.092 14.441 -51.029 1.00 92.88 345 GLU A CA 1
ATOM 2451 C C . GLU A 1 345 ? -0.787 13.691 -50.752 1.00 92.88 345 GLU A C 1
ATOM 2453 O O . GLU A 1 345 ? -0.710 12.465 -50.877 1.00 92.88 345 GLU A O 1
ATOM 2458 N N . SER A 1 346 ? 0.244 14.422 -50.317 1.00 88.81 346 SER A N 1
ATOM 2459 C CA . SER A 1 346 ? 1.489 13.790 -49.879 1.00 88.81 346 SER A CA 1
ATOM 2460 C C . SER A 1 346 ? 1.215 12.848 -48.697 1.00 88.81 346 SER A C 1
ATOM 2462 O O . SER A 1 346 ? 0.318 13.128 -47.895 1.00 88.81 346 SER A O 1
ATOM 2464 N N . PRO A 1 347 ? 1.982 11.756 -48.519 1.00 84.88 347 PRO A N 1
ATOM 2465 C CA . PRO A 1 347 ? 1.725 10.781 -47.456 1.00 84.88 347 PRO A CA 1
ATOM 2466 C C . PRO A 1 347 ? 1.583 11.406 -46.057 1.00 84.88 347 PRO A C 1
ATOM 2468 O O . PRO A 1 347 ? 0.680 11.050 -45.300 1.00 84.88 347 PRO A O 1
ATOM 2471 N N . ALA A 1 348 ? 2.409 12.409 -45.738 1.00 80.69 348 ALA A N 1
ATOM 2472 C CA . ALA A 1 348 ? 2.330 13.147 -44.477 1.00 80.69 348 ALA A CA 1
ATOM 2473 C C . ALA A 1 348 ? 1.023 13.956 -44.341 1.00 80.69 348 ALA A C 1
ATOM 2475 O O . ALA A 1 348 ? 0.371 13.928 -43.291 1.00 80.69 348 ALA A O 1
ATOM 2476 N N . ASN A 1 349 ? 0.590 14.637 -45.408 1.00 83.94 349 ASN A N 1
ATOM 2477 C CA . ASN A 1 349 ? -0.669 15.382 -45.410 1.00 83.94 349 ASN A CA 1
ATOM 2478 C C . ASN A 1 349 ? -1.886 14.461 -45.363 1.00 83.94 349 ASN A C 1
ATOM 2480 O O . ASN A 1 349 ? -2.820 14.743 -44.612 1.00 83.94 349 ASN A O 1
ATOM 2484 N N . ALA A 1 350 ? -1.858 13.348 -46.092 1.00 88.62 350 ALA A N 1
ATOM 2485 C CA . ALA A 1 350 ? -2.933 12.369 -46.109 1.00 88.62 350 ALA A CA 1
ATOM 2486 C C . ALA A 1 350 ? -3.196 11.792 -44.708 1.00 88.62 350 ALA A C 1
ATOM 2488 O O . ALA A 1 350 ? -4.340 11.756 -44.254 1.00 88.62 350 ALA A O 1
ATOM 2489 N N . ILE A 1 351 ? -2.135 11.456 -43.969 1.00 82.94 351 ILE A N 1
ATOM 2490 C CA . ILE A 1 351 ? -2.226 10.992 -42.577 1.00 82.94 351 ILE A CA 1
ATOM 2491 C C . ILE A 1 351 ? -2.782 12.088 -41.660 1.00 82.94 351 ILE A C 1
ATOM 2493 O O . ILE A 1 351 ? -3.642 11.821 -40.817 1.00 82.94 351 ILE A O 1
ATOM 2497 N N . ARG A 1 352 ? -2.321 13.335 -41.814 1.00 84.19 352 ARG A N 1
ATOM 2498 C CA . ARG A 1 352 ? -2.806 14.473 -41.018 1.00 84.19 352 ARG A CA 1
ATOM 2499 C C . ARG A 1 352 ? -4.295 14.743 -41.251 1.00 84.19 352 ARG A C 1
ATOM 2501 O O . ARG A 1 352 ? -5.019 15.032 -40.299 1.00 84.19 352 ARG A O 1
ATOM 2508 N N . ILE A 1 353 ? -4.754 14.639 -42.498 1.00 86.38 353 ILE A N 1
ATOM 2509 C CA . ILE A 1 353 ? -6.167 14.775 -42.868 1.00 86.38 353 ILE A CA 1
ATOM 2510 C C . ILE A 1 353 ? -6.977 13.628 -42.262 1.00 86.38 353 ILE A C 1
ATOM 2512 O O . ILE A 1 353 ? -7.976 13.894 -41.598 1.00 86.38 353 ILE A O 1
ATOM 2516 N N . ALA A 1 354 ? -6.518 12.382 -42.406 1.00 85.75 354 ALA A N 1
ATOM 2517 C CA . ALA A 1 354 ? -7.192 11.216 -41.843 1.00 85.75 354 ALA A CA 1
ATOM 2518 C C . ALA A 1 354 ? -7.356 11.320 -40.315 1.00 85.75 354 ALA A C 1
ATOM 2520 O O . ALA A 1 354 ? -8.446 11.088 -39.797 1.00 85.75 354 ALA A O 1
ATOM 2521 N N . ARG A 1 355 ? -6.330 11.792 -39.587 1.00 82.00 355 ARG A N 1
ATOM 2522 C CA . ARG A 1 355 ? -6.434 12.037 -38.133 1.00 82.00 355 ARG A CA 1
ATOM 2523 C C . ARG A 1 355 ? -7.489 13.086 -37.787 1.00 82.00 355 ARG A C 1
ATOM 2525 O O . ARG A 1 355 ? -8.291 12.850 -36.893 1.00 82.00 355 ARG A O 1
ATOM 2532 N N . LYS A 1 356 ? -7.524 14.211 -38.509 1.00 84.88 356 LYS A N 1
ATOM 2533 C CA . LYS A 1 356 ? -8.524 15.270 -38.285 1.00 84.88 356 LYS A CA 1
ATOM 2534 C C . LYS A 1 356 ? -9.951 14.815 -38.578 1.00 84.88 356 LYS A C 1
ATOM 2536 O O . LYS A 1 356 ? -10.879 15.351 -37.983 1.00 84.88 356 LYS A O 1
ATOM 2541 N N . VAL A 1 357 ? -10.139 13.889 -39.518 1.00 83.75 357 VAL A N 1
ATOM 2542 C CA . VAL A 1 357 ? -11.457 13.305 -39.804 1.00 83.75 357 VAL A CA 1
ATOM 2543 C C . VAL A 1 357 ? -11.904 12.430 -38.636 1.00 83.75 357 VAL A C 1
ATOM 2545 O O . VAL A 1 357 ? -13.017 12.609 -38.156 1.00 83.75 357 VAL A O 1
ATOM 2548 N N . VAL A 1 358 ? -11.019 11.572 -38.118 1.00 77.69 358 VAL A N 1
ATOM 2549 C CA . VAL A 1 358 ? -11.313 10.722 -36.952 1.00 77.69 358 VAL A CA 1
ATOM 2550 C C . VAL A 1 358 ? -11.563 11.546 -35.684 1.00 77.69 358 VAL A C 1
ATOM 2552 O O . VAL A 1 358 ? -12.491 11.260 -34.939 1.00 77.69 358 VAL A O 1
ATOM 2555 N N . GLU A 1 359 ? -10.795 12.615 -35.463 1.00 77.69 359 GLU A N 1
ATOM 2556 C CA . GLU A 1 359 ? -10.960 13.531 -34.321 1.00 77.69 359 GLU A CA 1
ATOM 2557 C C . GLU A 1 359 ? -12.306 14.281 -34.333 1.00 77.69 359 GLU A C 1
ATOM 2559 O O . GLU A 1 359 ? -12.803 14.682 -33.284 1.00 77.69 359 GLU A O 1
ATOM 2564 N N . LYS A 1 360 ? -12.901 14.472 -35.517 1.00 76.25 360 LYS A N 1
ATOM 2565 C CA . LYS A 1 360 ? -14.162 15.205 -35.707 1.00 76.25 360 LYS A CA 1
ATOM 2566 C C . LYS A 1 360 ? -15.400 14.315 -35.779 1.00 76.25 360 LYS A C 1
ATOM 2568 O O . LYS A 1 360 ? -16.502 14.855 -35.881 1.00 76.25 360 LYS A O 1
ATOM 2573 N N . LEU A 1 361 ? -15.246 12.991 -35.765 1.00 71.75 361 LEU A N 1
ATOM 2574 C CA . LEU A 1 361 ? -16.398 12.099 -35.682 1.00 71.75 361 LEU A CA 1
ATOM 2575 C C . LEU A 1 361 ? -17.102 12.328 -34.333 1.00 71.75 361 LEU A C 1
ATOM 2577 O O . LEU A 1 361 ? -16.421 12.452 -33.309 1.00 71.75 361 LEU A O 1
ATOM 2581 N N . PRO A 1 362 ? -18.445 12.422 -34.304 1.00 57.34 362 PRO A N 1
ATOM 2582 C CA . PRO A 1 362 ? -19.174 12.465 -33.045 1.00 57.34 362 PRO A CA 1
ATOM 2583 C C . PRO A 1 362 ? -18.781 11.239 -32.216 1.00 57.34 362 PRO A C 1
ATOM 2585 O O . PRO A 1 362 ? -18.651 10.144 -32.759 1.00 57.34 362 PRO A O 1
ATOM 2588 N N . THR A 1 363 ? -18.542 11.431 -30.916 1.00 53.06 363 THR A N 1
ATOM 2589 C CA . THR A 1 363 ? -18.203 10.379 -29.945 1.00 53.06 363 THR A CA 1
ATOM 2590 C C . THR A 1 363 ? -19.392 9.437 -29.758 1.00 53.06 363 THR A C 1
ATOM 2592 O O . THR A 1 363 ? -20.080 9.435 -28.740 1.00 53.06 363 THR A O 1
ATOM 2595 N N . GLU A 1 364 ? -19.669 8.643 -30.780 1.00 45.22 364 GLU A N 1
ATOM 2596 C CA . GLU A 1 364 ? -20.691 7.620 -30.785 1.00 45.22 364 GLU A CA 1
ATOM 2597 C C . GLU A 1 364 ? -20.071 6.366 -30.165 1.00 45.22 364 GLU A C 1
ATOM 2599 O O . GLU A 1 364 ? -19.173 5.739 -30.721 1.00 45.22 364 GLU A O 1
ATOM 2604 N N . VAL A 1 365 ? -20.468 6.133 -28.910 1.00 44.59 365 VAL A N 1
ATOM 2605 C CA . VAL A 1 365 ? -20.273 4.947 -28.061 1.00 44.59 365 VAL A CA 1
ATOM 2606 C C . VAL A 1 365 ? -19.086 4.059 -28.461 1.00 44.59 365 VAL A C 1
ATOM 2608 O O . VAL A 1 365 ? -19.235 3.059 -29.160 1.00 44.59 365 VAL A O 1
ATOM 2611 N N . GLN A 1 366 ? -17.896 4.373 -27.936 1.00 44.72 366 GLN A N 1
ATOM 2612 C CA . GLN A 1 366 ? -16.795 3.409 -27.927 1.00 44.72 366 GLN A CA 1
ATOM 2613 C C . GLN A 1 366 ? -17.243 2.186 -27.118 1.00 44.72 366 GLN A C 1
ATOM 2615 O O . GLN A 1 366 ? -17.376 2.246 -25.895 1.00 44.72 366 GLN A O 1
ATOM 2620 N N . THR A 1 367 ? -17.535 1.083 -27.802 1.00 50.59 367 THR A N 1
ATOM 2621 C CA . THR A 1 367 ? -17.882 -0.171 -27.130 1.00 50.59 367 THR A CA 1
ATOM 2622 C C . THR A 1 367 ? -16.631 -0.768 -26.469 1.00 50.59 367 THR A C 1
ATOM 2624 O O . THR A 1 367 ? -15.515 -0.563 -26.964 1.00 50.59 367 THR A O 1
ATOM 2627 N N . PRO A 1 368 ? -16.772 -1.535 -25.371 1.00 49.25 368 PRO A N 1
ATOM 2628 C CA . PRO A 1 368 ? -15.640 -2.209 -24.728 1.00 49.25 368 PRO A CA 1
ATOM 2629 C C . PRO A 1 368 ? -14.848 -3.098 -25.697 1.00 49.25 368 PRO A C 1
ATOM 2631 O O . PRO A 1 368 ? -13.628 -3.200 -25.599 1.00 49.25 368 PRO A O 1
ATOM 2634 N N . THR A 1 369 ? -15.540 -3.685 -26.673 1.00 46.78 369 THR A N 1
ATOM 2635 C CA . THR A 1 369 ? -14.986 -4.474 -27.776 1.00 46.78 369 THR A CA 1
ATOM 2636 C C . THR A 1 369 ? -14.029 -3.676 -28.660 1.00 46.78 369 THR A C 1
ATOM 2638 O O . THR A 1 369 ? -12.929 -4.149 -28.940 1.00 46.78 369 THR A O 1
ATOM 2641 N N . THR A 1 370 ? -14.385 -2.451 -29.055 1.00 51.91 370 THR A N 1
ATOM 2642 C CA . THR A 1 370 ? -13.532 -1.611 -29.914 1.00 51.91 370 THR A CA 1
ATOM 2643 C C . THR A 1 370 ? -12.297 -1.098 -29.166 1.00 51.91 370 THR A C 1
ATOM 2645 O O . THR A 1 370 ? -11.223 -0.956 -29.751 1.00 51.91 370 THR A O 1
ATOM 2648 N N . ALA A 1 371 ? -12.404 -0.864 -27.857 1.00 53.59 371 ALA A N 1
ATOM 2649 C CA . ALA A 1 371 ? -11.279 -0.409 -27.042 1.00 53.59 371 ALA A CA 1
ATOM 2650 C C . ALA A 1 371 ? -10.303 -1.523 -26.661 1.00 53.59 371 ALA A C 1
ATOM 2652 O O . ALA A 1 371 ? -9.095 -1.310 -26.725 1.00 53.59 371 ALA A O 1
ATOM 2653 N N . LEU A 1 372 ? -10.796 -2.729 -26.345 1.00 55.06 372 LEU A N 1
ATOM 2654 C CA . LEU A 1 372 ? -9.921 -3.889 -26.141 1.00 55.06 372 LEU A CA 1
ATOM 2655 C C . LEU A 1 372 ? -9.169 -4.262 -27.425 1.00 55.06 372 LEU A C 1
ATOM 2657 O O . LEU A 1 372 ? -7.995 -4.610 -27.354 1.00 55.06 372 LEU A O 1
ATOM 2661 N N . ALA A 1 373 ? -9.824 -4.168 -28.586 1.00 50.12 373 ALA A N 1
ATOM 2662 C CA . ALA A 1 373 ? -9.204 -4.487 -29.869 1.00 50.12 373 ALA A CA 1
ATOM 2663 C C . ALA A 1 373 ? -8.176 -3.434 -30.325 1.00 50.12 373 ALA A C 1
ATOM 2665 O O . ALA A 1 373 ? -7.163 -3.789 -30.919 1.00 50.12 373 ALA A O 1
ATOM 2666 N N . SER A 1 374 ? -8.413 -2.147 -30.044 1.00 50.22 374 SER A N 1
ATOM 2667 C CA . SER A 1 374 ? -7.538 -1.051 -30.494 1.00 50.22 374 SER A CA 1
ATOM 2668 C C . SER A 1 374 ? -6.422 -0.680 -29.510 1.00 50.22 374 SER A C 1
ATOM 2670 O O . SER A 1 374 ? -5.544 0.109 -29.858 1.00 50.22 374 SER A O 1
ATOM 2672 N N . GLY A 1 375 ? -6.463 -1.175 -28.267 1.00 46.38 375 GLY A N 1
ATOM 2673 C CA . GLY A 1 375 ? -5.512 -0.818 -27.204 1.00 46.38 375 GLY A CA 1
ATOM 2674 C C . GLY A 1 375 ? -5.564 0.656 -26.768 1.00 46.38 375 GLY A C 1
ATOM 2675 O O . GLY A 1 375 ? -4.860 1.054 -25.842 1.00 46.38 375 GLY A O 1
ATOM 2676 N N . LYS A 1 376 ? -6.406 1.478 -27.406 1.00 44.50 376 LYS A N 1
ATOM 2677 C CA . LYS A 1 376 ? -6.655 2.879 -27.062 1.00 44.50 376 LYS A CA 1
ATOM 2678 C C . LYS A 1 376 ? -7.826 2.964 -26.100 1.00 44.50 376 LYS A C 1
ATOM 2680 O O . LYS A 1 376 ? -8.830 2.284 -26.274 1.00 44.50 376 LYS A O 1
ATOM 2685 N N . ASN A 1 377 ? -7.719 3.857 -25.117 1.00 42.72 377 ASN A N 1
ATOM 2686 C CA . ASN A 1 377 ? -8.801 4.160 -24.177 1.00 42.72 377 ASN A CA 1
ATOM 2687 C C . ASN A 1 377 ? -9.299 2.959 -23.351 1.00 42.72 377 ASN A C 1
ATOM 2689 O O . ASN A 1 377 ? -10.389 3.008 -22.781 1.00 42.72 377 ASN A O 1
ATOM 2693 N N . VAL A 1 378 ? -8.496 1.894 -23.234 1.00 53.12 378 VAL A N 1
ATOM 2694 C CA . VAL A 1 378 ? -8.795 0.765 -22.341 1.00 53.12 378 VAL A CA 1
ATOM 2695 C C . VAL A 1 378 ? -8.926 1.278 -20.906 1.00 53.12 378 VAL A C 1
ATOM 2697 O O . VAL A 1 378 ? -9.915 0.982 -20.251 1.00 53.12 378 VAL A O 1
ATOM 2700 N N . ASP A 1 379 ? -8.027 2.161 -20.465 1.00 47.00 379 ASP A N 1
ATOM 2701 C CA . ASP A 1 379 ? -8.080 2.780 -19.132 1.00 47.00 379 ASP A CA 1
ATOM 2702 C C . ASP A 1 379 ? -9.302 3.699 -18.932 1.00 47.00 379 ASP A C 1
ATOM 2704 O O . ASP A 1 379 ? -9.842 3.797 -17.828 1.00 47.00 379 ASP A O 1
ATOM 2708 N N . THR A 1 380 ? -9.787 4.350 -19.996 1.00 44.78 380 THR A N 1
ATOM 2709 C CA . THR A 1 380 ? -10.943 5.263 -19.955 1.00 44.78 380 THR A CA 1
ATOM 2710 C C . THR A 1 380 ? -12.294 4.549 -20.070 1.00 44.78 380 THR A C 1
ATOM 2712 O O . THR A 1 380 ? -13.273 5.010 -19.491 1.00 44.78 380 THR A O 1
ATOM 2715 N N . LEU A 1 381 ? -12.372 3.381 -20.716 1.00 48.56 381 LEU A N 1
ATOM 2716 C CA . LEU A 1 381 ? -13.572 2.522 -20.713 1.00 48.56 381 LEU A CA 1
ATOM 2717 C C . LEU A 1 381 ? -13.616 1.561 -19.521 1.00 48.56 381 LEU A C 1
ATOM 2719 O O . LEU A 1 381 ? -14.693 1.229 -19.019 1.00 48.56 381 LEU A O 1
ATOM 2723 N N . LEU A 1 382 ? -12.446 1.211 -18.988 1.00 52.06 382 LEU A N 1
ATOM 2724 C CA . LEU A 1 382 ? -12.262 0.673 -17.642 1.00 52.06 382 LEU A CA 1
ATOM 2725 C C . LEU A 1 382 ? -12.253 1.779 -16.570 1.00 52.06 382 LEU A C 1
ATOM 2727 O O . LEU A 1 382 ? -11.896 1.513 -15.430 1.00 52.06 382 LEU A O 1
ATOM 2731 N N . SER A 1 383 ? -12.688 3.009 -16.882 1.00 43.78 383 SER A N 1
ATOM 2732 C CA . SER A 1 383 ? -12.952 4.037 -15.859 1.00 43.78 383 SER A CA 1
ATOM 2733 C C . SER A 1 383 ? -14.278 3.835 -15.116 1.00 43.78 383 SER A C 1
ATOM 2735 O O . SER A 1 383 ? -14.667 4.666 -14.299 1.00 43.78 383 SER A O 1
ATOM 2737 N N . SER A 1 384 ? -14.955 2.696 -15.304 1.00 43.47 384 SER A N 1
ATOM 2738 C CA . SER A 1 384 ? -15.627 2.093 -14.149 1.00 43.47 384 SER A CA 1
ATOM 2739 C C . SER A 1 384 ? -14.517 1.618 -13.216 1.00 43.47 384 SER A C 1
ATOM 2741 O O . SER A 1 384 ? -13.781 0.750 -13.661 1.00 43.47 384 SER A O 1
ATOM 2743 N N . PRO A 1 385 ? -14.387 2.133 -11.981 1.00 46.59 385 PRO A N 1
ATOM 2744 C CA . PRO A 1 385 ? -13.240 1.899 -11.099 1.00 46.59 385 PRO A CA 1
ATOM 2745 C C . PRO A 1 385 ? -13.054 0.393 -10.882 1.00 46.59 385 PRO A C 1
ATOM 2747 O O . PRO A 1 385 ? -13.716 -0.201 -10.043 1.00 46.59 385 PRO A O 1
ATOM 2750 N N . GLY A 1 386 ? -12.220 -0.201 -11.731 1.00 48.19 386 GLY A N 1
ATOM 2751 C CA . GLY A 1 386 ? -12.167 -1.631 -12.039 1.00 48.19 386 GLY A CA 1
ATOM 2752 C C . GLY A 1 386 ? -10.727 -2.038 -12.307 1.00 48.19 386 GLY A C 1
ATOM 2753 O O . GLY A 1 386 ? -10.419 -2.814 -13.206 1.00 48.19 386 GLY A O 1
ATOM 2754 N N . ASN A 1 387 ? -9.814 -1.451 -11.535 1.00 58.41 387 ASN A N 1
ATOM 2755 C CA . ASN A 1 387 ? -8.415 -1.849 -11.523 1.00 58.41 387 ASN A CA 1
ATOM 2756 C C . ASN A 1 387 ? -8.135 -2.882 -10.422 1.00 58.41 387 ASN A C 1
ATOM 2758 O O . ASN A 1 387 ? -6.968 -3.206 -10.194 1.00 58.41 387 ASN A O 1
ATOM 2762 N N . SER A 1 388 ? -9.182 -3.391 -9.755 1.00 65.94 388 SER A N 1
ATOM 2763 C CA . SER A 1 388 ? -9.019 -4.384 -8.705 1.00 65.94 388 SER A CA 1
ATOM 2764 C C . SER A 1 388 ? -8.426 -5.672 -9.280 1.00 65.94 388 SER A C 1
ATOM 2766 O O . SER A 1 388 ? -8.782 -6.131 -10.371 1.00 65.94 388 SER A O 1
ATOM 2768 N N . ARG A 1 389 ? -7.490 -6.272 -8.551 1.00 72.88 389 ARG A N 1
ATOM 2769 C CA . ARG A 1 389 ? -6.984 -7.625 -8.786 1.00 72.88 389 ARG A CA 1
ATOM 2770 C C . ARG A 1 389 ? -8.132 -8.618 -8.963 1.00 72.88 389 ARG A C 1
ATOM 2772 O O . ARG A 1 389 ? -8.035 -9.469 -9.843 1.00 72.88 389 ARG A O 1
ATOM 2779 N N . ILE A 1 390 ? -9.223 -8.481 -8.203 1.00 76.75 390 ILE A N 1
ATOM 2780 C CA . ILE A 1 390 ? -10.410 -9.341 -8.347 1.00 76.75 390 ILE A CA 1
ATOM 2781 C C . ILE A 1 390 ? -11.115 -9.123 -9.687 1.00 76.75 390 ILE A C 1
ATOM 2783 O O . ILE A 1 390 ? -11.421 -10.104 -10.364 1.00 76.75 390 ILE A O 1
ATOM 2787 N N . PHE A 1 391 ? -11.321 -7.874 -10.115 1.00 83.44 391 PHE A N 1
ATOM 2788 C CA . PHE A 1 391 ? -11.880 -7.582 -11.436 1.00 83.44 391 PHE A CA 1
ATOM 2789 C C . PHE A 1 391 ? -11.002 -8.167 -12.548 1.00 83.44 391 PHE A C 1
ATOM 2791 O O . PHE A 1 391 ? -11.501 -8.880 -13.416 1.00 83.44 391 PHE A O 1
ATOM 2798 N N . LYS A 1 392 ? -9.681 -7.948 -12.492 1.00 81.12 392 LYS A N 1
ATOM 2799 C CA . LYS A 1 392 ? -8.729 -8.472 -13.487 1.00 81.12 392 LYS A CA 1
ATOM 2800 C C . LYS A 1 392 ? -8.710 -9.995 -13.530 1.00 81.12 392 LYS A C 1
ATOM 2802 O O . LYS A 1 392 ? -8.692 -10.573 -14.612 1.00 81.12 392 LYS A O 1
ATOM 2807 N N . GLN A 1 393 ? -8.730 -10.645 -12.370 1.00 81.06 393 GLN A N 1
ATOM 2808 C CA . GLN A 1 393 ? -8.742 -12.100 -12.273 1.00 81.06 393 GLN A CA 1
ATOM 2809 C C . GLN A 1 393 ? -10.060 -12.679 -12.798 1.00 81.06 393 GLN A C 1
ATOM 2811 O O . GLN A 1 393 ? -10.044 -13.641 -13.562 1.00 81.06 393 GLN A O 1
ATOM 2816 N N . ALA A 1 394 ? -11.200 -12.085 -12.438 1.00 84.88 394 ALA A N 1
ATOM 2817 C CA . ALA A 1 394 ? -12.507 -12.517 -12.922 1.00 84.88 394 ALA A CA 1
ATOM 2818 C C . ALA A 1 394 ? -12.663 -12.293 -14.434 1.00 84.88 394 ALA A C 1
ATOM 2820 O O . ALA A 1 394 ? -13.141 -13.186 -15.132 1.00 84.88 394 ALA A O 1
ATOM 2821 N N . LEU A 1 395 ? -12.199 -11.148 -14.946 1.00 86.00 395 LEU A N 1
ATOM 2822 C CA . LEU A 1 395 ? -12.199 -10.836 -16.373 1.00 86.00 395 LEU A CA 1
ATOM 2823 C C . LEU A 1 395 ? -11.286 -11.794 -17.146 1.00 86.00 395 LEU A C 1
ATOM 2825 O O . LEU A 1 395 ? -11.722 -12.390 -18.125 1.00 86.00 395 LEU A O 1
ATOM 2829 N N . GLY A 1 396 ? -10.051 -11.998 -16.679 1.00 79.75 396 GLY A N 1
ATOM 2830 C CA . GLY A 1 396 ? -9.101 -12.928 -17.290 1.00 79.75 396 GLY A CA 1
ATOM 2831 C C . GLY A 1 396 ? -9.633 -14.360 -17.324 1.00 79.75 396 GLY A C 1
ATOM 2832 O O . GLY A 1 396 ? -9.573 -15.011 -18.363 1.00 79.75 396 GLY A O 1
ATOM 2833 N N . ASN A 1 397 ? -10.240 -14.826 -16.230 1.00 85.25 397 ASN A N 1
ATOM 2834 C CA . ASN A 1 397 ? -10.855 -16.151 -16.163 1.00 85.25 397 ASN A CA 1
ATOM 2835 C C . ASN A 1 397 ? -12.065 -16.294 -17.098 1.00 85.25 397 ASN A C 1
ATOM 2837 O O . ASN A 1 397 ? -12.250 -17.355 -17.689 1.00 85.25 397 ASN A O 1
ATOM 2841 N N . ALA A 1 398 ? -12.901 -15.260 -17.227 1.00 88.69 398 ALA A N 1
ATOM 2842 C CA . ALA A 1 398 ? -14.059 -15.281 -18.118 1.00 88.69 398 ALA A CA 1
ATOM 2843 C C . ALA A 1 398 ? -13.634 -15.268 -19.594 1.00 88.69 398 ALA A C 1
ATOM 2845 O O . ALA A 1 398 ? -14.101 -16.094 -20.377 1.00 88.69 398 ALA A O 1
ATOM 2846 N N . LEU A 1 399 ? -12.681 -14.407 -19.959 1.00 86.06 399 LEU A N 1
ATOM 2847 C CA . LEU A 1 399 ? -12.137 -14.344 -21.317 1.00 86.06 399 LEU A CA 1
ATOM 2848 C C . LEU A 1 399 ? -11.398 -15.635 -21.698 1.00 86.06 399 LEU A C 1
ATOM 2850 O O . LEU A 1 399 ? -11.588 -16.140 -22.799 1.00 86.06 399 LEU A O 1
ATOM 2854 N N . ALA A 1 400 ? -10.629 -16.229 -20.777 1.00 82.62 400 ALA A N 1
ATOM 2855 C CA . ALA A 1 400 ? -9.962 -17.516 -21.000 1.00 82.62 400 ALA A CA 1
ATOM 2856 C C . ALA A 1 400 ? -10.948 -18.677 -21.229 1.00 82.62 400 ALA A C 1
ATOM 2858 O O . ALA A 1 400 ? -10.593 -19.677 -21.847 1.00 82.62 400 ALA A O 1
ATOM 2859 N N . ARG A 1 401 ? -12.194 -18.545 -20.757 1.00 87.69 401 ARG A N 1
ATOM 2860 C CA . ARG A 1 401 ? -13.284 -19.505 -20.995 1.00 87.69 401 ARG A CA 1
ATOM 2861 C C . ARG A 1 401 ? -14.074 -19.219 -22.276 1.00 87.69 401 ARG A C 1
ATOM 2863 O O . ARG A 1 401 ? -15.062 -19.899 -22.528 1.00 87.69 401 ARG A O 1
ATOM 2870 N N . GLY A 1 402 ? -13.666 -18.223 -23.065 1.00 87.25 402 GLY A N 1
ATOM 2871 C CA . GLY A 1 402 ? -14.360 -17.828 -24.291 1.00 87.25 402 GLY A CA 1
ATOM 2872 C C . GLY A 1 402 ? -15.685 -17.101 -24.047 1.00 87.25 402 GLY A C 1
ATOM 2873 O O . GLY A 1 402 ? -16.508 -17.031 -24.955 1.00 87.25 402 GLY A O 1
ATOM 2874 N N . VAL A 1 403 ? -15.911 -16.568 -22.839 1.00 90.94 403 VAL A N 1
ATOM 2875 C CA . VAL A 1 403 ? -17.095 -15.745 -22.555 1.00 90.94 403 VAL A CA 1
ATOM 2876 C C . VAL A 1 403 ? -17.011 -14.465 -23.399 1.00 90.94 403 VAL A C 1
ATOM 2878 O O . VAL A 1 403 ? -15.947 -13.833 -23.415 1.00 90.94 403 VAL A O 1
ATOM 2881 N N . PRO A 1 404 ? -18.095 -14.049 -24.082 1.00 89.06 404 PRO A N 1
ATOM 2882 C CA . PRO A 1 404 ? -18.127 -12.793 -24.824 1.00 89.06 404 PRO A CA 1
ATOM 2883 C C . PRO A 1 404 ? -17.694 -11.613 -23.951 1.00 89.06 404 PRO A C 1
ATOM 2885 O O . PRO A 1 404 ? -18.040 -11.544 -22.773 1.00 89.06 404 PRO A O 1
ATOM 2888 N N . VAL A 1 405 ? -16.954 -10.662 -24.525 1.00 81.75 405 VAL A N 1
ATOM 2889 C CA . VAL A 1 405 ? -16.306 -9.564 -23.780 1.00 81.75 405 VAL A CA 1
ATOM 2890 C C . VAL A 1 405 ? -17.289 -8.800 -22.887 1.00 81.75 405 VAL A C 1
ATOM 2892 O O . VAL A 1 405 ? -16.978 -8.504 -21.736 1.00 81.75 405 VAL A O 1
ATOM 2895 N N . GLU A 1 406 ? -18.488 -8.510 -23.386 1.00 81.75 406 GLU A N 1
ATOM 2896 C CA . GLU A 1 406 ? -19.517 -7.777 -22.640 1.00 81.75 406 GLU A CA 1
ATOM 2897 C C . GLU A 1 406 ? -20.000 -8.550 -21.405 1.00 81.75 406 GLU A C 1
ATOM 2899 O O . GLU A 1 406 ? -20.102 -7.992 -20.309 1.00 81.75 406 GLU A O 1
ATOM 2904 N N . GLU A 1 407 ? -20.222 -9.854 -21.558 1.00 86.50 407 GLU A N 1
ATOM 2905 C CA . GLU A 1 407 ? -20.626 -10.741 -20.470 1.00 86.50 407 GLU A CA 1
ATOM 2906 C C . GLU A 1 407 ? -19.471 -10.981 -19.485 1.00 86.50 407 GLU A C 1
ATOM 2908 O O . GLU A 1 407 ? -19.678 -10.972 -18.271 1.00 86.50 407 GLU A O 1
ATOM 2913 N N . ALA A 1 408 ? -18.235 -11.081 -19.978 1.00 84.50 408 ALA A N 1
ATOM 2914 C CA . ALA A 1 408 ? -17.031 -11.196 -19.160 1.00 84.50 408 ALA A CA 1
ATOM 2915 C C . ALA A 1 408 ? -16.817 -9.952 -18.280 1.00 84.50 408 ALA A C 1
ATOM 2917 O O . ALA A 1 408 ? -16.501 -10.075 -17.094 1.00 84.50 408 ALA A O 1
ATOM 2918 N N . ILE A 1 409 ? -17.056 -8.752 -18.820 1.00 82.12 409 ILE A N 1
ATOM 2919 C CA . ILE A 1 409 ? -17.012 -7.496 -18.058 1.00 82.12 409 ILE A CA 1
ATOM 2920 C C . ILE A 1 409 ? -18.127 -7.462 -17.010 1.00 82.12 409 ILE A C 1
ATOM 2922 O O . ILE A 1 409 ? -17.874 -7.091 -15.862 1.00 82.12 409 ILE A O 1
ATOM 2926 N N . ALA A 1 410 ? -19.352 -7.861 -17.365 1.00 82.19 410 ALA A N 1
ATOM 2927 C CA . ALA A 1 410 ? -20.459 -7.923 -16.413 1.00 82.19 410 ALA A CA 1
ATOM 2928 C C . ALA A 1 410 ? -20.165 -8.900 -15.259 1.00 82.19 410 ALA A C 1
ATOM 2930 O O . ALA A 1 410 ? -20.410 -8.579 -14.092 1.00 82.19 410 ALA A O 1
ATOM 2931 N N . LEU A 1 411 ? -19.579 -10.061 -15.568 1.00 84.50 411 LEU A N 1
ATOM 2932 C CA . LEU A 1 411 ? -19.160 -11.059 -14.587 1.00 84.50 411 LEU A CA 1
ATOM 2933 C C . LEU A 1 411 ? -18.056 -10.517 -13.670 1.00 84.50 411 LEU A C 1
ATOM 2935 O O . LEU A 1 411 ? -18.146 -10.654 -12.449 1.00 84.50 411 LEU A O 1
ATOM 2939 N N . ALA A 1 412 ? -17.053 -9.850 -14.242 1.00 83.06 412 ALA A N 1
ATOM 2940 C CA . ALA A 1 412 ? -15.959 -9.245 -13.494 1.00 83.06 412 ALA A CA 1
ATOM 2941 C C . ALA A 1 412 ? -16.448 -8.139 -12.549 1.00 83.06 412 ALA A C 1
ATOM 2943 O O . ALA A 1 412 ? -16.081 -8.127 -11.374 1.00 83.06 412 ALA A O 1
ATOM 2944 N N . ARG A 1 413 ? -17.363 -7.273 -13.010 1.00 79.88 413 ARG A N 1
ATOM 2945 C CA . ARG A 1 413 ? -18.009 -6.258 -12.159 1.00 79.88 413 ARG A CA 1
ATOM 2946 C C . ARG A 1 413 ? -18.831 -6.882 -11.038 1.00 79.88 413 ARG A C 1
ATOM 2948 O O . ARG A 1 413 ? -18.844 -6.356 -9.930 1.00 79.88 413 ARG A O 1
ATOM 2955 N N . ARG A 1 414 ? -19.521 -7.997 -11.297 1.00 81.06 414 ARG A N 1
ATOM 2956 C CA . ARG A 1 414 ? -20.291 -8.713 -10.269 1.00 81.06 414 ARG A CA 1
ATOM 2957 C C . ARG A 1 414 ? -19.371 -9.340 -9.216 1.00 81.06 414 ARG A C 1
ATOM 2959 O O . ARG A 1 414 ? -19.673 -9.236 -8.032 1.00 81.06 414 ARG A O 1
ATOM 2966 N N . ALA A 1 415 ? -18.252 -9.934 -9.629 1.00 80.75 415 ALA A N 1
ATOM 2967 C CA . ALA A 1 415 ? -17.252 -10.507 -8.726 1.00 80.75 415 ALA A CA 1
ATOM 2968 C C . ALA A 1 415 ? -16.565 -9.439 -7.858 1.00 80.75 415 ALA A C 1
ATOM 2970 O O . ALA A 1 415 ? -16.365 -9.639 -6.660 1.00 80.75 415 ALA A O 1
ATOM 2971 N N . GLU A 1 416 ? -16.256 -8.283 -8.445 1.00 78.94 416 GLU A N 1
ATOM 2972 C CA . GLU A 1 416 ? -15.748 -7.119 -7.721 1.00 78.94 416 GLU A CA 1
ATOM 2973 C C . GLU A 1 416 ? -16.795 -6.570 -6.745 1.00 78.94 416 GLU A C 1
ATOM 2975 O O . GLU A 1 416 ? -16.508 -6.392 -5.566 1.00 78.94 416 GLU A O 1
ATOM 2980 N N . ALA A 1 417 ? -18.040 -6.374 -7.189 1.00 72.38 417 ALA A N 1
ATOM 2981 C CA . ALA A 1 417 ? -19.121 -5.877 -6.340 1.00 72.38 417 ALA A CA 1
ATOM 2982 C C . ALA A 1 417 ? -19.479 -6.821 -5.180 1.00 72.38 417 ALA A C 1
ATOM 2984 O O . ALA A 1 417 ? -19.986 -6.344 -4.164 1.00 72.38 417 ALA A O 1
ATOM 2985 N N . ALA A 1 418 ? -19.238 -8.127 -5.334 1.00 77.56 418 ALA A N 1
ATOM 2986 C CA . ALA A 1 418 ? -19.419 -9.127 -4.285 1.00 77.56 418 ALA A CA 1
ATOM 2987 C C . ALA A 1 418 ? -18.320 -9.071 -3.211 1.00 77.56 418 ALA A C 1
ATOM 2989 O O . ALA A 1 418 ? -18.589 -9.391 -2.060 1.00 77.56 418 ALA A O 1
ATOM 2990 N N . ASN A 1 419 ? -17.108 -8.643 -3.576 1.00 75.50 419 ASN A N 1
ATOM 2991 C CA . ASN A 1 419 ? -15.969 -8.525 -2.659 1.00 75.50 419 ASN A CA 1
ATOM 2992 C C . ASN A 1 419 ? -15.707 -7.087 -2.190 1.00 75.50 419 ASN A C 1
ATOM 2994 O O . ASN A 1 419 ? -14.787 -6.845 -1.413 1.00 75.50 419 ASN A O 1
ATOM 2998 N N . ALA A 1 420 ? -16.484 -6.120 -2.674 1.00 78.12 420 ALA A N 1
ATOM 2999 C CA . ALA A 1 420 ? -16.332 -4.733 -2.282 1.00 78.12 420 ALA A CA 1
ATOM 3000 C C . ALA A 1 420 ? -16.978 -4.476 -0.916 1.00 78.12 420 ALA A C 1
ATOM 3002 O O . ALA A 1 420 ? -18.145 -4.802 -0.678 1.00 78.12 420 ALA A O 1
ATOM 3003 N N . PHE A 1 421 ? -16.231 -3.820 -0.036 1.00 78.38 421 PHE A N 1
ATOM 3004 C CA . PHE A 1 421 ? -16.709 -3.388 1.267 1.00 78.38 421 PHE A CA 1
ATOM 3005 C C . PHE A 1 421 ? -17.709 -2.254 1.104 1.00 78.38 421 PHE A C 1
ATOM 3007 O O . PHE A 1 421 ? -17.495 -1.330 0.319 1.00 78.38 421 PHE A O 1
ATOM 3014 N N . ARG A 1 422 ? -18.808 -2.305 1.857 1.00 83.44 422 ARG A N 1
ATOM 3015 C CA . ARG A 1 422 ? -19.858 -1.289 1.798 1.00 83.44 422 ARG A CA 1
ATOM 3016 C C . ARG A 1 422 ? -19.985 -0.591 3.135 1.00 83.44 422 ARG A C 1
ATOM 3018 O O . ARG A 1 422 ? -20.297 -1.220 4.138 1.00 83.44 422 ARG A O 1
ATOM 3025 N N . TYR A 1 423 ? -19.806 0.719 3.115 1.00 84.38 423 TYR A N 1
ATOM 3026 C CA . TYR A 1 423 ? -20.018 1.579 4.262 1.00 84.38 423 TYR A CA 1
ATOM 3027 C C . TYR A 1 423 ? -21.284 2.417 4.033 1.00 84.38 423 TYR A C 1
ATOM 3029 O O . TYR A 1 423 ? -21.260 3.360 3.234 1.00 84.38 423 TYR A O 1
ATOM 3037 N N . PRO A 1 424 ? -22.429 2.039 4.634 1.00 85.81 424 PRO A N 1
ATOM 3038 C CA . PRO A 1 424 ? -23.672 2.777 4.458 1.00 85.81 424 PRO A CA 1
ATOM 3039 C C . PRO A 1 424 ? -23.556 4.171 5.076 1.00 85.81 424 PRO A C 1
ATOM 3041 O O . PRO A 1 424 ? -22.963 4.347 6.139 1.00 85.81 424 PRO A O 1
ATOM 3044 N N . LEU A 1 425 ? -24.149 5.170 4.423 1.00 85.62 425 LEU A N 1
ATOM 3045 C CA . LEU A 1 425 ? -24.229 6.503 5.006 1.00 85.62 425 LEU A CA 1
ATOM 3046 C C . LEU A 1 425 ? -25.062 6.494 6.298 1.00 85.62 425 LEU A C 1
ATOM 3048 O O . LEU A 1 425 ? -26.060 5.767 6.381 1.00 85.62 425 LEU A O 1
ATOM 3052 N N . PRO A 1 426 ? -24.741 7.368 7.271 1.00 84.94 426 PRO A N 1
ATOM 3053 C CA . PRO A 1 426 ? -25.608 7.613 8.415 1.00 84.94 426 PRO A CA 1
ATOM 3054 C C . PRO A 1 426 ? -27.037 7.931 7.960 1.00 84.94 426 PRO A C 1
ATOM 3056 O O . PRO A 1 426 ? -27.238 8.682 7.001 1.00 84.94 426 PRO A O 1
ATOM 3059 N N . GLN A 1 427 ? -28.046 7.392 8.652 1.00 81.81 427 GLN A N 1
ATOM 3060 C CA . GLN A 1 427 ? -29.449 7.528 8.235 1.00 81.81 427 GLN A CA 1
ATOM 3061 C C . GLN A 1 427 ? -29.903 8.990 8.078 1.00 81.81 427 GLN A C 1
ATOM 3063 O O . GLN A 1 427 ? -30.751 9.280 7.235 1.00 81.81 427 GLN A O 1
ATOM 3068 N N . SER A 1 428 ? -29.334 9.914 8.856 1.00 81.94 428 SER A N 1
ATOM 3069 C CA . SER A 1 428 ? -29.563 11.359 8.736 1.00 81.94 428 SER A CA 1
ATOM 3070 C C . SER A 1 428 ? -29.161 11.895 7.356 1.00 81.94 428 SER A C 1
ATOM 3072 O O . SER A 1 428 ? -29.953 12.581 6.716 1.00 81.94 428 SER A O 1
ATOM 3074 N N . LEU A 1 429 ? -27.986 11.508 6.855 1.00 81.25 429 LEU A N 1
ATOM 3075 C CA . LEU A 1 429 ? -27.498 11.832 5.510 1.00 81.25 429 LEU A CA 1
ATOM 3076 C C . LEU A 1 429 ? -28.267 11.088 4.421 1.00 81.25 429 LEU A C 1
ATOM 3078 O O . LEU A 1 429 ? -28.662 11.677 3.416 1.00 81.25 429 LEU A O 1
ATOM 3082 N N . ALA A 1 430 ? -28.522 9.795 4.628 1.00 83.19 430 ALA A N 1
ATOM 3083 C CA . ALA A 1 430 ? -29.226 8.969 3.656 1.00 83.19 430 ALA A CA 1
ATOM 3084 C C . ALA A 1 430 ? -30.639 9.503 3.358 1.00 83.19 430 ALA A C 1
ATOM 3086 O O . ALA A 1 430 ? -31.102 9.399 2.220 1.00 83.19 430 ALA A O 1
ATOM 3087 N N . LYS A 1 431 ? -31.316 10.103 4.349 1.00 81.44 431 LYS A N 1
ATOM 3088 C CA . LYS A 1 431 ? -32.626 10.753 4.177 1.00 81.44 431 LYS A CA 1
ATOM 3089 C C . LYS A 1 431 ? -32.545 12.010 3.309 1.00 81.44 431 LYS A C 1
ATOM 3091 O O . LYS A 1 431 ? -33.409 12.183 2.452 1.00 81.44 431 LYS A O 1
ATOM 3096 N N . LEU A 1 432 ? -31.494 12.818 3.455 1.00 77.75 432 LEU A N 1
ATOM 3097 C CA . LEU A 1 432 ? -31.289 14.053 2.681 1.00 77.75 432 LEU A CA 1
ATOM 3098 C C . LEU A 1 432 ? -31.042 13.789 1.187 1.00 77.75 432 LEU A C 1
ATOM 3100 O O . LEU A 1 432 ? -31.444 14.585 0.341 1.00 77.75 432 LEU A O 1
ATOM 3104 N N . ILE A 1 433 ? -30.434 12.648 0.853 1.00 77.00 433 ILE A N 1
ATOM 3105 C CA . ILE A 1 433 ? -30.156 12.245 -0.537 1.00 77.00 433 ILE A CA 1
ATOM 3106 C C . ILE A 1 433 ? -31.432 11.801 -1.274 1.00 77.00 433 ILE A C 1
ATOM 3108 O O . ILE A 1 433 ? -31.505 11.881 -2.495 1.00 77.00 433 ILE A O 1
ATOM 3112 N N . THR A 1 434 ? -32.470 11.369 -0.552 1.00 65.50 434 THR A N 1
ATOM 3113 C CA . THR A 1 434 ? -33.713 10.831 -1.142 1.00 65.50 434 THR A CA 1
ATOM 3114 C C . THR A 1 434 ? -34.598 11.879 -1.817 1.00 65.50 434 THR A C 1
ATOM 3116 O O . THR A 1 434 ? -35.499 11.504 -2.560 1.00 65.50 434 THR A O 1
ATOM 3119 N N . SER A 1 435 ? -34.377 13.169 -1.554 1.00 56.47 435 SER A N 1
ATOM 3120 C CA . SER A 1 435 ? -35.403 14.184 -1.812 1.00 56.47 435 SER A CA 1
ATOM 3121 C C . SER A 1 435 ? -35.249 14.974 -3.106 1.00 56.47 435 SER A C 1
ATOM 3123 O O . SER A 1 435 ? -36.166 15.712 -3.451 1.00 56.47 435 SER A O 1
ATOM 3125 N N . SER A 1 436 ? -34.144 14.875 -3.853 1.00 51.19 436 SER A N 1
ATOM 3126 C CA . SER A 1 436 ? -34.015 15.737 -5.038 1.00 51.19 436 SER A CA 1
ATOM 3127 C C . SER A 1 436 ? -32.908 15.318 -5.996 1.00 51.19 436 SER A C 1
ATOM 3129 O O . SER A 1 436 ? -31.954 14.654 -5.602 1.00 51.19 436 SER A O 1
ATOM 3131 N N . ARG A 1 437 ? -33.031 15.782 -7.248 1.00 58.25 437 ARG A N 1
ATOM 3132 C CA . ARG A 1 437 ? -32.048 15.777 -8.354 1.00 58.25 437 ARG A CA 1
ATOM 3133 C C . ARG A 1 437 ? -30.735 16.517 -8.012 1.00 58.25 437 ARG A C 1
ATOM 3135 O O . ARG A 1 437 ? -30.156 17.197 -8.854 1.00 58.25 437 ARG A O 1
ATOM 3142 N N . ASN A 1 438 ? -30.307 16.466 -6.757 1.00 64.44 438 ASN A N 1
ATOM 3143 C CA . ASN A 1 438 ? -29.187 17.215 -6.230 1.00 64.44 438 ASN A CA 1
ATOM 3144 C C . ASN A 1 438 ? -27.899 16.543 -6.679 1.00 64.44 438 ASN A C 1
ATOM 3146 O O . ASN A 1 438 ? -27.707 15.341 -6.498 1.00 64.44 438 ASN A O 1
ATOM 3150 N N . LYS A 1 439 ? -27.009 17.345 -7.260 1.00 75.19 439 LYS A N 1
ATOM 3151 C CA . LYS A 1 439 ? -25.656 16.926 -7.596 1.00 75.19 439 LYS A CA 1
ATOM 3152 C C . LYS A 1 439 ? -24.932 16.603 -6.288 1.00 75.19 439 LYS A C 1
ATOM 3154 O O . LYS A 1 439 ? -24.637 17.507 -5.510 1.00 75.19 439 LYS A O 1
ATOM 3159 N N . VAL A 1 440 ? -24.721 15.315 -6.031 1.00 82.81 440 VAL A N 1
ATOM 3160 C CA . VAL A 1 440 ? -23.906 14.849 -4.909 1.00 82.81 440 VAL A CA 1
ATOM 3161 C C . VAL A 1 440 ? -22.457 14.928 -5.351 1.00 82.81 440 VAL A C 1
ATOM 3163 O O . VAL A 1 440 ? -22.072 14.281 -6.324 1.00 82.81 440 VAL A O 1
ATOM 3166 N N . GLU A 1 441 ? -21.664 15.728 -4.653 1.00 87.06 441 GLU A N 1
ATOM 3167 C CA . GLU A 1 441 ? -20.225 15.783 -4.870 1.00 87.06 441 GLU A CA 1
ATOM 3168 C C . GLU A 1 441 ? -19.531 15.194 -3.651 1.00 87.06 441 GLU A C 1
ATOM 3170 O O . GLU A 1 441 ? -19.870 15.519 -2.513 1.00 87.06 441 GLU A O 1
ATOM 3175 N N . VAL A 1 442 ? -18.592 14.283 -3.889 1.00 88.00 442 VAL A N 1
ATOM 3176 C CA . VAL A 1 442 ? -17.873 13.607 -2.816 1.00 88.00 442 VAL A CA 1
ATOM 3177 C C . VAL A 1 442 ? -16.385 13.765 -3.047 1.00 88.00 442 VAL A C 1
ATOM 3179 O O . VAL A 1 442 ? -15.863 13.362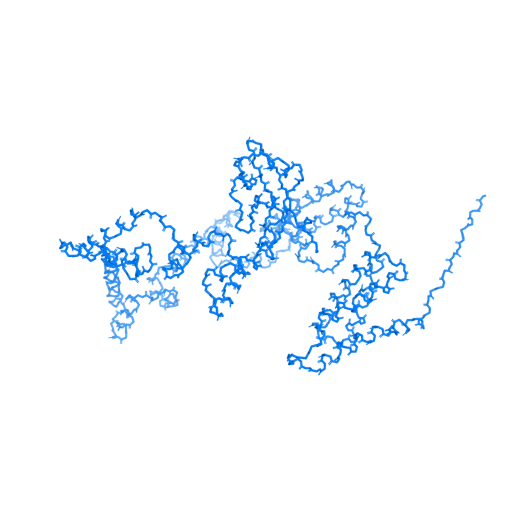 -4.086 1.00 88.00 442 VAL A O 1
ATOM 3182 N N . THR A 1 443 ? -15.714 14.363 -2.075 1.00 90.31 443 THR A N 1
ATOM 3183 C CA . THR A 1 443 ? -14.284 14.668 -2.122 1.00 90.31 443 THR A CA 1
ATOM 3184 C C . THR A 1 443 ? -13.602 14.220 -0.838 1.00 90.31 443 THR A C 1
ATOM 3186 O O . THR A 1 443 ? -14.252 13.850 0.140 1.00 90.31 443 THR A O 1
ATOM 3189 N N . THR A 1 444 ? -12.275 14.207 -0.833 1.00 89.19 444 THR A N 1
ATOM 3190 C CA . THR A 1 444 ? -11.493 14.080 0.398 1.00 89.19 444 THR A CA 1
ATOM 3191 C C . THR A 1 444 ? -11.572 15.372 1.217 1.00 89.19 444 THR A C 1
ATOM 3193 O O . THR A 1 444 ? -11.994 16.420 0.725 1.00 89.19 444 THR A O 1
ATOM 3196 N N . ASP A 1 445 ? -11.115 15.327 2.465 1.00 87.00 445 ASP A N 1
ATOM 3197 C CA . ASP A 1 445 ? -10.919 16.509 3.319 1.00 87.00 445 ASP A CA 1
ATOM 3198 C C . ASP A 1 445 ? -10.096 17.639 2.668 1.00 87.00 445 ASP A C 1
ATOM 3200 O O . ASP A 1 445 ? -10.345 18.822 2.885 1.00 87.00 445 ASP A O 1
ATOM 3204 N N . SER A 1 446 ? -9.153 17.258 1.814 1.00 83.69 446 SER A N 1
ATOM 3205 C CA . SER A 1 446 ? -8.285 18.114 1.008 1.00 83.69 446 SER A CA 1
ATOM 3206 C C . SER A 1 446 ? -8.953 18.643 -0.268 1.00 83.69 446 SER A C 1
ATOM 3208 O O . SER A 1 446 ? -8.311 19.349 -1.044 1.00 83.69 446 SER A O 1
ATOM 3210 N N . GLY A 1 447 ? -10.220 18.296 -0.516 1.00 85.38 447 GLY A N 1
ATOM 3211 C CA . GLY A 1 447 ? -10.968 18.685 -1.713 1.00 85.38 447 GLY A CA 1
ATOM 3212 C C . GLY A 1 447 ? -10.558 17.935 -2.983 1.00 85.38 447 GLY A C 1
ATOM 3213 O O . GLY A 1 447 ? -11.003 18.294 -4.071 1.00 85.38 447 GLY A O 1
ATOM 3214 N N . LYS A 1 448 ? -9.719 16.898 -2.869 1.00 88.31 448 LYS A N 1
ATOM 3215 C CA . LYS A 1 448 ? -9.322 16.045 -3.995 1.00 88.31 448 LYS A CA 1
ATOM 3216 C C . LYS A 1 448 ? -10.435 15.035 -4.309 1.00 88.31 448 LYS A C 1
ATOM 3218 O O . LYS A 1 448 ? -11.250 14.733 -3.432 1.00 88.31 448 LYS A O 1
ATOM 3223 N N . PRO A 1 449 ? -10.496 14.494 -5.540 1.00 88.56 449 PRO A N 1
ATOM 3224 C CA . PRO A 1 449 ? -11.385 13.376 -5.832 1.00 88.56 449 PRO A CA 1
ATOM 3225 C C . PRO A 1 449 ? -11.072 12.187 -4.917 1.00 88.56 449 PRO A C 1
ATOM 3227 O O . PRO A 1 449 ? -9.941 12.030 -4.445 1.00 88.56 449 PRO A O 1
ATOM 3230 N N . LEU A 1 450 ? -12.081 11.350 -4.672 1.00 86.62 450 LEU A N 1
ATOM 3231 C CA . LEU A 1 450 ? -11.894 10.126 -3.900 1.00 86.62 450 LEU A CA 1
ATOM 3232 C C . LEU A 1 450 ? -10.804 9.242 -4.536 1.00 86.62 450 LEU A C 1
ATOM 3234 O O . LEU A 1 450 ? -10.696 9.191 -5.767 1.00 86.62 450 LEU A O 1
ATOM 3238 N N . PRO A 1 451 ? -10.004 8.529 -3.724 1.00 86.19 451 PRO A N 1
ATOM 3239 C CA . PRO A 1 451 ? -9.067 7.541 -4.240 1.00 86.19 451 PRO A CA 1
ATOM 3240 C C . PRO A 1 451 ? -9.780 6.495 -5.102 1.00 86.19 451 PRO A C 1
ATOM 3242 O O . PRO A 1 451 ? -10.906 6.117 -4.800 1.00 86.19 451 PRO A O 1
ATOM 3245 N N . ALA A 1 452 ? -9.112 5.957 -6.124 1.00 81.94 452 ALA A N 1
ATOM 3246 C CA . ALA A 1 452 ? -9.723 4.994 -7.051 1.00 81.94 452 ALA A CA 1
ATOM 3247 C C . ALA A 1 452 ? -10.273 3.718 -6.375 1.00 81.94 452 ALA A C 1
ATOM 3249 O O . ALA A 1 452 ? -11.156 3.065 -6.925 1.00 81.94 452 ALA A O 1
ATOM 3250 N N . TRP A 1 453 ? -9.772 3.382 -5.182 1.00 83.50 453 TRP A N 1
ATOM 3251 C CA . TRP A 1 453 ? -10.237 2.260 -4.364 1.00 83.50 453 TRP A CA 1
ATOM 3252 C C . TRP A 1 453 ? -11.531 2.555 -3.584 1.00 83.50 453 TRP A C 1
ATOM 3254 O O . TRP A 1 453 ? -12.118 1.630 -3.031 1.00 83.50 453 TRP A O 1
ATOM 3264 N N . LEU A 1 454 ? -12.003 3.808 -3.529 1.00 85.94 454 LEU A N 1
ATOM 3265 C CA . LEU A 1 454 ? -13.200 4.226 -2.795 1.00 85.94 454 LEU A CA 1
ATOM 3266 C C . LEU A 1 454 ? -14.156 5.013 -3.696 1.00 85.94 454 LEU A C 1
ATOM 3268 O O . LEU A 1 454 ? -13.815 6.071 -4.217 1.00 85.94 454 LEU A O 1
ATOM 3272 N N . ARG A 1 455 ? -15.400 4.549 -3.817 1.00 85.38 455 ARG A N 1
ATOM 3273 C CA . ARG A 1 455 ? -16.443 5.241 -4.587 1.00 85.38 455 ARG A CA 1
ATOM 3274 C C . ARG A 1 455 ? -17.703 5.447 -3.773 1.00 85.38 455 ARG A C 1
ATOM 3276 O O . ARG A 1 455 ? -18.002 4.673 -2.871 1.00 85.38 455 ARG A O 1
ATOM 3283 N N . PHE A 1 456 ? -18.476 6.457 -4.139 1.00 85.81 456 PHE A N 1
ATOM 3284 C CA . PHE A 1 456 ? -19.809 6.660 -3.595 1.00 85.81 456 PHE A CA 1
ATOM 3285 C C . PHE A 1 456 ? -20.861 6.092 -4.555 1.00 85.81 456 PHE A C 1
ATOM 3287 O O . PHE A 1 456 ? -20.922 6.489 -5.718 1.00 85.81 456 PHE A O 1
ATOM 3294 N N . ASP A 1 457 ? -21.675 5.152 -4.079 1.00 84.38 457 ASP A N 1
ATOM 3295 C CA . ASP A 1 457 ? -22.816 4.607 -4.809 1.00 84.38 457 ASP A CA 1
ATOM 3296 C C . ASP A 1 457 ? -24.098 5.295 -4.331 1.00 84.38 457 ASP A C 1
ATOM 3298 O O . ASP A 1 457 ? -24.576 5.083 -3.212 1.00 84.38 457 ASP A O 1
ATOM 3302 N N . ILE A 1 458 ? -24.655 6.138 -5.201 1.00 82.38 458 ILE A N 1
ATOM 3303 C CA . ILE A 1 458 ? -25.865 6.909 -4.909 1.00 82.38 458 ILE A CA 1
ATOM 3304 C C . ILE A 1 458 ? -27.106 6.020 -4.776 1.00 82.38 458 ILE A C 1
ATOM 3306 O O . ILE A 1 458 ? -28.004 6.345 -4.001 1.00 82.38 458 ILE A O 1
ATOM 3310 N N . SER A 1 459 ? -27.150 4.893 -5.495 1.00 80.19 459 SER A N 1
ATOM 3311 C CA . SER A 1 459 ? -28.310 4.000 -5.516 1.00 80.19 459 SER A CA 1
ATOM 3312 C C . SER A 1 459 ? -28.451 3.255 -4.192 1.00 80.19 459 SER A C 1
ATOM 3314 O O . SER A 1 459 ? -29.543 3.185 -3.629 1.00 80.19 459 SER A O 1
ATOM 3316 N N . SER A 1 460 ? -27.328 2.785 -3.641 1.00 82.12 460 SER A N 1
ATOM 3317 C CA . SER A 1 460 ? -27.296 2.130 -2.334 1.00 82.12 460 SER A CA 1
ATOM 3318 C C . SER A 1 460 ? -27.081 3.103 -1.174 1.00 82.12 460 SER A C 1
ATOM 3320 O O . SER A 1 460 ? -27.186 2.689 -0.023 1.00 82.12 460 SER A O 1
ATOM 3322 N N . LYS A 1 461 ? -26.778 4.380 -1.455 1.00 87.69 461 LYS A N 1
ATOM 3323 C CA . LYS A 1 461 ? -26.400 5.407 -0.467 1.00 87.69 461 LYS A CA 1
ATOM 3324 C C . LYS A 1 461 ? -25.241 4.945 0.423 1.00 87.69 461 LYS A C 1
ATOM 3326 O O . LYS A 1 461 ? -25.249 5.150 1.638 1.00 87.69 461 LYS A O 1
ATOM 3331 N N . SER A 1 462 ? -24.245 4.315 -0.193 1.00 85.75 462 SER A N 1
ATOM 3332 C CA . SER A 1 462 ? -23.101 3.728 0.508 1.00 85.75 462 SER A CA 1
ATOM 3333 C C . SER A 1 462 ? -21.803 4.087 -0.185 1.00 85.75 462 SER A C 1
ATOM 3335 O O . SER A 1 462 ? -21.745 4.209 -1.407 1.00 85.75 462 SER A O 1
ATOM 3337 N N . PHE A 1 463 ? -20.734 4.172 0.592 1.00 86.81 463 PHE A N 1
ATOM 3338 C CA . PHE A 1 463 ? -19.394 4.075 0.047 1.00 86.81 463 PHE A CA 1
ATOM 3339 C C . PHE A 1 463 ? -19.074 2.619 -0.253 1.00 86.81 463 PHE A C 1
ATOM 3341 O O . PHE A 1 463 ? -19.357 1.737 0.553 1.00 86.81 463 PHE A O 1
ATOM 3348 N N . VAL A 1 464 ? -18.503 2.373 -1.421 1.00 84.88 464 VAL A N 1
ATOM 3349 C CA . VAL A 1 464 ? -18.048 1.065 -1.864 1.00 84.88 464 VAL A CA 1
ATOM 3350 C C . VAL A 1 464 ? -16.532 1.139 -1.975 1.00 84.88 464 VAL A C 1
ATOM 3352 O O . VAL A 1 464 ? -16.014 1.920 -2.773 1.00 84.88 464 VAL A O 1
ATOM 3355 N N . ALA A 1 465 ? -15.833 0.368 -1.151 1.00 84.12 465 ALA A N 1
ATOM 3356 C CA . ALA A 1 465 ? -14.383 0.290 -1.142 1.00 84.12 465 ALA A CA 1
ATOM 3357 C C . ALA A 1 465 ? -13.930 -1.062 -1.703 1.00 84.12 465 ALA A C 1
ATOM 3359 O O . ALA A 1 465 ? -14.417 -2.107 -1.277 1.00 84.12 465 ALA A O 1
ATOM 3360 N N . ALA A 1 466 ? -12.997 -1.053 -2.646 1.00 79.44 466 ALA A N 1
ATOM 3361 C CA . ALA A 1 466 ? -12.391 -2.252 -3.210 1.00 79.44 466 ALA A CA 1
ATOM 3362 C C . ALA A 1 466 ? -10.872 -2.147 -3.070 1.00 79.44 466 ALA A C 1
ATOM 3364 O O . ALA A 1 466 ? -10.300 -1.136 -3.457 1.00 79.44 466 ALA A O 1
ATOM 3365 N N . GLU A 1 467 ? -10.232 -3.185 -2.524 1.00 75.69 467 GLU A N 1
ATOM 3366 C CA . GLU A 1 467 ? -8.766 -3.257 -2.385 1.00 75.69 467 GLU A CA 1
ATOM 3367 C C . GLU A 1 467 ? -8.159 -2.073 -1.628 1.00 75.69 467 GLU A C 1
ATOM 3369 O O . GLU A 1 467 ? -7.255 -1.389 -2.105 1.00 75.69 467 GLU A O 1
ATOM 3374 N N . VAL A 1 468 ? -8.674 -1.839 -0.420 1.00 80.88 468 VAL A N 1
ATOM 3375 C CA . VAL A 1 468 ? -8.159 -0.814 0.490 1.00 80.88 468 VAL A CA 1
ATOM 3376 C C . VAL A 1 468 ? -6.670 -1.080 0.765 1.00 80.88 468 VAL A C 1
ATOM 3378 O O . VAL A 1 468 ? -6.342 -2.135 1.316 1.00 80.88 468 VAL A O 1
ATOM 3381 N N . PRO A 1 469 ? -5.753 -0.161 0.407 1.00 79.25 469 PRO A N 1
ATOM 3382 C CA . PRO A 1 469 ? -4.337 -0.339 0.704 1.00 79.25 469 PRO A CA 1
ATOM 3383 C C . PRO A 1 469 ? -4.085 -0.370 2.217 1.00 79.25 469 PRO A C 1
ATOM 3385 O O . PRO A 1 469 ? -4.732 0.348 2.983 1.00 79.25 469 PRO A O 1
ATOM 3388 N N . SER A 1 470 ? -3.107 -1.163 2.660 1.00 75.25 470 SER A N 1
ATOM 3389 C CA . SER A 1 470 ? -2.703 -1.208 4.070 1.00 75.25 470 SER A CA 1
ATOM 3390 C C . SER A 1 470 ? -2.281 0.185 4.555 1.00 75.25 470 SER A C 1
ATOM 3392 O O . SER A 1 470 ? -1.381 0.790 3.973 1.00 75.25 470 SER A O 1
ATOM 3394 N N . GLY A 1 471 ? -2.925 0.691 5.611 1.00 82.06 471 GLY A N 1
ATOM 3395 C CA . GLY A 1 471 ? -2.678 2.034 6.151 1.00 82.06 471 GLY A CA 1
ATOM 3396 C C . GLY A 1 471 ? -3.401 3.178 5.426 1.00 82.06 471 GLY A C 1
ATOM 3397 O O . GLY A 1 471 ? -3.172 4.335 5.762 1.00 82.06 471 GLY A O 1
ATOM 3398 N N . ALA A 1 472 ? -4.281 2.891 4.456 1.00 84.12 472 ALA A N 1
ATOM 3399 C CA . ALA A 1 472 ? -5.086 3.918 3.779 1.00 84.12 472 ALA A CA 1
ATOM 3400 C C . ALA A 1 472 ? -6.257 4.453 4.625 1.00 84.12 472 ALA A C 1
ATOM 3402 O O . ALA A 1 472 ? -6.891 5.438 4.247 1.00 84.12 472 ALA A O 1
ATOM 3403 N N . LEU A 1 473 ? -6.557 3.797 5.748 1.00 84.12 473 LEU A N 1
ATOM 3404 C CA . LEU A 1 473 ? -7.572 4.204 6.713 1.00 84.12 473 LEU A CA 1
ATOM 3405 C C . LEU A 1 473 ? -6.906 4.699 8.008 1.00 84.12 473 LEU A C 1
ATOM 3407 O O . LEU A 1 473 ? -5.848 4.182 8.373 1.00 84.12 473 LEU A O 1
ATOM 3411 N N . PRO A 1 474 ? -7.524 5.653 8.730 1.00 86.00 474 PRO A N 1
ATOM 3412 C CA . PRO A 1 474 ? -8.830 6.261 8.459 1.00 86.00 474 PRO A CA 1
ATOM 3413 C C . PRO A 1 474 ? -8.792 7.311 7.337 1.00 86.00 474 PRO A C 1
ATOM 3415 O O . PRO A 1 474 ? -7.845 8.087 7.235 1.00 86.00 474 PRO A O 1
ATOM 3418 N N . LEU A 1 475 ? -9.842 7.358 6.511 1.00 87.81 475 LEU A N 1
ATOM 3419 C CA . LEU A 1 475 ? -9.997 8.354 5.446 1.00 87.81 475 LEU A CA 1
ATOM 3420 C C . LEU A 1 475 ? -11.194 9.259 5.743 1.00 87.81 475 LEU A C 1
ATOM 3422 O O . LEU A 1 475 ? -12.304 8.776 5.956 1.00 87.81 475 LEU A O 1
ATOM 3426 N N . ARG A 1 476 ? -10.993 10.575 5.682 1.00 88.75 476 ARG A N 1
ATOM 3427 C CA . ARG A 1 476 ? -12.064 11.560 5.841 1.00 88.75 476 ARG A CA 1
ATOM 3428 C C . ARG A 1 476 ? -12.632 11.976 4.485 1.00 88.75 476 ARG A C 1
ATOM 3430 O O . ARG A 1 476 ? -11.937 12.586 3.672 1.00 88.75 476 ARG A O 1
ATOM 3437 N N . ALA A 1 477 ? -13.902 11.659 4.254 1.00 87.94 477 ALA A N 1
ATOM 3438 C CA . ALA A 1 477 ? -14.651 12.049 3.065 1.00 87.94 477 ALA A CA 1
ATOM 3439 C C . ALA A 1 477 ? -15.604 13.209 3.385 1.00 87.94 477 ALA A C 1
ATOM 3441 O O . ALA A 1 477 ? -16.265 13.222 4.422 1.00 87.94 477 ALA A O 1
ATOM 3442 N N . ILE A 1 478 ? -15.697 14.175 2.476 1.00 88.62 478 ILE A N 1
ATOM 3443 C CA . ILE A 1 478 ? -16.667 15.264 2.519 1.00 88.62 478 ILE A CA 1
ATOM 3444 C C . ILE A 1 478 ? -17.742 14.977 1.478 1.00 88.62 478 ILE A C 1
ATOM 3446 O O . ILE A 1 478 ? -17.463 14.905 0.283 1.00 88.62 478 ILE A O 1
ATOM 3450 N N . VAL A 1 479 ? -18.985 14.844 1.933 1.00 87.56 479 VAL A N 1
ATOM 3451 C CA . VAL A 1 479 ? -20.163 14.742 1.070 1.00 87.56 479 VAL A CA 1
ATOM 3452 C C . VAL A 1 479 ? -20.812 16.120 1.001 1.00 87.56 479 VAL A C 1
ATOM 3454 O O . VAL A 1 479 ? -21.303 16.633 2.008 1.00 87.56 479 VAL A O 1
ATOM 3457 N N . ALA A 1 480 ? -20.803 16.733 -0.179 1.00 86.00 480 ALA A N 1
ATOM 3458 C CA . ALA A 1 480 ? -21.462 18.001 -0.449 1.00 86.00 480 ALA A CA 1
ATOM 3459 C C . ALA A 1 480 ? -22.833 17.763 -1.103 1.00 86.00 480 ALA A C 1
ATOM 3461 O O . ALA A 1 480 ? -22.941 17.165 -2.175 1.00 86.00 480 ALA A O 1
ATOM 3462 N N . LEU A 1 481 ? -23.887 18.248 -0.446 1.00 85.44 481 LEU A N 1
ATOM 3463 C CA . LEU A 1 481 ? -25.281 18.166 -0.880 1.00 85.44 481 LEU A CA 1
ATOM 3464 C C . LEU A 1 481 ? -25.868 19.575 -0.908 1.00 85.44 481 LEU A C 1
ATOM 3466 O O . LEU A 1 481 ? -26.050 20.186 0.141 1.00 85.44 481 LEU A O 1
ATOM 3470 N N . SER A 1 482 ? -26.157 20.106 -2.098 1.00 78.44 482 SER A N 1
ATOM 3471 C CA . SER A 1 482 ? -26.812 21.418 -2.265 1.00 78.44 482 SER A CA 1
ATOM 3472 C C . SER A 1 482 ? -26.155 22.555 -1.460 1.00 78.44 482 SER A C 1
ATOM 3474 O O . SER A 1 482 ? -26.837 23.389 -0.872 1.00 78.44 482 SER A O 1
ATOM 3476 N N . GLY A 1 483 ? -24.819 22.563 -1.401 1.00 76.06 483 GLY A N 1
ATOM 3477 C CA . GLY A 1 483 ? -24.031 23.552 -0.655 1.00 76.06 483 GLY A CA 1
ATOM 3478 C C . GLY A 1 483 ? -23.785 23.221 0.823 1.00 76.06 483 GLY A C 1
ATOM 3479 O O . GLY A 1 483 ? -22.943 23.863 1.445 1.00 76.06 483 GLY A O 1
ATOM 3480 N N . GLN A 1 484 ? -24.436 22.199 1.386 1.00 81.62 484 GLN A N 1
ATOM 3481 C CA . GLN A 1 484 ? -24.132 21.687 2.725 1.00 81.62 484 GLN A CA 1
ATOM 3482 C C . GLN A 1 484 ? -23.033 20.629 2.657 1.00 81.62 484 GLN A C 1
ATOM 3484 O O . GLN A 1 484 ? -23.086 19.731 1.819 1.00 81.62 484 GLN A O 1
ATOM 3489 N N . ARG A 1 485 ? -22.039 20.728 3.542 1.00 86.69 485 ARG A N 1
ATOM 3490 C CA . ARG A 1 485 ? -20.913 19.793 3.623 1.00 86.69 485 ARG A CA 1
ATOM 3491 C C . ARG A 1 485 ? -21.035 18.933 4.869 1.00 86.69 485 ARG A C 1
ATOM 3493 O O . ARG A 1 485 ? -21.148 19.458 5.972 1.00 86.69 485 ARG A O 1
ATOM 3500 N N . PHE A 1 486 ? -20.955 17.626 4.677 1.00 85.62 486 PHE A N 1
ATOM 3501 C CA . PHE A 1 486 ? -20.932 16.650 5.751 1.00 85.62 486 PHE A CA 1
ATOM 3502 C C . PHE A 1 486 ? -19.599 15.920 5.753 1.00 85.62 486 PHE A C 1
ATOM 3504 O O . PHE A 1 486 ? -19.173 15.407 4.720 1.00 85.62 486 PHE A O 1
ATOM 3511 N N . THR A 1 487 ? -18.965 15.856 6.916 1.00 87.31 487 THR A N 1
ATOM 3512 C CA . THR A 1 487 ? -17.709 15.133 7.108 1.00 87.31 487 THR A CA 1
ATOM 3513 C C . THR A 1 487 ? -18.004 13.721 7.590 1.00 87.31 487 THR A C 1
ATOM 3515 O O . THR A 1 487 ? -18.773 13.534 8.532 1.00 87.31 487 THR A O 1
ATOM 3518 N N . LEU A 1 488 ? -17.389 12.736 6.948 1.00 84.00 488 LEU A N 1
ATOM 3519 C CA . LEU A 1 488 ? -17.535 11.324 7.259 1.00 84.00 488 LEU A CA 1
ATOM 3520 C C . LEU A 1 488 ? -16.154 10.695 7.426 1.00 84.00 488 LEU A C 1
ATOM 3522 O O . LEU A 1 488 ? -15.344 10.728 6.501 1.00 84.00 488 LEU A O 1
ATOM 3526 N N . ASP A 1 489 ? -15.905 10.099 8.587 1.00 85.38 489 ASP A N 1
ATOM 3527 C CA . ASP A 1 489 ? -14.678 9.348 8.838 1.00 85.38 489 ASP A CA 1
ATOM 3528 C C . ASP A 1 489 ? -14.909 7.872 8.480 1.00 85.38 489 ASP A C 1
ATOM 3530 O O . ASP A 1 489 ? -15.640 7.146 9.155 1.00 85.38 489 ASP A O 1
ATOM 3534 N N . VAL A 1 490 ? -14.290 7.425 7.388 1.00 80.56 490 VAL A N 1
ATOM 3535 C CA . VAL A 1 490 ? -14.270 6.023 6.965 1.00 80.56 490 VAL A CA 1
ATOM 3536 C C . VAL A 1 490 ? -13.165 5.326 7.758 1.00 80.56 490 VAL A C 1
ATOM 3538 O O . VAL A 1 490 ? -11.980 5.592 7.552 1.00 80.56 490 VAL A O 1
ATOM 3541 N N . THR A 1 491 ? -13.549 4.464 8.700 1.00 79.06 491 THR A N 1
ATOM 3542 C CA . THR A 1 491 ? -12.636 3.749 9.607 1.00 79.06 491 THR A CA 1
ATOM 3543 C C . THR A 1 491 ? -12.790 2.234 9.466 1.00 79.06 491 THR A C 1
ATOM 3545 O O . THR A 1 491 ? -13.843 1.736 9.070 1.00 79.06 491 THR A O 1
ATOM 3548 N N . GLU A 1 492 ? -11.738 1.490 9.812 1.00 66.38 492 GLU A N 1
ATOM 3549 C CA . GLU A 1 492 ? -11.713 0.019 9.766 1.00 66.38 492 GLU A CA 1
ATOM 3550 C C . GLU A 1 492 ? -12.712 -0.620 10.745 1.00 66.38 492 GLU A C 1
ATOM 3552 O O . GLU A 1 492 ? -13.345 -1.622 10.432 1.00 66.38 492 GLU A O 1
ATOM 3557 N N . GLY A 1 493 ? -12.952 0.014 11.899 1.00 56.84 493 GLY A N 1
ATOM 3558 C CA . GLY A 1 493 ? -13.887 -0.478 12.918 1.00 56.84 493 GLY A CA 1
ATOM 3559 C C . GLY A 1 493 ? -15.365 -0.441 12.516 1.00 56.84 493 GLY A C 1
ATOM 3560 O O . GLY A 1 493 ? -16.192 -1.038 13.198 1.00 56.84 493 GLY A O 1
ATOM 3561 N N . ALA A 1 494 ? -15.708 0.238 11.420 1.00 54.06 494 ALA A N 1
ATOM 3562 C CA . ALA A 1 494 ? -17.062 0.231 10.882 1.00 54.06 494 ALA A CA 1
ATOM 3563 C C . ALA A 1 494 ? -17.279 -0.824 9.783 1.00 54.06 494 ALA A C 1
ATOM 3565 O O . ALA A 1 494 ? -18.339 -0.858 9.153 1.00 54.06 494 ALA A O 1
ATOM 3566 N N . MET A 1 495 ? -16.281 -1.682 9.553 1.00 51.72 495 MET A N 1
ATOM 3567 C CA . MET A 1 495 ? -16.411 -2.865 8.715 1.00 51.72 495 MET A CA 1
ATOM 3568 C C . MET A 1 495 ? -17.088 -3.982 9.525 1.00 51.72 495 MET A C 1
ATOM 3570 O O . MET A 1 495 ? -16.651 -4.268 10.642 1.00 51.72 495 MET A O 1
ATOM 3574 N N . PRO A 1 496 ? -18.151 -4.627 9.011 1.00 43.00 496 PRO A N 1
ATOM 3575 C CA . PRO A 1 496 ? -18.618 -5.873 9.605 1.00 43.00 496 PRO A CA 1
ATOM 3576 C C . PRO A 1 496 ? -17.483 -6.907 9.517 1.00 43.00 496 PRO A C 1
ATOM 3578 O O . PRO A 1 496 ? -16.897 -7.073 8.447 1.00 43.00 496 PRO A O 1
ATOM 3581 N N . LYS A 1 497 ? -17.146 -7.520 10.659 1.00 39.03 497 LYS A N 1
ATOM 3582 C CA . LYS A 1 497 ? -16.134 -8.581 10.763 1.00 39.03 497 LYS A CA 1
ATOM 3583 C C . LYS A 1 497 ? -16.540 -9.837 10.008 1.00 39.03 497 LYS A C 1
ATOM 3585 O O . LYS A 1 497 ? -17.749 -10.166 10.046 1.00 39.03 497 LYS A O 1
#